Protein AF-0000000075079772 (afdb_homodimer)

pLDDT: mean 96.11, std 4.89, range [76.69, 98.94]

Structure (mmCIF, N/CA/C/O backbone):
data_AF-0000000075079772-model_v1
#
loop_
_entity.id
_entity.type
_entity.pdbx_description
1 polymer 'Antitermination protein NusG'
#
loop_
_atom_site.group_PDB
_atom_site.id
_atom_site.type_symbol
_atom_site.label_atom_id
_atom_site.label_alt_id
_atom_site.label_comp_id
_atom_site.label_asym_id
_atom_site.label_entity_id
_atom_site.label_seq_id
_atom_site.pdbx_PDB_ins_code
_atom_site.Cartn_x
_atom_site.Cartn_y
_atom_site.Cartn_z
_atom_site.occupancy
_atom_site.B_iso_or_equiv
_atom_site.auth_seq_id
_atom_site.auth_comp_id
_atom_site.auth_asym_id
_atom_site.auth_atom_id
_atom_site.pdbx_PDB_model_num
ATOM 1 N N . MET A 1 1 ? -3.547 -28.547 11.742 1 81.62 1 MET A N 1
ATOM 2 C CA . MET A 1 1 ? -4.156 -28.109 10.492 1 81.62 1 MET A CA 1
ATOM 3 C C . MET A 1 1 ? -3.104 -27.969 9.398 1 81.62 1 MET A C 1
ATOM 5 O O . MET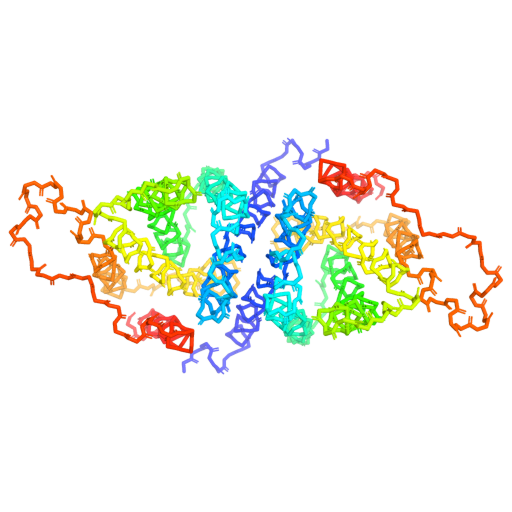 A 1 1 ? -1.965 -27.578 9.672 1 81.62 1 MET A O 1
ATOM 9 N N . ASP A 1 2 ? -3.373 -28.391 8.273 1 88.69 2 ASP A N 1
ATOM 10 C CA . ASP A 1 2 ? -2.441 -28.531 7.156 1 88.69 2 ASP A CA 1
ATOM 11 C C . ASP A 1 2 ? -1.688 -27.234 6.902 1 88.69 2 ASP A C 1
ATOM 13 O O . ASP A 1 2 ? -0.53 -27.25 6.48 1 88.69 2 ASP A O 1
ATOM 17 N N . ILE A 1 3 ? -2.318 -26.141 7.266 1 91.88 3 ILE A N 1
ATOM 18 C CA . ILE A 1 3 ? -1.712 -24.844 7 1 91.88 3 ILE A CA 1
ATOM 19 C C . ILE A 1 3 ? -0.481 -24.656 7.883 1 91.88 3 ILE A C 1
ATOM 21 O O . ILE A 1 3 ? 0.476 -23.984 7.492 1 91.88 3 ILE A O 1
ATOM 25 N N . PHE A 1 4 ? -0.404 -25.359 9.055 1 92 4 PHE A N 1
ATOM 26 C CA . PHE A 1 4 ? 0.695 -25.156 9.992 1 92 4 PHE A CA 1
ATOM 27 C C . PHE A 1 4 ? 1.66 -26.344 9.961 1 92 4 PHE A C 1
ATOM 29 O O . PHE A 1 4 ? 2.793 -26.234 10.43 1 92 4 PHE A O 1
ATOM 36 N N . TH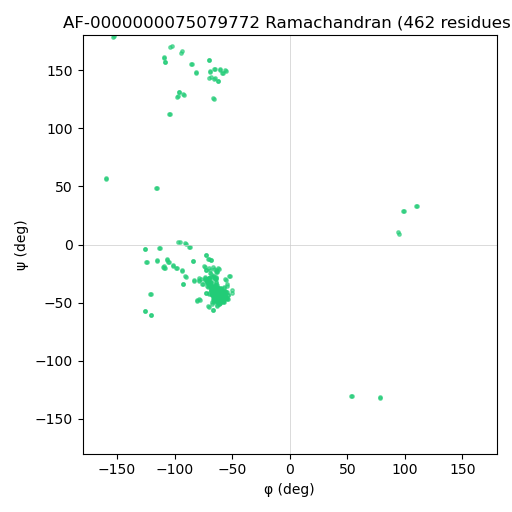R A 1 5 ? 1.259 -27.406 9.344 1 92.75 5 THR A N 1
ATOM 37 C CA . THR A 1 5 ? 2.031 -28.625 9.547 1 92.75 5 THR A CA 1
ATOM 38 C C . THR A 1 5 ? 2.68 -29.078 8.234 1 92.75 5 THR A C 1
ATOM 40 O O . THR A 1 5 ? 3.518 -29.969 8.234 1 92.75 5 THR A O 1
ATOM 43 N N . THR A 1 6 ? 2.252 -28.531 7.176 1 94.19 6 THR A N 1
ATOM 44 C CA . THR A 1 6 ? 2.789 -28.953 5.891 1 94.19 6 THR A CA 1
ATOM 45 C C . THR A 1 6 ? 3.68 -27.875 5.285 1 94.19 6 THR A C 1
ATOM 47 O O . THR A 1 6 ? 3.561 -26.703 5.633 1 94.19 6 THR A O 1
ATOM 50 N N . GLN A 1 7 ? 4.508 -28.266 4.367 1 94.56 7 GLN A N 1
ATOM 51 C CA . GLN A 1 7 ? 5.414 -27.344 3.693 1 94.56 7 GLN A CA 1
ATOM 52 C C . GLN A 1 7 ? 4.641 -26.344 2.85 1 94.56 7 GLN A C 1
ATOM 54 O O . GLN A 1 7 ? 4.891 -25.141 2.926 1 94.56 7 GLN A O 1
ATOM 59 N N . PRO A 1 8 ? 3.662 -26.734 2.057 1 94.31 8 PRO A N 1
ATOM 60 C CA . PRO A 1 8 ? 2.885 -25.75 1.307 1 94.31 8 PRO A CA 1
ATOM 61 C C . PRO A 1 8 ? 2.152 -24.75 2.215 1 94.31 8 PRO A C 1
ATOM 63 O O . PRO A 1 8 ? 2.027 -23.578 1.876 1 94.31 8 PRO A O 1
ATOM 66 N N . GLY A 1 9 ? 1.674 -25.328 3.293 1 95.62 9 GLY A N 1
ATOM 67 C CA . GLY A 1 9 ? 1.011 -24.469 4.254 1 95.62 9 GLY A CA 1
ATOM 68 C C . GLY A 1 9 ? 1.932 -23.422 4.848 1 95.62 9 GLY A C 1
ATOM 69 O O . GLY A 1 9 ? 1.586 -22.234 4.887 1 95.62 9 GLY A O 1
ATOM 70 N N . LEU A 1 10 ? 3.076 -23.812 5.262 1 96.25 10 LEU A N 1
ATOM 71 C CA . LEU A 1 10 ? 4.059 -22.891 5.816 1 96.25 10 LEU A CA 1
ATOM 72 C C . LEU A 1 10 ? 4.488 -21.859 4.773 1 96.25 10 LEU A C 1
ATOM 74 O O . LEU A 1 10 ? 4.641 -20.688 5.09 1 96.25 10 LEU A O 1
ATOM 78 N N . GLU A 1 11 ? 4.703 -22.297 3.594 1 97.12 11 GLU A N 1
ATOM 79 C CA . GLU A 1 11 ? 5.059 -21.375 2.516 1 97.12 11 GLU A CA 1
ATOM 80 C C . GLU A 1 11 ? 3.975 -20.328 2.305 1 97.12 11 GLU A C 1
ATOM 82 O O . GLU A 1 11 ? 4.277 -19.156 2.084 1 97.12 11 GLU A O 1
ATOM 87 N N . MET A 1 12 ? 2.748 -20.781 2.379 1 97.56 12 MET A N 1
ATOM 88 C CA . MET A 1 12 ? 1.642 -19.844 2.189 1 97.56 12 MET A CA 1
ATOM 89 C C . MET A 1 12 ? 1.602 -18.812 3.311 1 97.56 12 MET A C 1
ATOM 91 O O . MET A 1 12 ? 1.306 -17.641 3.07 1 97.56 12 MET A O 1
ATOM 95 N N . LEU A 1 13 ? 1.901 -19.25 4.508 1 98.06 13 LEU A N 1
ATOM 96 C CA . LEU A 1 13 ? 1.926 -18.312 5.621 1 98.06 13 LEU A CA 1
ATOM 97 C C . LEU A 1 13 ? 3.01 -17.266 5.422 1 98.06 13 LEU A C 1
ATOM 99 O O . LEU A 1 13 ? 2.785 -16.078 5.688 1 98.06 13 LEU A O 1
ATOM 103 N N . PHE A 1 14 ? 4.16 -17.656 4.941 1 98.38 14 PHE A N 1
ATOM 104 C CA . PHE A 1 14 ? 5.215 -16.703 4.641 1 98.38 14 PHE A CA 1
ATOM 105 C C . PHE A 1 14 ? 4.809 -15.781 3.49 1 98.38 14 PHE A C 1
ATOM 107 O O . PHE A 1 14 ? 5.086 -14.586 3.516 1 98.38 14 PHE A O 1
ATOM 114 N N . ARG A 1 15 ? 4.18 -16.328 2.496 1 98.44 15 ARG A N 1
ATOM 115 C CA . ARG A 1 15 ? 3.715 -15.547 1.361 1 98.44 15 ARG A CA 1
ATOM 116 C C . ARG A 1 15 ? 2.688 -14.508 1.802 1 98.44 15 ARG A C 1
ATOM 118 O O . ARG A 1 15 ? 2.746 -13.352 1.383 1 98.44 15 ARG A O 1
ATOM 125 N N . TRP A 1 16 ? 1.778 -14.961 2.602 1 98.69 16 TRP A N 1
ATOM 126 C CA . TRP A 1 16 ? 0.76 -14.062 3.133 1 98.69 16 TRP A CA 1
ATOM 127 C C . TRP A 1 16 ? 1.396 -12.938 3.943 1 98.69 16 TRP A C 1
ATOM 129 O O . TRP A 1 16 ? 1.045 -11.773 3.777 1 98.69 16 TRP A O 1
ATOM 139 N N . GLY A 1 17 ? 2.324 -13.32 4.875 1 98.75 17 GLY A N 1
ATOM 140 C CA . GLY A 1 17 ? 3.074 -12.305 5.594 1 98.75 17 GLY A CA 1
ATOM 141 C C . GLY A 1 17 ? 3.824 -11.359 4.68 1 98.75 17 GLY A C 1
ATOM 142 O O . GLY A 1 17 ? 3.875 -10.148 4.934 1 98.75 17 GLY A O 1
ATOM 143 N N . HIS A 1 18 ? 4.414 -11.938 3.619 1 98.88 18 HIS A N 1
ATOM 144 C CA . HIS A 1 18 ? 5.125 -11.141 2.627 1 98.88 18 HIS A CA 1
ATOM 145 C C . HIS A 1 18 ? 4.191 -10.148 1.945 1 98.88 18 HIS A C 1
ATOM 147 O O . HIS A 1 18 ? 4.555 -8.992 1.743 1 98.88 18 HIS A O 1
ATOM 153 N N . PHE A 1 19 ? 2.965 -10.523 1.628 1 98.75 19 PHE A N 1
ATOM 154 C CA . PHE A 1 19 ? 1.987 -9.641 0.995 1 98.75 19 PHE A CA 1
ATOM 155 C C . PHE A 1 19 ? 1.587 -8.516 1.934 1 98.75 19 PHE A C 1
ATOM 157 O O . PHE A 1 19 ? 1.589 -7.344 1.542 1 98.75 19 PHE A O 1
ATOM 164 N N . LEU A 1 20 ? 1.271 -8.836 3.184 1 98.88 20 LEU A N 1
ATOM 165 C CA . LEU A 1 20 ? 0.837 -7.848 4.164 1 98.88 20 LEU A CA 1
ATOM 166 C C . LEU A 1 20 ? 1.932 -6.816 4.414 1 98.88 20 LEU A C 1
ATOM 168 O O . LEU A 1 20 ? 1.674 -5.609 4.387 1 98.88 20 LEU A O 1
ATOM 172 N N . ALA A 1 21 ? 3.123 -7.328 4.605 1 98.94 21 ALA A N 1
ATOM 173 C CA . ALA A 1 21 ? 4.254 -6.438 4.863 1 98.94 21 ALA A CA 1
ATOM 174 C C . ALA A 1 21 ? 4.59 -5.609 3.625 1 98.94 21 ALA A C 1
ATOM 176 O O . ALA A 1 21 ? 4.848 -4.406 3.727 1 98.94 21 ALA A O 1
ATOM 177 N N . GLY A 1 22 ? 4.586 -6.273 2.5 1 98.88 22 GLY A N 1
ATOM 178 C CA . GLY A 1 22 ? 4.93 -5.602 1.257 1 98.88 22 GLY A CA 1
ATOM 179 C C . GLY A 1 22 ? 3.957 -4.496 0.888 1 98.88 22 GLY A C 1
ATOM 180 O O . GLY A 1 22 ? 4.367 -3.428 0.431 1 98.88 22 GLY A O 1
ATOM 181 N N . ILE A 1 23 ? 2.701 -4.746 1.067 1 98.88 23 ILE A N 1
ATOM 182 C CA . ILE A 1 23 ? 1.691 -3.75 0.732 1 98.88 23 ILE A CA 1
ATOM 183 C C . ILE A 1 23 ? 1.799 -2.564 1.689 1 98.88 23 ILE A C 1
ATOM 185 O O . ILE A 1 23 ? 1.603 -1.416 1.289 1 98.88 23 ILE A O 1
ATOM 189 N N . THR A 1 24 ? 2.076 -2.852 2.965 1 98.94 24 THR A N 1
ATOM 190 C CA . THR A 1 24 ? 2.32 -1.775 3.918 1 98.94 24 THR A CA 1
ATOM 191 C C . THR A 1 24 ? 3.52 -0.935 3.49 1 98.94 24 THR A C 1
ATOM 193 O O . THR A 1 24 ? 3.439 0.294 3.445 1 98.94 24 THR A O 1
ATOM 196 N N . TRP A 1 25 ? 4.578 -1.629 3.09 1 98.94 25 TRP A N 1
ATOM 197 C CA . TRP A 1 25 ? 5.836 -1 2.701 1 98.94 25 TRP A CA 1
ATOM 198 C C . TRP A 1 25 ? 5.66 -0.178 1.428 1 98.94 25 TRP A C 1
ATOM 200 O O . TRP A 1 25 ? 5.828 1.043 1.442 1 98.94 25 TRP A O 1
ATOM 210 N N . ILE A 1 26 ? 5.207 -0.737 0.39 1 98.94 26 ILE A N 1
ATOM 211 C CA . ILE A 1 26 ? 5.129 -0.089 -0.915 1 98.94 26 ILE A CA 1
ATOM 212 C C . ILE A 1 26 ? 3.963 0.896 -0.933 1 98.94 26 ILE A C 1
ATOM 214 O O . ILE A 1 26 ? 4.043 1.952 -1.565 1 98.94 26 ILE A O 1
ATOM 218 N N . GLY A 1 27 ? 2.922 0.523 -0.215 1 98.88 27 GLY A N 1
ATOM 219 C CA . GLY A 1 27 ? 1.828 1.474 -0.084 1 98.88 27 GLY A CA 1
ATOM 220 C C . GLY A 1 27 ? 2.258 2.795 0.526 1 98.88 27 GLY A C 1
ATOM 221 O O . GLY A 1 27 ? 1.892 3.861 0.028 1 98.88 27 GLY A O 1
ATOM 222 N N . LEU A 1 28 ? 2.998 2.742 1.599 1 98.94 28 LEU A N 1
ATOM 223 C CA . LEU A 1 28 ? 3.479 3.961 2.24 1 98.94 28 LEU A CA 1
ATOM 224 C C . LEU A 1 28 ? 4.539 4.645 1.383 1 98.94 28 LEU A C 1
ATOM 226 O O . LEU A 1 28 ? 4.645 5.875 1.382 1 98.94 28 LEU A O 1
ATOM 230 N N . LEU A 1 29 ? 5.273 3.832 0.592 1 98.94 29 LEU A N 1
ATOM 231 C CA . LEU A 1 29 ? 6.16 4.426 -0.405 1 98.94 29 LEU A CA 1
ATOM 232 C C . LEU A 1 29 ? 5.375 5.316 -1.366 1 98.94 29 LEU A C 1
ATOM 234 O O . LEU A 1 29 ? 5.781 6.445 -1.646 1 98.94 29 LEU A O 1
ATOM 238 N N . TYR A 1 30 ? 4.285 4.812 -1.814 1 98.94 30 TYR A N 1
ATOM 239 C CA . TYR A 1 30 ? 3.455 5.578 -2.738 1 98.94 30 TYR A CA 1
ATOM 240 C C . TYR A 1 30 ? 2.82 6.773 -2.041 1 98.94 30 TYR A C 1
ATOM 242 O O . TYR A 1 30 ? 2.699 7.852 -2.627 1 98.94 30 TYR A O 1
ATOM 250 N N . TYR A 1 31 ? 2.438 6.609 -0.787 1 98.94 31 TYR A N 1
ATOM 251 C CA . TYR A 1 31 ? 1.919 7.738 -0.02 1 98.94 31 TYR A CA 1
ATOM 252 C C . TYR A 1 31 ? 2.943 8.867 0.051 1 98.94 31 TYR A C 1
ATOM 254 O O . TYR A 1 31 ? 2.617 10.023 -0.201 1 98.94 31 TYR A O 1
ATOM 262 N N . PHE A 1 32 ? 4.176 8.547 0.397 1 98.94 32 PHE A N 1
ATOM 263 C CA . PHE A 1 32 ? 5.211 9.555 0.547 1 98.94 32 PHE A CA 1
ATOM 264 C C . PHE A 1 32 ? 5.422 10.312 -0.759 1 98.94 32 PHE A C 1
ATOM 266 O O . PHE A 1 32 ? 5.57 11.539 -0.757 1 98.94 32 PHE A O 1
ATOM 273 N N . ASN A 1 33 ? 5.383 9.578 -1.837 1 98.88 33 ASN A N 1
ATOM 274 C CA . ASN A 1 33 ? 5.832 10.156 -3.1 1 98.88 33 ASN A CA 1
ATOM 275 C C . ASN A 1 33 ? 4.676 10.773 -3.875 1 98.88 33 ASN A C 1
ATOM 277 O O . ASN A 1 33 ? 4.844 11.805 -4.531 1 98.88 33 ASN A O 1
ATOM 281 N N . PHE A 1 34 ? 3.508 10.203 -3.773 1 98.88 34 PHE A N 1
ATOM 282 C CA . PHE A 1 34 ? 2.4 10.648 -4.609 1 98.88 34 PHE A CA 1
ATOM 283 C C . PHE A 1 34 ? 1.493 11.602 -3.838 1 98.88 34 PHE A C 1
ATOM 285 O O . PHE A 1 34 ? 0.729 12.359 -4.438 1 98.88 34 PHE A O 1
ATOM 292 N N . VAL A 1 35 ? 1.572 11.562 -2.5 1 98.94 35 VAL A N 1
ATOM 293 C CA . VAL A 1 35 ? 0.606 12.312 -1.704 1 98.94 35 VAL A CA 1
ATOM 294 C C . VAL A 1 35 ? 1.337 13.328 -0.825 1 98.94 35 VAL A C 1
ATOM 296 O O . VAL A 1 35 ? 1.203 14.539 -1.018 1 98.94 35 VAL A O 1
ATOM 299 N N . GLN A 1 36 ? 2.186 12.891 0.051 1 98.88 36 GLN A N 1
ATOM 300 C CA . GLN A 1 36 ? 2.832 13.758 1.025 1 98.88 36 GLN A CA 1
ATOM 301 C C . GLN A 1 36 ? 3.738 14.781 0.338 1 98.88 36 GLN A C 1
ATOM 303 O O . GLN A 1 36 ? 3.719 15.961 0.676 1 98.88 36 GLN A O 1
ATOM 308 N N . GLY A 1 37 ? 4.559 14.266 -0.603 1 98.5 37 GLY A N 1
ATOM 309 C CA . GLY A 1 37 ? 5.449 15.172 -1.304 1 98.5 37 GLY A CA 1
ATOM 310 C C . GLY A 1 37 ? 4.719 16.312 -1.98 1 98.5 37 GLY A C 1
ATOM 311 O O . GLY A 1 37 ? 5.152 17.469 -1.901 1 98.5 37 GLY A O 1
ATOM 312 N N . GLU A 1 38 ? 3.646 15.992 -2.621 1 98.69 38 GLU A N 1
ATOM 313 C CA . GLU A 1 38 ? 2.85 17.016 -3.301 1 98.69 38 GLU A CA 1
ATOM 314 C C . GLU A 1 38 ? 2.184 17.953 -2.299 1 98.69 38 GLU A C 1
ATOM 316 O O . GLU A 1 38 ? 2.117 19.156 -2.521 1 98.69 38 GLU A O 1
ATOM 321 N N . TYR A 1 39 ? 1.707 17.438 -1.216 1 98.88 39 TYR A N 1
ATOM 322 C CA . TYR A 1 39 ? 1.107 18.234 -0.153 1 98.88 39 TYR A CA 1
ATOM 323 C C . TYR A 1 39 ? 2.111 19.234 0.41 1 98.88 39 TYR A C 1
ATOM 325 O O . TYR A 1 39 ? 1.769 20.391 0.667 1 98.88 39 TYR A O 1
ATOM 333 N N . PHE A 1 40 ? 3.326 18.844 0.613 1 98.56 40 PHE A N 1
ATOM 334 C CA . PHE A 1 40 ? 4.344 19.688 1.229 1 98.56 40 PHE A CA 1
ATOM 335 C C . PHE A 1 40 ? 4.609 20.922 0.381 1 98.56 40 PHE A C 1
ATOM 337 O O . PHE A 1 40 ? 5.109 21.922 0.884 1 98.56 40 PHE A O 1
ATOM 344 N N . LYS A 1 41 ? 4.262 20.875 -0.897 1 97.94 41 LYS A N 1
ATOM 345 C CA . LYS A 1 41 ? 4.461 22.016 -1.778 1 97.94 41 LYS A CA 1
ATOM 346 C C . LYS A 1 41 ? 3.441 23.125 -1.491 1 97.94 41 LYS A C 1
ATOM 348 O O . LYS A 1 41 ? 3.646 24.281 -1.861 1 97.94 41 LYS A O 1
ATOM 353 N N . GLU A 1 42 ? 2.35 22.75 -0.837 1 98.12 42 GLU A N 1
ATOM 354 C CA . GLU A 1 42 ? 1.292 23.75 -0.673 1 98.12 42 GLU A CA 1
ATOM 355 C C . GLU A 1 42 ? 0.911 23.906 0.796 1 98.12 42 GLU A C 1
ATOM 357 O O . GLU A 1 42 ? 0.09 24.766 1.139 1 98.12 42 GLU A O 1
ATOM 362 N N . ALA A 1 43 ? 1.497 23.109 1.683 1 98.56 43 ALA A N 1
ATOM 363 C CA . ALA A 1 43 ? 1.176 23.141 3.107 1 98.56 43 ALA A CA 1
ATOM 364 C C . ALA A 1 43 ? 1.586 24.469 3.727 1 98.56 43 ALA A C 1
ATOM 366 O O . ALA A 1 43 ? 2.617 25.047 3.363 1 98.56 43 ALA A O 1
ATOM 367 N N . GLU A 1 44 ? 0.769 24.922 4.633 1 98.38 44 GLU A N 1
ATOM 368 C CA . GLU A 1 44 ? 1.241 26.016 5.469 1 98.38 44 GLU A CA 1
ATOM 369 C C . GLU A 1 44 ? 2.484 25.625 6.258 1 98.38 44 GLU A C 1
ATOM 371 O O . GLU A 1 44 ? 2.609 24.469 6.688 1 98.38 44 GLU A O 1
ATOM 376 N N . ALA A 1 45 ? 3.309 26.562 6.543 1 97.69 45 ALA A N 1
ATOM 377 C CA . ALA A 1 45 ? 4.602 26.281 7.164 1 97.69 45 ALA A CA 1
ATOM 378 C C . ALA A 1 45 ? 4.418 25.594 8.508 1 97.69 45 ALA A C 1
ATOM 380 O O . ALA A 1 45 ? 5.105 24.609 8.812 1 97.69 45 ALA A O 1
ATOM 381 N N . SER A 1 46 ? 3.564 26.109 9.312 1 97.94 46 SER A N 1
ATOM 382 C CA . SER A 1 46 ? 3.355 25.531 10.633 1 97.94 46 SER A CA 1
ATOM 383 C C . SER A 1 46 ? 2.754 24.141 10.539 1 97.94 46 SER A C 1
ATOM 385 O O . SER A 1 46 ? 3.072 23.266 11.352 1 97.94 46 SER A O 1
ATOM 387 N N . ALA A 1 47 ? 1.838 23.938 9.594 1 98.75 47 ALA A N 1
ATOM 388 C CA . ALA A 1 47 ? 1.24 22.625 9.391 1 98.75 47 ALA A CA 1
ATOM 389 C C . ALA A 1 47 ? 2.287 21.609 8.93 1 98.75 47 ALA A C 1
ATOM 391 O O . ALA A 1 47 ? 2.326 20.484 9.422 1 98.75 47 ALA A O 1
ATOM 392 N N . LYS A 1 48 ? 3.115 22.047 7.965 1 98.62 48 LYS A N 1
ATOM 393 C CA . LYS A 1 48 ? 4.191 21.172 7.508 1 98.62 48 LYS A CA 1
ATOM 394 C C . LYS A 1 48 ? 5.105 20.766 8.664 1 98.62 48 LYS A C 1
ATOM 396 O O . LYS A 1 48 ? 5.512 19.609 8.766 1 98.62 48 LYS A O 1
ATOM 401 N N . SER A 1 49 ? 5.445 21.734 9.477 1 98.75 49 SER A N 1
ATOM 402 C CA . SER A 1 49 ? 6.285 21.469 10.641 1 98.75 49 SER A CA 1
ATOM 403 C C . SER A 1 49 ? 5.641 20.422 11.555 1 98.75 49 SER A C 1
ATOM 405 O O . SER A 1 49 ? 6.309 19.484 12 1 98.75 49 SER A O 1
ATOM 407 N N . ASP A 1 50 ? 4.332 20.594 11.844 1 98.88 50 ASP A N 1
ATOM 408 C CA . ASP A 1 50 ? 3.598 19.656 12.68 1 98.88 50 ASP A CA 1
ATOM 409 C C . ASP A 1 50 ? 3.584 18.25 12.062 1 98.88 50 ASP A C 1
ATOM 411 O O . ASP A 1 50 ? 3.779 17.25 12.766 1 98.88 50 ASP A O 1
ATOM 415 N N . VAL A 1 51 ? 3.385 18.188 10.773 1 98.94 51 VAL A N 1
ATOM 416 C CA . VAL A 1 51 ? 3.318 16.938 10.039 1 98.94 51 VAL A CA 1
ATOM 417 C C . VAL A 1 51 ? 4.68 16.25 10.078 1 98.94 51 VAL A C 1
ATOM 419 O O . VAL A 1 51 ? 4.766 15.039 10.344 1 98.94 51 VAL A O 1
ATOM 422 N N . VAL A 1 52 ? 5.738 16.938 9.844 1 98.88 52 VAL A N 1
ATOM 423 C CA . VAL A 1 52 ? 7.082 16.375 9.812 1 98.88 52 VAL A CA 1
ATOM 424 C C . VAL A 1 52 ? 7.445 15.836 11.195 1 98.88 52 VAL A C 1
ATOM 426 O O . VAL A 1 52 ? 8.117 14.812 11.312 1 98.88 52 VAL A O 1
ATOM 429 N N . GLN A 1 53 ? 6.953 16.484 12.219 1 98.75 53 GLN A N 1
ATOM 430 C CA . GLN A 1 53 ? 7.336 16.125 13.578 1 98.75 53 GLN A CA 1
ATOM 431 C C . GLN A 1 53 ? 6.508 14.945 14.086 1 98.75 53 GLN A C 1
ATOM 433 O O . GLN A 1 53 ? 6.988 14.141 14.891 1 98.75 53 GLN A O 1
ATOM 438 N N . LYS A 1 54 ? 5.266 14.836 13.617 1 98.81 54 LYS A N 1
ATOM 439 C CA . LYS A 1 54 ? 4.34 13.938 14.305 1 98.81 54 LYS A CA 1
ATOM 440 C C . LYS A 1 54 ? 3.809 12.867 13.352 1 98.81 54 LYS A C 1
ATOM 442 O O . LYS A 1 54 ? 3.756 11.688 13.703 1 98.81 54 LYS A O 1
ATOM 447 N N . LEU A 1 55 ? 3.453 13.234 12.133 1 98.94 55 LEU A N 1
ATOM 448 C CA . LEU A 1 55 ? 2.885 12.289 11.18 1 98.94 55 LEU A CA 1
ATOM 449 C C . LEU A 1 55 ? 3.982 11.469 10.508 1 98.94 55 LEU A C 1
ATOM 451 O O . LEU A 1 55 ? 3.879 10.242 10.422 1 98.94 55 LEU A O 1
ATOM 455 N N . VAL A 1 56 ? 5.051 12.156 10.023 1 98.94 56 VAL A N 1
ATOM 456 C CA . VAL A 1 56 ? 6.09 11.531 9.211 1 98.94 56 VAL A CA 1
ATOM 457 C C . VAL A 1 56 ? 6.773 10.422 10.008 1 98.94 56 VAL A C 1
ATOM 459 O O . VAL A 1 56 ? 6.957 9.305 9.5 1 98.94 56 VAL A O 1
ATOM 462 N N . PRO A 1 57 ? 7.105 10.609 11.305 1 98.75 57 PRO A N 1
ATOM 463 C CA . PRO A 1 57 ? 7.754 9.523 12.055 1 98.75 57 PRO A CA 1
ATOM 464 C C . PRO A 1 57 ? 6.875 8.281 12.18 1 98.75 57 PRO A C 1
ATOM 466 O O . PRO A 1 57 ? 7.375 7.156 12.133 1 98.75 57 PRO A O 1
ATOM 469 N N . ARG A 1 58 ? 5.59 8.492 12.344 1 98.75 58 ARG A N 1
ATOM 470 C CA . ARG A 1 58 ? 4.664 7.363 12.414 1 98.75 58 ARG A CA 1
ATOM 471 C C . ARG A 1 58 ? 4.633 6.598 11.094 1 98.75 58 ARG A C 1
ATOM 473 O O . ARG A 1 58 ? 4.668 5.363 11.086 1 98.75 58 ARG A O 1
ATOM 480 N N . ALA A 1 59 ? 4.512 7.355 10 1 98.94 59 ALA A N 1
ATOM 481 C CA . ALA A 1 59 ? 4.504 6.734 8.672 1 98.94 59 ALA A CA 1
ATOM 482 C C . ALA A 1 59 ? 5.805 5.98 8.414 1 98.94 59 ALA A C 1
ATOM 484 O O . ALA A 1 59 ? 5.785 4.863 7.895 1 98.94 59 ALA A O 1
ATOM 485 N N . LEU A 1 60 ? 6.906 6.57 8.828 1 98.94 60 LEU A N 1
ATOM 486 C CA . LEU A 1 60 ? 8.211 5.961 8.594 1 98.94 60 LEU A CA 1
ATOM 487 C C . LEU A 1 60 ? 8.375 4.688 9.422 1 98.94 60 LEU A C 1
ATOM 489 O O . LEU A 1 60 ? 9.047 3.748 8.984 1 98.94 60 LEU A O 1
ATOM 493 N N . TRP A 1 61 ? 7.781 4.629 10.586 1 98.94 61 TRP A N 1
ATOM 494 C CA . TRP A 1 61 ? 7.855 3.404 11.375 1 98.94 61 TRP A CA 1
ATOM 495 C C . TRP A 1 61 ? 7.219 2.234 10.633 1 98.94 61 TRP A C 1
ATOM 497 O O . TRP A 1 61 ? 7.848 1.188 10.461 1 98.94 61 TRP A O 1
ATOM 507 N N . TRP A 1 62 ? 6.008 2.383 10.156 1 98.94 62 TRP A N 1
ATOM 508 C CA . TRP A 1 62 ? 5.316 1.34 9.406 1 98.94 62 TRP A CA 1
ATOM 509 C C . TRP A 1 62 ? 6.055 1.021 8.109 1 98.94 62 TRP A C 1
ATOM 511 O O . TRP A 1 62 ? 6.125 -0.139 7.695 1 98.94 62 TRP A O 1
ATOM 521 N N . PHE A 1 63 ? 6.59 2.105 7.531 1 98.94 63 PHE A N 1
ATOM 522 C CA . PHE A 1 63 ? 7.32 1.98 6.277 1 98.94 63 PHE A CA 1
ATOM 523 C C . PHE A 1 63 ? 8.555 1.106 6.453 1 98.94 63 PHE A C 1
ATOM 525 O O . PHE A 1 63 ? 8.727 0.109 5.75 1 98.94 63 PHE A O 1
ATOM 532 N N . ARG A 1 64 ? 9.383 1.353 7.355 1 98.81 64 ARG A N 1
ATOM 533 C CA . ARG A 1 64 ? 10.656 0.668 7.539 1 98.81 64 ARG A CA 1
ATOM 534 C C . ARG A 1 64 ? 10.445 -0.765 8.016 1 98.81 64 ARG A C 1
ATOM 536 O O . ARG A 1 64 ? 11.094 -1.69 7.531 1 98.81 64 ARG A O 1
ATOM 543 N N . TRP A 1 65 ? 9.531 -0.888 8.922 1 98.88 65 TRP A N 1
ATOM 544 C CA . TRP A 1 65 ? 9.32 -2.234 9.445 1 98.88 65 TRP A CA 1
ATOM 545 C C . TRP A 1 65 ? 8.516 -3.082 8.469 1 98.88 65 TRP A C 1
ATOM 547 O O . TRP A 1 65 ? 8.664 -4.305 8.43 1 98.88 65 TRP A O 1
ATOM 557 N N . GLY A 1 66 ? 7.629 -2.449 7.656 1 98.94 66 GLY A N 1
ATOM 558 C CA . GLY A 1 66 ? 7.07 -3.154 6.512 1 98.94 66 GLY A CA 1
ATOM 559 C C . GLY A 1 66 ? 8.125 -3.678 5.559 1 98.94 66 GLY A C 1
ATOM 560 O O . GLY A 1 66 ? 8.055 -4.824 5.109 1 98.94 66 GLY A O 1
ATOM 561 N N . ALA A 1 67 ? 9.086 -2.83 5.355 1 98.94 67 ALA A N 1
ATOM 562 C CA . ALA A 1 67 ? 10.18 -3.229 4.477 1 98.94 67 ALA A CA 1
ATOM 563 C C . ALA A 1 67 ? 10.969 -4.391 5.078 1 98.94 67 ALA A C 1
ATOM 565 O O . ALA A 1 67 ? 11.297 -5.355 4.379 1 98.94 67 ALA A O 1
ATOM 566 N N . MET A 1 68 ? 11.234 -4.305 6.348 1 98.94 68 MET A N 1
ATOM 567 C CA . MET A 1 68 ? 12.008 -5.336 7.031 1 98.94 68 MET A CA 1
ATOM 568 C C . MET A 1 68 ? 11.289 -6.68 6.992 1 98.94 68 MET A C 1
ATOM 570 O O . MET A 1 68 ? 11.875 -7.688 6.594 1 98.94 68 MET A O 1
ATOM 574 N N . LEU A 1 69 ? 10.047 -6.645 7.34 1 98.88 69 LEU A N 1
ATOM 575 C CA . LEU A 1 69 ? 9.289 -7.891 7.375 1 98.88 69 LEU A CA 1
ATOM 576 C C . LEU A 1 69 ? 9.094 -8.445 5.969 1 98.88 69 LEU A C 1
ATOM 578 O O . LEU A 1 69 ? 9.062 -9.664 5.773 1 98.88 69 LEU A O 1
ATOM 582 N N . THR A 1 70 ? 8.914 -7.566 4.969 1 98.94 70 THR A N 1
ATOM 583 C CA . THR A 1 70 ? 8.836 -8.023 3.586 1 98.94 70 THR A CA 1
ATOM 584 C C . THR A 1 70 ? 10.102 -8.789 3.195 1 98.94 70 THR A C 1
ATOM 586 O O . THR A 1 70 ? 10.023 -9.883 2.645 1 98.94 70 THR A O 1
ATOM 589 N N . PHE A 1 71 ? 11.219 -8.18 3.514 1 98.88 71 PHE A N 1
ATOM 590 C CA . PHE A 1 71 ? 12.492 -8.781 3.156 1 98.88 71 PHE A CA 1
ATOM 591 C C . PHE A 1 71 ? 12.656 -10.141 3.834 1 98.88 71 PHE A C 1
ATOM 593 O O . PHE A 1 71 ? 12.992 -11.125 3.18 1 98.88 71 PHE A O 1
ATOM 600 N N . LEU A 1 72 ? 12.359 -10.203 5.148 1 98.88 72 LEU A N 1
ATOM 601 C CA . LEU A 1 72 ? 12.562 -11.422 5.922 1 98.88 72 LEU A CA 1
ATOM 602 C C . LEU A 1 72 ? 11.609 -12.516 5.461 1 98.88 72 LEU A C 1
ATOM 604 O O . LEU A 1 72 ? 12.008 -13.68 5.34 1 98.88 72 LEU A O 1
ATOM 608 N N . THR A 1 73 ? 10.391 -12.211 5.215 1 98.75 73 THR A N 1
ATOM 609 C CA . THR A 1 73 ? 9.445 -13.219 4.754 1 98.75 73 THR A CA 1
ATOM 610 C C . THR A 1 73 ? 9.781 -13.672 3.338 1 98.75 73 THR A C 1
ATOM 612 O O . THR A 1 73 ? 9.57 -14.836 2.988 1 98.75 73 THR A O 1
ATOM 615 N N . GLY A 1 74 ? 10.289 -12.758 2.541 1 98.12 74 GLY A N 1
ATOM 616 C CA . GLY A 1 74 ? 10.781 -13.156 1.234 1 98.12 74 GLY A CA 1
ATOM 617 C C . GLY A 1 74 ? 11.906 -14.172 1.308 1 98.12 74 GLY A C 1
ATOM 618 O O . GLY A 1 74 ? 11.898 -15.164 0.578 1 98.12 74 GLY A O 1
ATOM 619 N N . LEU A 1 75 ? 12.859 -13.93 2.232 1 97.94 75 LEU A N 1
ATOM 620 C CA . LEU A 1 75 ? 13.938 -14.891 2.455 1 97.94 75 LEU A CA 1
ATOM 621 C C . LEU A 1 75 ? 13.375 -16.219 2.936 1 97.94 75 LEU A C 1
ATOM 623 O O . LEU A 1 75 ? 13.867 -17.281 2.541 1 97.94 75 LEU A O 1
ATOM 627 N N . GLY A 1 76 ? 12.375 -16.141 3.797 1 97.69 76 GLY A N 1
ATOM 628 C CA . GLY A 1 76 ? 11.727 -17.359 4.262 1 97.69 76 GLY A CA 1
ATOM 629 C C . GLY A 1 76 ? 11.102 -18.172 3.143 1 97.69 76 GLY A C 1
ATOM 630 O O . GLY A 1 76 ? 11.258 -19.391 3.094 1 97.69 76 GLY A O 1
ATOM 631 N N . ILE A 1 77 ? 10.406 -17.531 2.223 1 97.19 77 ILE A N 1
ATOM 632 C CA . ILE A 1 77 ? 9.797 -18.203 1.086 1 97.19 77 ILE A CA 1
ATOM 633 C C . ILE A 1 77 ? 10.867 -18.891 0.24 1 97.19 77 ILE A C 1
ATOM 635 O O . ILE A 1 77 ? 10.727 -20.047 -0.143 1 97.19 77 ILE A O 1
ATOM 639 N N . MET A 1 78 ? 11.938 -18.156 -0.038 1 95.31 78 MET A N 1
ATOM 640 C CA . MET A 1 78 ? 13.023 -18.703 -0.849 1 95.31 78 MET A CA 1
ATOM 641 C C . MET A 1 78 ? 13.656 -19.906 -0.166 1 95.31 78 MET A C 1
ATOM 643 O O . MET A 1 78 ? 13.992 -20.891 -0.824 1 95.31 78 MET A O 1
ATOM 647 N N . GLY A 1 79 ? 13.797 -19.828 1.118 1 95.25 79 GLY A N 1
ATOM 648 C CA . GLY A 1 79 ? 14.344 -20.953 1.871 1 95.25 79 GLY A CA 1
ATOM 649 C C . GLY A 1 79 ? 13.477 -22.188 1.819 1 95.25 79 GLY A C 1
ATOM 650 O O . GLY A 1 79 ? 13.977 -23.297 1.647 1 95.25 79 GLY A O 1
ATOM 651 N N . ILE A 1 80 ? 12.188 -22.031 1.926 1 95.12 80 ILE A N 1
ATOM 652 C CA . ILE A 1 80 ? 11.242 -23.156 1.938 1 95.12 80 ILE A CA 1
ATOM 653 C C . ILE A 1 80 ? 11.133 -23.75 0.537 1 95.12 80 ILE A C 1
ATOM 655 O O . ILE A 1 80 ? 11.102 -24.969 0.376 1 95.12 80 ILE A O 1
ATOM 659 N N . ARG A 1 81 ? 11.078 -22.906 -0.495 1 90.69 81 ARG A N 1
ATOM 660 C CA . ARG A 1 81 ? 10.867 -23.344 -1.872 1 90.69 81 ARG A CA 1
ATOM 661 C C . ARG A 1 81 ? 12.125 -24 -2.43 1 90.69 81 ARG A C 1
ATOM 663 O O . ARG A 1 81 ? 12.039 -24.922 -3.256 1 90.69 81 ARG A O 1
ATOM 670 N N . GLY A 1 82 ? 13.328 -23.562 -1.946 1 89.69 82 GLY A N 1
ATOM 671 C CA . GLY A 1 82 ? 14.57 -24.141 -2.443 1 89.69 82 GLY A CA 1
ATOM 672 C C . GLY A 1 82 ? 14.977 -23.594 -3.799 1 89.69 82 GLY A C 1
ATOM 673 O O . GLY A 1 82 ? 14.961 -22.375 -4.016 1 89.69 82 GLY A O 1
ATOM 674 N N . SER A 1 83 ? 15.344 -24.562 -4.793 1 82.44 83 SER A N 1
ATOM 675 C CA . SER A 1 83 ? 15.906 -24.156 -6.078 1 82.44 83 SER A CA 1
ATOM 676 C C . SER A 1 83 ? 14.859 -24.234 -7.184 1 82.44 83 SER A C 1
ATOM 678 O O . SER A 1 83 ? 13.688 -24.516 -6.922 1 82.44 83 SER A O 1
ATOM 680 N N . GLY A 1 84 ? 15.203 -23.688 -8.43 1 80.94 84 GLY A N 1
ATOM 681 C CA . GLY A 1 84 ? 14.352 -23.828 -9.594 1 80.94 84 GLY A CA 1
ATOM 682 C C . GLY A 1 84 ? 13.477 -22.625 -9.859 1 80.94 84 GLY A C 1
ATOM 683 O O . GLY A 1 84 ? 12.375 -22.75 -10.391 1 80.94 84 GLY A O 1
ATOM 684 N N . TRP A 1 85 ? 14.008 -21.562 -9.453 1 85.69 85 TRP A N 1
ATOM 685 C CA . TRP A 1 85 ? 13.242 -20.328 -9.641 1 85.69 85 TRP A CA 1
ATOM 686 C C . TRP A 1 85 ? 13.406 -19.797 -11.062 1 85.69 85 TRP A C 1
ATOM 688 O O . TRP A 1 85 ? 14.445 -20.016 -11.695 1 85.69 85 TRP A O 1
ATOM 698 N N . SER A 1 86 ? 12.391 -19.188 -11.516 1 91.94 86 SER A N 1
ATOM 699 C CA . SER A 1 86 ? 12.508 -18.438 -12.758 1 91.94 86 SER A CA 1
ATOM 700 C C . SER A 1 86 ? 13.375 -17.188 -12.57 1 91.94 86 SER A C 1
ATOM 702 O O . SER A 1 86 ? 13.586 -16.734 -11.438 1 91.94 86 SER A O 1
ATOM 704 N N . VAL A 1 87 ? 13.867 -16.719 -13.633 1 95.44 87 VAL A N 1
ATOM 705 C CA . VAL A 1 87 ? 14.719 -15.539 -13.547 1 95.44 87 VAL A CA 1
ATOM 706 C C . VAL A 1 87 ? 13.906 -14.352 -13.031 1 95.44 87 VAL A C 1
ATOM 708 O O . VAL A 1 87 ? 14.461 -13.438 -12.414 1 95.44 87 VAL A O 1
ATOM 711 N N . ASP A 1 88 ? 12.617 -14.422 -13.227 1 97.12 88 ASP A N 1
ATOM 712 C CA . ASP A 1 88 ? 11.719 -13.344 -12.828 1 97.12 88 ASP A CA 1
ATOM 713 C C . ASP A 1 88 ? 11.852 -13.039 -11.336 1 97.12 88 ASP A C 1
ATOM 715 O O . ASP A 1 88 ? 11.969 -11.883 -10.938 1 97.12 88 ASP A O 1
ATOM 719 N N . ILE A 1 89 ? 11.844 -14.109 -10.562 1 96.62 89 ILE A N 1
ATOM 720 C CA . ILE A 1 89 ? 11.867 -13.898 -9.117 1 96.62 89 ILE A CA 1
ATOM 721 C C . ILE A 1 89 ? 13.227 -13.359 -8.695 1 96.62 89 ILE A C 1
ATOM 723 O O . ILE A 1 89 ? 13.328 -12.602 -7.727 1 96.62 89 ILE A O 1
ATOM 727 N N . TYR A 1 90 ? 14.289 -13.664 -9.375 1 95.69 90 TYR A N 1
ATOM 728 C CA . TYR A 1 90 ? 15.602 -13.109 -9.07 1 95.69 90 TYR A CA 1
ATOM 729 C C . TYR A 1 90 ? 15.641 -11.617 -9.359 1 95.69 90 TYR A C 1
ATOM 731 O O . TYR A 1 90 ? 16.219 -10.844 -8.586 1 95.69 90 TYR A O 1
ATOM 739 N N . ILE A 1 91 ? 15.062 -11.234 -10.477 1 97.81 91 ILE A N 1
ATOM 740 C CA . ILE A 1 91 ? 15 -9.82 -10.82 1 97.81 91 ILE A CA 1
ATOM 741 C C . ILE A 1 91 ? 14.18 -9.07 -9.766 1 97.81 91 ILE A C 1
ATOM 743 O O . ILE A 1 91 ? 14.625 -8.062 -9.219 1 97.81 91 ILE A O 1
ATOM 747 N N . GLY A 1 92 ? 13 -9.609 -9.461 1 98.25 92 GLY A N 1
ATOM 748 C CA . GLY A 1 92 ? 12.164 -8.992 -8.445 1 98.25 92 GLY A CA 1
ATOM 749 C C . GLY A 1 92 ? 12.836 -8.906 -7.086 1 98.25 92 GLY A C 1
ATOM 750 O O . GLY A 1 92 ? 12.758 -7.875 -6.414 1 98.25 92 GLY A O 1
ATOM 751 N N . ALA A 1 93 ? 13.484 -9.969 -6.711 1 98 93 ALA A N 1
ATOM 752 C CA . ALA A 1 93 ? 14.156 -10.016 -5.414 1 98 93 ALA A CA 1
ATOM 753 C C . ALA A 1 93 ? 15.312 -9.023 -5.352 1 98 93 ALA A C 1
ATOM 755 O O . ALA A 1 93 ? 15.555 -8.406 -4.312 1 98 93 ALA A O 1
ATOM 756 N N . MET A 1 94 ? 16.062 -8.914 -6.402 1 98.25 94 MET A N 1
ATOM 757 C CA . MET A 1 94 ? 17.156 -7.945 -6.422 1 98.25 94 MET A CA 1
ATOM 758 C C . MET A 1 94 ? 16.625 -6.523 -6.258 1 98.25 94 MET A C 1
ATOM 760 O O . MET A 1 94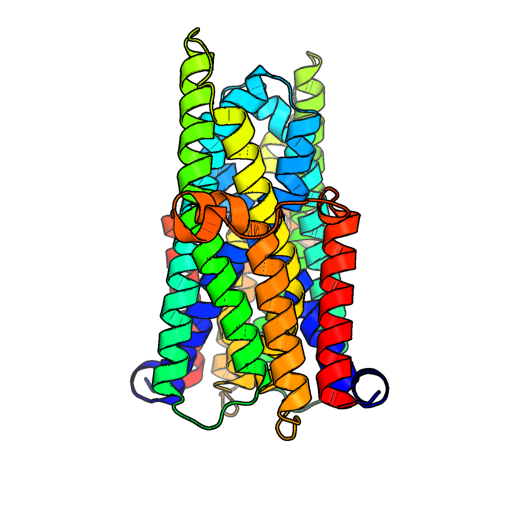 ? 17.125 -5.758 -5.438 1 98.25 94 MET A O 1
ATOM 764 N N . LEU A 1 95 ? 15.617 -6.195 -7.051 1 98.88 95 LEU A N 1
ATOM 765 C CA . LEU A 1 95 ? 15.016 -4.871 -6.953 1 98.88 95 LEU A CA 1
ATOM 766 C C . LEU A 1 95 ? 14.5 -4.609 -5.543 1 98.88 95 LEU A C 1
ATOM 768 O O . LEU A 1 95 ? 14.797 -3.572 -4.949 1 98.88 95 LEU A O 1
ATOM 772 N N . GLY A 1 96 ? 13.734 -5.59 -5.012 1 98.88 96 GLY A N 1
ATOM 773 C CA . GLY A 1 96 ? 13.195 -5.441 -3.668 1 98.88 96 GLY A CA 1
ATOM 774 C C . GLY A 1 96 ? 14.273 -5.305 -2.607 1 98.88 96 GLY A C 1
ATOM 775 O O . GLY A 1 96 ? 14.125 -4.523 -1.664 1 98.88 96 GLY A O 1
ATOM 776 N N . THR A 1 97 ? 15.336 -6.039 -2.732 1 98.88 97 THR A N 1
ATOM 777 C CA . THR A 1 97 ? 16.438 -5.992 -1.771 1 98.88 97 THR A CA 1
ATOM 778 C C . THR A 1 97 ? 17.125 -4.629 -1.796 1 98.88 97 THR A C 1
ATOM 780 O O . THR A 1 97 ? 17.422 -4.059 -0.745 1 98.88 97 THR A O 1
ATOM 783 N N . LEU A 1 98 ? 17.344 -4.117 -2.98 1 98.88 98 LEU A N 1
ATOM 784 C CA . LEU A 1 98 ? 17.969 -2.805 -3.088 1 98.88 98 LEU A CA 1
ATOM 785 C C . LEU A 1 98 ? 17.062 -1.719 -2.523 1 98.88 98 LEU A C 1
ATOM 787 O O . LEU A 1 98 ? 17.531 -0.793 -1.858 1 98.88 98 LEU A O 1
ATOM 791 N N . MET A 1 99 ? 15.812 -1.871 -2.811 1 98.94 99 MET A N 1
ATOM 792 C CA . MET A 1 99 ? 14.852 -0.934 -2.234 1 98.94 99 MET A CA 1
ATOM 793 C C . MET A 1 99 ? 14.883 -0.992 -0.711 1 98.94 99 MET A C 1
ATOM 795 O O . MET A 1 99 ? 14.812 0.042 -0.045 1 98.94 99 MET A O 1
ATOM 799 N N . PHE A 1 100 ? 14.891 -2.189 -0.208 1 98.94 100 PHE A N 1
ATOM 800 C CA . PHE A 1 100 ? 14.969 -2.412 1.23 1 98.94 100 PHE A CA 1
ATOM 801 C C . PHE A 1 100 ? 16.219 -1.754 1.813 1 98.94 100 PHE A C 1
ATOM 803 O O . PHE A 1 100 ? 16.141 -1.073 2.84 1 98.94 100 PHE A O 1
ATOM 810 N N . LEU A 1 101 ? 17.297 -1.896 1.187 1 98.81 101 LEU A N 1
ATOM 811 C CA . LEU A 1 101 ? 18.547 -1.292 1.64 1 98.81 101 LEU A CA 1
ATOM 812 C C . LEU A 1 101 ? 18.469 0.229 1.568 1 98.81 101 LEU A C 1
ATOM 814 O O . LEU A 1 101 ? 18.984 0.922 2.445 1 98.81 101 LEU A O 1
ATOM 818 N N . ASN A 1 102 ? 17.859 0.754 0.519 1 98.88 102 ASN A N 1
ATOM 819 C CA . ASN A 1 102 ? 17.641 2.195 0.443 1 98.88 102 ASN A CA 1
ATOM 820 C C . ASN A 1 102 ? 16.891 2.713 1.665 1 98.88 102 ASN A C 1
ATOM 822 O O . ASN A 1 102 ? 17.219 3.779 2.191 1 98.88 102 ASN A O 1
ATOM 826 N N . VAL A 1 103 ? 15.891 1.916 2.078 1 98.94 103 VAL A N 1
ATOM 827 C CA . VAL A 1 103 ? 15.062 2.34 3.203 1 98.94 103 VAL A CA 1
ATOM 828 C C . VAL A 1 103 ? 15.922 2.467 4.461 1 98.94 103 VAL A C 1
ATOM 830 O O . VAL A 1 103 ? 15.922 3.508 5.121 1 98.94 103 VAL A O 1
ATOM 833 N N . TRP A 1 104 ? 16.703 1.517 4.734 1 98.81 104 TRP A N 1
ATOM 834 C CA . TRP A 1 104 ? 17.344 1.427 6.047 1 98.81 104 TRP A CA 1
ATOM 835 C C . TRP A 1 104 ? 18.688 2.137 6.043 1 98.81 104 TRP A C 1
ATOM 837 O O . TRP A 1 104 ? 19.125 2.664 7.07 1 98.81 104 TRP A O 1
ATOM 847 N N . LEU A 1 105 ? 19.328 2.209 4.867 1 98.38 105 LEU A N 1
ATOM 848 C CA . LEU A 1 105 ? 20.703 2.711 4.867 1 98.38 105 LEU A CA 1
ATOM 849 C C . LEU A 1 105 ? 20.766 4.133 4.316 1 98.38 105 LEU A C 1
ATOM 851 O O . LEU A 1 105 ? 21.75 4.836 4.508 1 98.38 105 LEU A O 1
ATOM 855 N N . ILE A 1 106 ? 19.719 4.594 3.66 1 98.56 106 ILE A N 1
ATOM 856 C CA . ILE A 1 106 ? 19.766 5.926 3.07 1 98.56 106 ILE A CA 1
ATOM 857 C C . ILE A 1 106 ? 18.578 6.754 3.568 1 98.56 106 ILE A C 1
ATOM 859 O O . ILE A 1 106 ? 18.766 7.789 4.211 1 98.56 106 ILE A O 1
ATOM 863 N N . ILE A 1 107 ? 17.406 6.305 3.373 1 98.88 107 ILE A N 1
ATOM 864 C CA . ILE A 1 107 ? 16.203 7.09 3.654 1 98.88 107 ILE A CA 1
ATOM 865 C C . ILE A 1 107 ? 16.094 7.348 5.156 1 98.88 107 ILE A C 1
ATOM 867 O O . ILE A 1 107 ? 15.953 8.492 5.586 1 98.88 107 ILE A O 1
ATOM 871 N N . TRP A 1 108 ? 16.234 6.332 5.961 1 98.69 108 TRP A N 1
ATOM 872 C CA . TRP A 1 108 ? 15.977 6.445 7.391 1 98.69 108 TRP A CA 1
ATOM 873 C C . TRP A 1 108 ? 17 7.348 8.062 1 98.69 108 TRP A C 1
ATOM 875 O O . TRP A 1 108 ? 16.641 8.305 8.75 1 98.69 108 TRP A O 1
ATOM 885 N N . PRO A 1 109 ? 18.312 7.113 7.848 1 98.12 109 PRO A N 1
ATOM 886 C CA . PRO A 1 109 ? 19.281 8.008 8.492 1 98.12 109 PRO A CA 1
ATOM 887 C C . PRO A 1 109 ? 19.109 9.469 8.07 1 98.12 109 PRO A C 1
ATOM 889 O O . PRO A 1 109 ? 19.25 10.375 8.891 1 98.12 109 PRO A O 1
ATOM 892 N N . ASN A 1 110 ? 18.781 9.727 6.816 1 98.62 110 ASN A N 1
ATOM 893 C CA . ASN A 1 110 ? 18.578 11.094 6.34 1 98.62 110 ASN A CA 1
ATOM 894 C C . ASN A 1 110 ? 17.297 11.695 6.895 1 98.62 110 ASN A C 1
ATOM 896 O O . ASN A 1 110 ? 17.266 12.875 7.25 1 98.62 110 ASN A O 1
ATOM 900 N N . GLN A 1 111 ? 16.281 10.906 7.035 1 98.81 111 GLN A N 1
ATOM 901 C CA . GLN A 1 111 ? 15.023 11.406 7.566 1 98.81 111 GLN A CA 1
ATOM 902 C C . GLN A 1 111 ? 15.148 11.758 9.047 1 98.81 111 GLN A C 1
ATOM 904 O O . GLN A 1 111 ? 14.5 12.688 9.523 1 98.81 111 GLN A O 1
ATOM 909 N N . LYS A 1 112 ? 15.953 11.055 9.758 1 98.75 112 LYS A N 1
ATOM 910 C CA . LYS A 1 112 ? 16.219 11.414 11.148 1 98.75 112 LYS A CA 1
ATOM 911 C C . LYS A 1 112 ? 16.766 12.836 11.258 1 98.75 112 LYS A C 1
ATOM 913 O O . LYS A 1 112 ? 16.375 13.586 12.156 1 98.75 112 LYS A O 1
ATOM 918 N N . ILE A 1 113 ? 17.656 13.211 10.336 1 98.75 113 ILE A N 1
ATOM 919 C CA . ILE A 1 113 ? 18.234 14.547 10.32 1 98.75 113 ILE A CA 1
ATOM 920 C C . ILE A 1 113 ? 17.156 15.578 10.008 1 98.75 113 ILE A C 1
ATOM 922 O O . ILE A 1 113 ? 17.062 16.609 10.672 1 98.75 113 ILE A O 1
ATOM 926 N N . VAL A 1 114 ? 16.312 15.273 9.055 1 98.75 114 VAL A N 1
ATOM 927 C CA . VAL A 1 114 ? 15.258 16.203 8.641 1 98.75 114 VAL A CA 1
ATOM 928 C C . VAL A 1 114 ? 14.273 16.422 9.789 1 98.75 114 VAL A C 1
ATOM 930 O O . VAL A 1 114 ? 13.898 17.562 10.078 1 98.75 114 VAL A O 1
ATOM 933 N N . ILE A 1 115 ? 13.867 15.383 10.445 1 98.81 115 ILE A N 1
ATOM 934 C CA . ILE A 1 115 ? 12.922 15.461 11.555 1 98.81 115 ILE A CA 1
ATOM 935 C C . ILE A 1 115 ? 13.539 16.234 12.711 1 98.81 115 ILE A C 1
ATOM 937 O O . ILE A 1 115 ? 12.914 17.141 13.273 1 98.81 115 ILE A O 1
ATOM 941 N N . ALA A 1 116 ? 14.805 15.922 13.039 1 98.75 116 ALA A N 1
ATOM 942 C CA . ALA A 1 116 ? 15.508 16.625 14.109 1 98.75 116 ALA A CA 1
ATOM 943 C C . ALA A 1 116 ? 15.609 18.125 13.812 1 98.75 116 ALA A C 1
ATOM 945 O O . ALA A 1 116 ? 15.43 18.953 14.703 1 98.75 116 ALA A O 1
ATOM 946 N N . SER A 1 117 ? 15.984 18.438 12.602 1 98.75 117 SER A N 1
ATOM 947 C CA . SER A 1 117 ? 16.094 19.828 12.203 1 98.75 117 SER A CA 1
ATOM 948 C C . SER A 1 117 ? 14.766 20.562 12.352 1 98.75 117 SER A C 1
ATOM 950 O O . SER A 1 117 ? 14.727 21.703 12.812 1 98.75 117 SER A O 1
ATOM 952 N N . THR A 1 118 ? 13.703 19.906 11.969 1 98.56 118 THR A N 1
ATOM 953 C CA . THR A 1 118 ? 12.383 20.516 12.055 1 98.56 118 THR A CA 1
ATOM 954 C C . THR A 1 118 ? 11.984 20.734 13.516 1 98.56 118 THR A C 1
ATOM 956 O O . THR A 1 118 ? 11.383 21.75 13.852 1 98.56 118 THR A O 1
ATOM 959 N N . GLU A 1 119 ? 12.297 19.781 14.367 1 98.38 119 GLU A N 1
ATOM 960 C CA . GLU A 1 119 ? 12.023 19.906 15.797 1 98.38 119 GLU A CA 1
ATOM 961 C C . GLU A 1 119 ? 12.773 21.094 16.391 1 98.38 119 GLU A C 1
ATOM 963 O O . GLU A 1 119 ? 12.219 21.844 17.203 1 98.38 119 GLU A O 1
ATOM 968 N N . LYS A 1 120 ? 14.023 21.266 15.953 1 98.38 120 LYS A N 1
ATOM 969 C CA . LYS A 1 120 ? 14.82 22.391 16.422 1 98.38 120 LYS A CA 1
ATOM 970 C C . LYS A 1 120 ? 14.234 23.719 15.969 1 98.38 120 LYS A C 1
ATOM 972 O O . LYS A 1 120 ? 14.094 24.656 16.766 1 98.38 120 LYS A O 1
ATOM 977 N N . THR A 1 121 ? 13.898 23.766 14.766 1 98.12 121 THR A N 1
ATOM 978 C CA . THR A 1 121 ? 13.367 25 14.211 1 98.12 121 THR A CA 1
ATOM 979 C C . THR A 1 121 ? 12.031 25.344 14.859 1 98.12 121 THR A C 1
ATOM 981 O O . THR A 1 121 ? 11.711 26.531 15.039 1 98.12 121 THR A O 1
ATOM 984 N N . ALA A 1 122 ? 11.227 24.359 15.18 1 97.06 122 ALA A N 1
ATOM 985 C CA . ALA A 1 122 ? 9.945 24.578 15.852 1 97.06 122 ALA A CA 1
ATOM 986 C C . ALA A 1 122 ? 10.141 25.188 17.234 1 97.06 122 ALA A C 1
ATOM 988 O O . ALA A 1 122 ? 9.25 25.859 17.766 1 97.06 122 ALA A O 1
ATOM 989 N N . LYS A 1 123 ? 11.305 25.016 17.828 1 97.44 123 LYS A N 1
ATOM 990 C CA . LYS A 1 123 ? 11.633 25.547 19.141 1 97.44 123 LYS A CA 1
ATOM 991 C C . LYS A 1 123 ? 12.367 26.875 19.047 1 97.44 123 LYS A C 1
ATOM 993 O O . LYS A 1 123 ? 12.859 27.391 20.047 1 97.44 123 LYS A O 1
ATOM 998 N N . GLY A 1 124 ? 12.539 27.328 17.812 1 97.38 124 GLY A N 1
ATOM 999 C CA . GLY A 1 124 ? 13.148 28.625 17.625 1 97.38 124 GLY A CA 1
ATOM 1000 C C . GLY A 1 124 ? 14.648 28.562 17.406 1 97.38 124 GLY A C 1
ATOM 1001 O O . GLY A 1 124 ? 15.328 29.594 17.375 1 97.38 124 GLY A O 1
ATOM 1002 N N . GLU A 1 125 ? 15.203 27.344 17.188 1 97.94 125 GLU A N 1
ATOM 1003 C CA . GLU A 1 125 ? 16.625 27.172 16.922 1 97.94 125 GLU A CA 1
ATOM 1004 C C . GLU A 1 125 ? 16.906 27.141 15.422 1 97.94 125 GLU A C 1
ATOM 1006 O O . GLU A 1 125 ? 15.984 27.062 14.609 1 97.94 125 GLU A O 1
ATOM 1011 N N . ALA A 1 126 ? 18.141 27.297 15.172 1 97.75 126 ALA A N 1
ATOM 1012 C CA . ALA A 1 126 ? 18.547 27.234 13.773 1 97.75 126 ALA A CA 1
ATOM 1013 C C . ALA A 1 126 ? 18.406 25.828 13.211 1 97.75 126 ALA A C 1
ATOM 1015 O O . ALA A 1 126 ? 18.625 24.844 13.914 1 97.75 126 ALA A O 1
ATOM 1016 N N . ALA A 1 127 ? 18.141 25.734 11.953 1 97.44 127 ALA A N 1
ATOM 1017 C CA . ALA A 1 127 ? 18.062 24.438 11.266 1 97.44 127 ALA A CA 1
ATOM 1018 C C . ALA A 1 127 ? 19.422 23.75 11.227 1 97.44 127 ALA A C 1
ATOM 1020 O O . ALA A 1 127 ? 20.453 24.422 11.195 1 97.44 127 ALA A O 1
ATOM 1021 N N . ILE A 1 128 ? 19.391 22.438 11.203 1 98.06 128 ILE A N 1
ATOM 1022 C CA . ILE A 1 128 ? 20.609 21.672 10.992 1 98.06 128 ILE A CA 1
ATOM 1023 C C . ILE A 1 128 ? 21.141 21.922 9.578 1 98.06 128 ILE A C 1
ATOM 1025 O O . ILE A 1 128 ? 20.391 21.766 8.602 1 98.06 128 ILE A O 1
ATOM 1029 N N . PRO A 1 129 ? 22.359 22.328 9.438 1 97.94 129 PRO A N 1
ATOM 1030 C CA . PRO A 1 129 ? 22.906 22.719 8.133 1 97.94 129 PRO A CA 1
ATOM 1031 C C . PRO A 1 1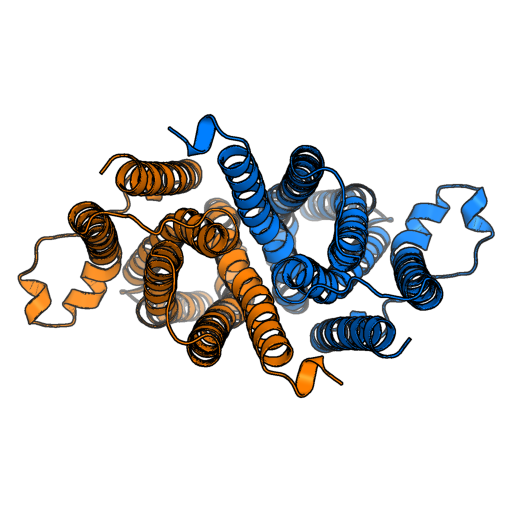29 ? 22.766 21.609 7.086 1 97.94 129 PRO A C 1
ATOM 1033 O O . PRO A 1 129 ? 22.578 21.906 5.902 1 97.94 129 PRO A O 1
ATOM 1036 N N . GLU A 1 130 ? 22.797 20.328 7.461 1 96.88 130 GLU A N 1
ATOM 1037 C CA . GLU A 1 130 ? 22.797 19.188 6.551 1 96.88 130 GLU A CA 1
ATOM 1038 C C . GLU A 1 130 ? 21.359 18.797 6.176 1 96.88 130 GLU A C 1
ATOM 1040 O O . GLU A 1 130 ? 21.172 17.891 5.352 1 96.88 130 GLU A O 1
ATOM 1045 N N . ALA A 1 131 ? 20.375 19.453 6.711 1 98.12 131 ALA A N 1
ATOM 1046 C CA . ALA A 1 131 ? 19 18.984 6.605 1 98.12 131 ALA A CA 1
ATOM 1047 C C . ALA A 1 131 ? 18.516 19 5.16 1 98.12 131 ALA A C 1
ATOM 1049 O O . ALA A 1 131 ? 17.859 18.078 4.707 1 98.12 131 ALA A O 1
ATOM 1050 N N . ALA A 1 132 ? 18.859 20.047 4.512 1 96.75 132 ALA A N 1
ATOM 1051 C CA . ALA A 1 132 ? 18.406 20.156 3.125 1 96.75 132 ALA A CA 1
ATOM 1052 C C . ALA A 1 132 ? 19.031 19.062 2.268 1 96.75 132 ALA A C 1
ATOM 1054 O O . ALA A 1 132 ? 18.328 18.453 1.447 1 96.75 132 ALA A O 1
ATOM 1055 N N . ASP A 1 133 ? 20.281 18.844 2.43 1 96.69 133 ASP A N 1
ATOM 1056 C CA . ASP A 1 133 ? 20.969 17.781 1.704 1 96.69 133 ASP A CA 1
ATOM 1057 C C . ASP A 1 133 ? 20.406 16.422 2.084 1 96.69 133 ASP A C 1
ATOM 1059 O O . ASP A 1 133 ? 20.266 15.539 1.229 1 96.69 133 ASP A O 1
ATOM 1063 N N . ALA A 1 134 ? 20.172 16.203 3.314 1 97.94 134 ALA A N 1
ATOM 1064 C CA . ALA A 1 134 ? 19.594 14.953 3.793 1 97.94 134 ALA A CA 1
ATOM 1065 C C . ALA A 1 134 ? 18.234 14.695 3.15 1 97.94 134 ALA A C 1
ATOM 1067 O O . ALA A 1 134 ? 17.953 13.578 2.711 1 97.94 134 ALA A O 1
ATOM 1068 N N . ALA A 1 135 ? 17.469 15.719 3.084 1 98.06 135 ALA A N 1
ATOM 1069 C CA . ALA A 1 135 ? 16.156 15.602 2.461 1 98.06 135 ALA A CA 1
ATOM 1070 C C . ALA A 1 135 ? 16.281 15.219 0.988 1 98.06 135 ALA A C 1
ATOM 1072 O O . ALA A 1 135 ? 15.516 14.391 0.487 1 98.06 135 ALA A O 1
ATOM 1073 N N . ALA A 1 136 ? 17.219 15.836 0.345 1 97.31 136 ALA A N 1
ATOM 1074 C CA . ALA A 1 136 ? 17.422 15.562 -1.075 1 97.31 136 ALA A CA 1
ATOM 1075 C C . ALA A 1 136 ? 17.859 14.117 -1.298 1 97.31 136 ALA A C 1
ATOM 1077 O O . ALA A 1 136 ? 17.391 13.461 -2.23 1 97.31 136 ALA A O 1
ATOM 1078 N N . GLN A 1 137 ? 18.734 13.633 -0.492 1 97.44 137 GLN A N 1
ATOM 1079 C CA . GLN A 1 137 ? 19.219 12.266 -0.604 1 97.44 137 GLN A CA 1
ATOM 1080 C C . GLN A 1 137 ? 18.094 11.266 -0.343 1 97.44 137 GLN A C 1
ATOM 1082 O O . GLN A 1 137 ? 17.938 10.297 -1.09 1 97.44 137 GLN A O 1
ATOM 1087 N N . ALA A 1 138 ? 17.359 11.5 0.729 1 98.62 138 ALA A N 1
ATOM 1088 C CA . ALA A 1 138 ? 16.234 10.625 1.036 1 98.62 138 ALA A CA 1
ATOM 1089 C C . ALA A 1 138 ? 15.211 10.625 -0.102 1 98.62 138 ALA A C 1
ATOM 1091 O O . ALA A 1 138 ? 14.672 9.57 -0.459 1 98.62 138 ALA A O 1
ATOM 1092 N N . GLY A 1 139 ? 15.016 11.789 -0.659 1 98.44 139 GLY A N 1
ATOM 1093 C CA . GLY A 1 139 ? 14.07 11.922 -1.756 1 98.44 139 GLY A CA 1
ATOM 1094 C C . GLY A 1 139 ? 14.484 11.141 -2.992 1 98.44 139 GLY A C 1
ATOM 1095 O O . GLY A 1 139 ? 13.656 10.477 -3.615 1 98.44 139 GLY A O 1
ATOM 1096 N N . LEU A 1 140 ? 15.727 11.25 -3.344 1 98.56 140 LEU A N 1
ATOM 1097 C CA . LEU A 1 140 ? 16.219 10.547 -4.527 1 98.56 140 LEU A CA 1
ATOM 1098 C C . LEU A 1 140 ? 16.109 9.031 -4.336 1 98.56 140 LEU A C 1
ATOM 1100 O O . LEU A 1 140 ? 15.695 8.312 -5.246 1 98.56 140 LEU A O 1
ATOM 1104 N N . ALA A 1 141 ? 16.531 8.57 -3.182 1 98.75 141 ALA A N 1
ATOM 1105 C CA . ALA A 1 141 ? 16.422 7.141 -2.896 1 98.75 141 ALA A CA 1
ATOM 1106 C C . ALA A 1 141 ? 14.969 6.684 -2.916 1 98.75 141 ALA A C 1
ATOM 1108 O O . ALA A 1 141 ? 14.656 5.605 -3.428 1 98.75 141 ALA A O 1
ATOM 1109 N N . SER A 1 142 ? 14.109 7.512 -2.385 1 98.88 142 SER A N 1
ATOM 1110 C CA . SER A 1 142 ? 12.688 7.199 -2.346 1 98.88 142 SER A CA 1
ATOM 1111 C C . SER A 1 142 ? 12.094 7.133 -3.75 1 98.88 142 SER A C 1
ATOM 1113 O O . SER A 1 142 ? 11.336 6.215 -4.07 1 98.88 142 SER A O 1
ATOM 1115 N N . ARG A 1 143 ? 12.43 8.031 -4.566 1 98.88 143 ARG A N 1
ATOM 1116 C CA . ARG A 1 143 ? 11.969 8.047 -5.953 1 98.88 143 ARG A CA 1
ATOM 1117 C C . ARG A 1 143 ? 12.523 6.855 -6.727 1 98.88 143 ARG A C 1
ATOM 1119 O O . ARG A 1 143 ? 11.828 6.285 -7.57 1 98.88 143 ARG A O 1
ATOM 1126 N N . THR A 1 144 ? 13.727 6.555 -6.434 1 98.88 144 THR A N 1
ATOM 1127 C CA . THR A 1 144 ? 14.305 5.359 -7.047 1 98.88 144 THR A CA 1
ATOM 1128 C C . THR A 1 144 ? 13.539 4.109 -6.625 1 98.88 144 THR A C 1
ATOM 1130 O O . THR A 1 144 ? 13.297 3.215 -7.438 1 98.88 144 THR A O 1
ATOM 1133 N N . ASN A 1 145 ? 13.172 4.09 -5.344 1 98.94 145 ASN A N 1
ATOM 1134 C CA . ASN A 1 145 ? 12.359 2.975 -4.879 1 98.94 145 ASN A CA 1
ATOM 1135 C C . ASN A 1 145 ? 11.031 2.902 -5.625 1 98.94 145 ASN A C 1
ATOM 1137 O O . ASN A 1 145 ? 10.539 1.812 -5.926 1 98.94 145 ASN A O 1
ATOM 1141 N N . VAL A 1 146 ? 10.414 4.035 -5.898 1 98.94 146 VAL A N 1
ATOM 1142 C CA . VAL A 1 146 ? 9.188 4.023 -6.688 1 98.94 146 VAL A CA 1
ATOM 1143 C C . VAL A 1 146 ? 9.477 3.463 -8.078 1 98.94 146 VAL A C 1
ATOM 1145 O O . VAL A 1 146 ? 8.766 2.58 -8.562 1 98.94 146 VAL A O 1
ATOM 1148 N N . LEU A 1 147 ? 10.523 3.936 -8.68 1 98.94 147 LEU A N 1
ATOM 1149 C CA . LEU A 1 147 ? 10.945 3.475 -9.992 1 98.94 147 LEU A CA 1
ATOM 1150 C C . LEU A 1 147 ? 11.117 1.96 -10.008 1 98.94 147 LEU A C 1
ATOM 1152 O O . LEU A 1 147 ? 10.594 1.279 -10.898 1 98.94 147 LEU A O 1
ATOM 1156 N N . PHE A 1 148 ? 11.781 1.43 -9.008 1 98.94 148 PHE A N 1
ATOM 1157 C CA . PHE A 1 148 ? 12.102 0.009 -8.914 1 98.94 148 PHE A CA 1
ATOM 1158 C C . PHE A 1 148 ? 10.844 -0.804 -8.602 1 98.94 148 PHE A C 1
ATOM 1160 O O . PHE A 1 148 ? 10.719 -1.95 -9.039 1 98.94 148 PHE A O 1
ATOM 1167 N N . SER A 1 149 ? 9.914 -0.245 -7.875 1 98.94 149 SER A N 1
ATOM 1168 C CA . SER A 1 149 ? 8.75 -0.996 -7.398 1 98.94 149 SER A CA 1
ATOM 1169 C C . SER A 1 149 ? 7.891 -1.476 -8.562 1 98.94 149 SER A C 1
ATOM 1171 O O . SER A 1 149 ? 7.234 -2.516 -8.469 1 98.94 149 SER A O 1
ATOM 1173 N N . VAL A 1 150 ? 7.91 -0.732 -9.656 1 98.94 150 VAL A N 1
ATOM 1174 C CA . VAL A 1 150 ? 7.027 -1.016 -10.781 1 98.94 150 VAL A CA 1
ATOM 1175 C C . VAL A 1 150 ? 7.48 -2.295 -11.484 1 98.94 150 VAL A C 1
ATOM 1177 O O . VAL A 1 150 ? 6.715 -3.258 -11.586 1 98.94 150 VAL A O 1
ATOM 1180 N N . PRO A 1 151 ? 8.742 -2.455 -11.906 1 98.94 151 PRO A N 1
ATOM 1181 C CA . PRO A 1 151 ? 9.164 -3.738 -12.477 1 98.94 151 PRO A CA 1
ATOM 1182 C C . PRO A 1 151 ? 9.273 -4.84 -11.422 1 98.94 151 PRO A C 1
ATOM 1184 O O . PRO A 1 151 ? 9.062 -6.016 -11.734 1 98.94 151 PRO A O 1
ATOM 1187 N N . MET A 1 152 ? 9.625 -4.445 -10.156 1 98.94 152 MET A N 1
ATOM 1188 C CA . MET A 1 152 ? 9.688 -5.441 -9.094 1 98.94 152 MET A CA 1
ATOM 1189 C C . MET A 1 152 ? 8.375 -6.211 -8.984 1 98.94 152 MET A C 1
ATOM 1191 O O . MET A 1 152 ? 8.375 -7.441 -8.984 1 98.94 152 MET A O 1
ATOM 1195 N N . LEU A 1 153 ? 7.277 -5.48 -9 1 98.88 153 LEU A N 1
ATOM 1196 C CA . LEU A 1 153 ? 5.973 -6.109 -8.852 1 98.88 153 LEU A CA 1
ATOM 1197 C C . LEU A 1 153 ? 5.633 -6.961 -10.07 1 98.88 153 LEU A C 1
ATOM 1199 O O . LEU A 1 153 ? 5.012 -8.016 -9.938 1 98.88 153 LEU A O 1
ATOM 1203 N N . PHE A 1 154 ? 6.031 -6.516 -11.266 1 98.81 154 PHE A N 1
ATOM 1204 C CA . PHE A 1 154 ? 5.797 -7.316 -12.453 1 98.81 154 PHE A CA 1
ATOM 1205 C C . PHE A 1 154 ? 6.504 -8.664 -12.352 1 98.81 154 PHE A C 1
ATOM 1207 O O . PHE A 1 154 ? 5.883 -9.711 -12.516 1 98.81 154 PHE A O 1
ATOM 1214 N N . PHE A 1 155 ? 7.734 -8.633 -12 1 98.38 155 PHE A N 1
ATOM 1215 C CA . PHE A 1 155 ? 8.539 -9.844 -12.102 1 98.38 155 PHE A CA 1
ATOM 1216 C C . PHE A 1 155 ? 8.258 -10.773 -10.93 1 98.38 155 PHE A C 1
ATOM 1218 O O . PHE A 1 155 ? 8.336 -12 -11.062 1 98.38 155 PHE A O 1
ATOM 1225 N N . MET A 1 156 ? 7.922 -10.188 -9.789 1 97.88 156 MET A N 1
ATOM 1226 C CA . MET A 1 156 ? 7.473 -11.055 -8.703 1 97.88 156 MET A CA 1
ATOM 1227 C C . MET A 1 156 ? 6.199 -11.797 -9.094 1 97.88 156 MET A C 1
ATOM 1229 O O . MET A 1 156 ? 6.07 -12.992 -8.828 1 97.88 156 MET A O 1
ATOM 1233 N N . GLY A 1 157 ? 5.293 -11.102 -9.688 1 96.81 157 GLY A N 1
ATOM 1234 C CA . GLY A 1 157 ? 4.07 -11.742 -10.148 1 96.81 157 GLY A CA 1
ATOM 1235 C C . GLY A 1 157 ? 4.301 -12.719 -11.281 1 96.81 157 GLY A C 1
ATOM 1236 O O . GLY A 1 157 ? 3.686 -13.789 -11.32 1 96.81 157 GLY A O 1
ATOM 1237 N N . ALA A 1 158 ? 5.211 -12.344 -12.18 1 97.19 158 ALA A N 1
ATOM 1238 C CA . ALA A 1 158 ? 5.465 -13.156 -13.367 1 97.19 158 ALA A CA 1
ATOM 1239 C C . ALA A 1 158 ? 6.059 -14.508 -12.977 1 97.19 158 ALA A C 1
ATOM 1241 O O . ALA A 1 158 ? 5.832 -15.508 -13.664 1 97.19 158 ALA A O 1
ATOM 1242 N N . SER A 1 159 ? 6.75 -14.539 -11.938 1 95.38 159 SER A N 1
ATOM 1243 C CA . SER A 1 159 ? 7.383 -15.789 -11.516 1 95.38 159 SER A CA 1
ATOM 1244 C C . SER A 1 159 ? 6.363 -16.922 -11.391 1 95.38 159 SER A C 1
ATOM 1246 O O . SER A 1 159 ? 6.668 -18.062 -11.695 1 95.38 159 SER A O 1
ATOM 1248 N N . ALA A 1 160 ? 5.18 -16.578 -10.992 1 93.12 160 ALA A N 1
ATOM 1249 C CA . ALA A 1 160 ? 4.148 -17.594 -10.789 1 93.12 160 ALA A CA 1
ATOM 1250 C C . ALA A 1 160 ? 3.168 -17.625 -11.953 1 93.12 160 ALA A C 1
ATOM 1252 O O . ALA A 1 160 ? 2.523 -18.641 -12.203 1 93.12 160 ALA A O 1
ATOM 1253 N N . HIS A 1 161 ? 3.135 -16.547 -12.734 1 94.19 161 HIS A N 1
ATOM 1254 C CA . HIS A 1 161 ? 1.988 -16.453 -13.633 1 94.19 161 HIS A CA 1
ATOM 1255 C C . HIS A 1 161 ? 2.434 -16.312 -15.086 1 94.19 161 HIS A C 1
ATOM 1257 O O . HIS A 1 161 ? 1.637 -16.5 -16 1 94.19 161 HIS A O 1
ATOM 1263 N N . TYR A 1 162 ? 3.658 -16 -15.305 1 95.31 162 TYR A N 1
ATOM 1264 C CA . TYR A 1 162 ? 4.234 -15.781 -16.625 1 95.31 162 TYR A CA 1
ATOM 1265 C C . TYR A 1 162 ? 5.75 -15.93 -16.594 1 95.31 162 TYR A C 1
ATOM 1267 O O . TYR A 1 162 ? 6.477 -15.023 -17.016 1 95.31 162 TYR A O 1
ATOM 1275 N N . PRO A 1 163 ? 6.195 -17.109 -16.141 1 94.69 163 PRO A N 1
ATOM 1276 C CA . PRO A 1 163 ? 7.621 -17.281 -15.859 1 94.69 163 PRO A CA 1
ATOM 1277 C C . PRO A 1 163 ? 8.484 -17.297 -17.109 1 94.69 163 PRO A C 1
ATOM 1279 O O . PRO A 1 163 ? 8.062 -17.812 -18.156 1 94.69 163 PRO A O 1
ATOM 1282 N N . HIS A 1 164 ? 9.648 -16.734 -17.016 1 92.5 164 HIS A N 1
ATOM 1283 C CA . HIS A 1 164 ? 10.688 -16.781 -18.031 1 92.5 164 HIS A CA 1
ATOM 1284 C C . HIS A 1 164 ? 11.797 -17.766 -17.641 1 92.5 164 HIS A C 1
ATOM 1286 O O . HIS A 1 164 ? 12.547 -17.5 -16.688 1 92.5 164 HIS A O 1
ATOM 1292 N N . TYR A 1 165 ? 11.977 -18.906 -18.344 1 84.44 165 TYR A N 1
ATOM 1293 C CA . TYR A 1 165 ? 12.961 -19.922 -17.969 1 84.44 165 TYR A CA 1
ATOM 1294 C C . TYR A 1 165 ? 14.109 -19.938 -18.969 1 84.44 165 TYR A C 1
ATOM 1296 O O . TYR A 1 165 ? 15.203 -20.406 -18.656 1 84.44 165 TYR A O 1
ATOM 1304 N N . ASP A 1 166 ? 13.961 -19.469 -20.062 1 76.88 166 ASP A N 1
ATOM 1305 C CA . ASP A 1 166 ? 14.969 -19.594 -21.109 1 76.88 166 ASP A CA 1
ATOM 1306 C C . ASP A 1 166 ? 15.539 -18.234 -21.5 1 76.88 166 ASP A C 1
ATOM 1308 O O . ASP A 1 166 ? 15.664 -17.922 -22.688 1 76.88 166 ASP A O 1
ATOM 1312 N N . SER A 1 167 ? 15.852 -17.641 -20.406 1 77.81 167 SER A N 1
ATOM 1313 C CA . SER A 1 167 ? 16.391 -16.328 -20.766 1 77.81 167 SER A CA 1
ATOM 1314 C C . SER A 1 167 ? 17.906 -16.375 -20.906 1 77.81 167 SER A C 1
ATOM 1316 O O . SER A 1 167 ? 18.578 -17.125 -20.203 1 77.81 167 SER A O 1
ATOM 1318 N N . GLY A 1 168 ? 18.469 -15.883 -21.984 1 84.56 168 GLY A N 1
ATOM 1319 C CA . GLY A 1 168 ? 19.891 -15.859 -22.25 1 84.56 168 GLY A CA 1
ATOM 1320 C C . GLY A 1 168 ? 20.672 -15.117 -21.172 1 84.56 168 GLY A C 1
ATOM 1321 O O . GLY A 1 168 ? 20.172 -14.164 -20.578 1 84.56 168 GLY A O 1
ATOM 1322 N N . THR A 1 169 ? 21.844 -15.531 -20.922 1 90.81 169 THR A N 1
ATOM 1323 C CA . THR A 1 169 ? 22.734 -14.945 -19.922 1 90.81 169 THR A CA 1
ATOM 1324 C C . THR A 1 169 ? 22.953 -13.461 -20.203 1 90.81 169 THR A C 1
ATOM 1326 O O . THR A 1 169 ? 23 -12.648 -19.281 1 90.81 169 THR A O 1
ATOM 1329 N N . LEU A 1 170 ? 23.031 -13.164 -21.453 1 93.44 170 LEU A N 1
ATOM 1330 C CA . LEU A 1 170 ? 23.281 -11.773 -21.812 1 93.44 170 LEU A CA 1
ATOM 1331 C C . LEU A 1 170 ? 22.141 -10.867 -21.359 1 93.44 170 LEU A C 1
ATOM 1333 O O . LEU A 1 170 ? 22.375 -9.797 -20.797 1 93.44 170 LEU A O 1
ATOM 1337 N N . GLY A 1 171 ? 20.953 -11.273 -21.609 1 93.94 171 GLY A N 1
ATOM 1338 C CA . GLY A 1 171 ? 19.797 -10.484 -21.203 1 93.94 171 GLY A CA 1
ATOM 1339 C C . GLY A 1 171 ? 19.734 -10.258 -19.703 1 93.94 171 GLY A C 1
ATOM 1340 O O . GLY A 1 171 ? 19.484 -9.141 -19.25 1 93.94 171 GLY A O 1
ATOM 1341 N N . ILE A 1 172 ? 20.016 -11.242 -19 1 94.69 172 ILE A N 1
ATOM 1342 C CA . ILE A 1 172 ? 19.984 -11.18 -17.547 1 94.69 172 ILE A CA 1
ATOM 1343 C C . ILE A 1 172 ? 21.062 -10.211 -17.047 1 94.69 172 ILE A C 1
ATOM 1345 O O . ILE A 1 172 ? 20.797 -9.383 -16.172 1 94.69 172 ILE A O 1
ATOM 1349 N N . LEU A 1 173 ? 22.219 -10.312 -17.609 1 96.19 173 LEU A N 1
ATOM 1350 C CA . LEU A 1 173 ? 23.328 -9.445 -17.219 1 96.19 173 LEU A CA 1
ATOM 1351 C C . LEU A 1 173 ? 23.016 -7.984 -17.531 1 96.19 173 LEU A C 1
ATOM 1353 O O . LEU A 1 173 ? 23.359 -7.09 -16.766 1 96.19 173 LEU A O 1
ATOM 1357 N N . LEU A 1 174 ? 22.344 -7.75 -18.672 1 96.81 174 LEU A N 1
ATOM 1358 C CA . LEU A 1 174 ? 21.969 -6.391 -19.047 1 96.81 174 LEU A CA 1
ATOM 1359 C C . LEU A 1 174 ? 20.984 -5.809 -18.031 1 96.81 174 LEU A C 1
ATOM 1361 O O . LEU A 1 174 ? 21.094 -4.645 -17.656 1 96.81 174 LEU A O 1
ATOM 1365 N N . ILE A 1 175 ? 20.062 -6.629 -17.625 1 98.12 175 ILE A N 1
ATOM 1366 C CA . ILE A 1 175 ? 19.047 -6.188 -16.656 1 98.12 175 ILE A CA 1
ATOM 1367 C C . ILE A 1 175 ? 19.719 -5.879 -15.32 1 98.12 175 ILE A C 1
ATOM 1369 O O . ILE A 1 175 ? 19.484 -4.812 -14.742 1 98.12 175 ILE A O 1
ATOM 1373 N N . PHE A 1 176 ? 20.578 -6.699 -14.844 1 98 176 PHE A N 1
ATOM 1374 C CA . PHE A 1 176 ? 21.25 -6.488 -13.562 1 98 176 PHE A CA 1
ATOM 1375 C C . PHE A 1 176 ? 22.156 -5.273 -13.617 1 98 176 PHE A C 1
ATOM 1377 O O . PHE A 1 176 ? 22.25 -4.512 -12.656 1 98 176 PHE A O 1
ATOM 1384 N N . ALA A 1 177 ? 22.797 -5.109 -14.773 1 98.06 177 ALA A N 1
ATOM 1385 C CA . ALA A 1 177 ? 23.656 -3.936 -14.945 1 98.06 177 ALA A CA 1
ATOM 1386 C C . ALA A 1 177 ? 22.828 -2.648 -14.891 1 98.06 177 ALA A C 1
ATOM 1388 O O . ALA A 1 177 ? 23.25 -1.659 -14.289 1 98.06 177 ALA A O 1
ATOM 1389 N N . ALA A 1 178 ? 21.703 -2.682 -15.547 1 98.44 178 ALA A N 1
ATOM 1390 C CA . ALA A 1 178 ? 20.828 -1.514 -15.531 1 98.44 178 ALA A CA 1
ATOM 1391 C C . ALA A 1 178 ? 20.359 -1.202 -14.117 1 98.44 178 ALA A C 1
ATOM 1393 O O . ALA A 1 178 ? 20.344 -0.042 -13.703 1 98.44 178 ALA A O 1
ATOM 1394 N N . ILE A 1 179 ? 19.984 -2.219 -13.352 1 98.81 179 ILE A N 1
ATOM 1395 C CA . ILE A 1 179 ? 19.516 -2.057 -11.984 1 98.81 179 ILE A CA 1
ATOM 1396 C C . ILE A 1 179 ? 20.625 -1.459 -11.117 1 98.81 179 ILE A C 1
ATOM 1398 O O . ILE A 1 179 ? 20.391 -0.5 -10.383 1 98.81 179 ILE A O 1
ATOM 1402 N N . LEU A 1 180 ? 21.797 -1.963 -11.289 1 98.19 180 LEU A N 1
ATOM 1403 C CA . LEU A 1 180 ? 22.922 -1.501 -10.477 1 98.19 180 LEU A CA 1
ATOM 1404 C C . LEU A 1 180 ? 23.312 -0.078 -10.852 1 98.19 180 LEU A C 1
ATOM 1406 O O . LEU A 1 180 ? 23.734 0.704 -9.992 1 98.19 180 LEU A O 1
ATOM 1410 N N . GLY A 1 181 ? 23.188 0.213 -12.133 1 97.5 181 GLY A N 1
ATOM 1411 C CA . GLY A 1 181 ? 23.438 1.581 -12.555 1 97.5 181 GLY A CA 1
ATOM 1412 C C . GLY A 1 181 ? 22.469 2.58 -11.953 1 97.5 181 GLY A C 1
ATOM 1413 O O . GLY A 1 181 ? 22.891 3.637 -11.469 1 97.5 181 GLY A O 1
ATOM 1414 N N . LEU A 1 182 ? 21.234 2.25 -11.969 1 98.44 182 LEU A N 1
ATOM 1415 C CA . LEU A 1 182 ? 20.203 3.117 -11.391 1 98.44 182 LEU A CA 1
ATOM 1416 C C . LEU A 1 182 ? 20.375 3.221 -9.875 1 98.44 182 LEU A C 1
ATOM 1418 O O . LEU A 1 182 ? 20.219 4.297 -9.297 1 98.44 182 LEU A O 1
ATOM 1422 N N . GLN A 1 183 ? 20.766 2.111 -9.281 1 98.56 183 GLN A N 1
ATOM 1423 C CA . GLN A 1 183 ? 21.031 2.113 -7.848 1 98.56 183 GLN A CA 1
ATOM 1424 C C . GLN A 1 183 ? 22.234 2.986 -7.504 1 98.56 183 GLN A C 1
ATOM 1426 O O . GLN A 1 183 ? 22.25 3.645 -6.465 1 98.56 183 GLN A O 1
ATOM 1431 N N . TYR A 1 184 ? 23.188 2.895 -8.328 1 97 184 TYR A N 1
ATOM 1432 C CA . TYR A 1 184 ? 24.359 3.746 -8.125 1 97 184 TYR A CA 1
ATOM 1433 C C . TYR A 1 184 ? 23.953 5.215 -8.086 1 97 184 TYR A C 1
ATOM 1435 O O . TYR A 1 184 ? 24.438 5.973 -7.242 1 97 184 TYR A O 1
ATOM 1443 N N . ASN A 1 185 ? 23.078 5.566 -8.977 1 97.38 185 ASN A N 1
ATOM 1444 C CA . ASN A 1 185 ? 22.609 6.945 -8.977 1 97.38 185 ASN A CA 1
ATOM 1445 C C . ASN A 1 185 ? 21.953 7.316 -7.648 1 97.38 185 ASN A C 1
ATOM 1447 O O . ASN A 1 185 ? 22.188 8.398 -7.117 1 97.38 185 ASN A O 1
ATOM 1451 N N . ALA A 1 186 ? 21.219 6.461 -7.109 1 96.94 186 ALA A N 1
ATOM 1452 C CA . ALA A 1 186 ? 20.469 6.723 -5.887 1 96.94 186 ALA A CA 1
ATOM 1453 C C . ALA A 1 186 ? 21.391 6.75 -4.668 1 96.94 186 ALA A C 1
ATOM 1455 O O . ALA A 1 186 ? 21.125 7.457 -3.695 1 96.94 186 ALA A O 1
ATOM 1456 N N . SER A 1 187 ? 22.484 6.02 -4.715 1 96.25 187 SER A N 1
ATOM 1457 C CA . SER A 1 187 ? 23.25 5.77 -3.496 1 96.25 187 SER A CA 1
ATOM 1458 C C . SER A 1 187 ? 24.609 6.453 -3.547 1 96.25 187 SER A C 1
ATOM 1460 O O . SER A 1 187 ? 25.391 6.371 -2.596 1 96.25 187 SER A O 1
ATOM 1462 N N . ARG A 1 188 ? 24.922 7.086 -4.637 1 92.5 188 ARG A N 1
ATOM 1463 C CA . ARG A 1 188 ? 26.266 7.617 -4.848 1 92.5 188 ARG A CA 1
ATOM 1464 C C . ARG A 1 188 ? 26.688 8.516 -3.689 1 92.5 188 ARG A C 1
ATOM 1466 O O . ARG A 1 188 ? 27.828 8.43 -3.211 1 92.5 188 ARG A O 1
ATOM 1473 N N . LYS A 1 189 ? 25.844 9.344 -3.244 1 88.62 189 LYS A N 1
ATOM 1474 C CA . LYS A 1 189 ? 26.188 10.242 -2.148 1 88.62 189 LYS A CA 1
ATOM 1475 C C . LYS A 1 189 ? 26.422 9.469 -0.853 1 88.62 189 LYS A C 1
ATOM 1477 O O . LYS A 1 189 ? 27.359 9.75 -0.111 1 88.62 189 LYS A O 1
ATOM 1482 N N . ALA A 1 190 ? 25.578 8.562 -0.633 1 89.19 190 ALA A N 1
ATOM 1483 C CA . ALA A 1 190 ? 25.75 7.738 0.562 1 89.19 190 ALA A CA 1
ATOM 1484 C C . ALA A 1 190 ? 27.047 6.93 0.494 1 89.19 190 ALA A C 1
ATOM 1486 O O . ALA A 1 190 ? 27.703 6.719 1.513 1 89.19 190 ALA A O 1
ATOM 1487 N N . LEU A 1 191 ? 27.344 6.539 -0.665 1 88.12 191 LEU A N 1
ATOM 1488 C CA . LEU A 1 191 ? 28.531 5.73 -0.878 1 88.12 191 LEU A CA 1
ATOM 1489 C C . LEU A 1 191 ? 29.797 6.578 -0.725 1 88.12 191 LEU A C 1
ATOM 1491 O O . LEU A 1 191 ? 30.875 6.039 -0.5 1 88.12 191 LEU A O 1
ATOM 1495 N N . SER A 1 192 ? 29.688 7.844 -0.875 1 86.38 192 SER A N 1
ATOM 1496 C CA . SER A 1 192 ? 30.828 8.742 -0.828 1 86.38 192 SER A CA 1
ATOM 1497 C C . SER A 1 192 ? 31.422 8.812 0.574 1 86.38 192 SER A C 1
ATOM 1499 O O . SER A 1 192 ? 32.531 9.328 0.763 1 86.38 192 SER A O 1
ATOM 1501 N N . ARG A 1 193 ? 30.641 8.281 1.518 1 82.44 193 ARG A N 1
ATOM 1502 C CA . ARG A 1 193 ? 31.172 8.211 2.873 1 82.44 193 ARG A CA 1
ATOM 1503 C C . ARG A 1 193 ? 32.344 7.242 2.945 1 82.44 193 ARG A C 1
ATOM 1505 O O . ARG A 1 193 ? 33.188 7.332 3.855 1 82.44 193 ARG A O 1
ATOM 1512 N N . PHE A 1 194 ? 32.281 6.477 1.938 1 81.38 194 PHE A N 1
ATOM 1513 C CA . PHE A 1 194 ? 33.375 5.527 1.824 1 81.38 194 PHE A CA 1
ATOM 1514 C C . PHE A 1 194 ? 34.438 6.051 0.865 1 81.38 194 PHE A C 1
ATOM 1516 O O . PHE A 1 194 ? 34.125 6.5 -0.238 1 81.38 194 PHE A O 1
ATOM 1523 N N . GLY A 1 195 ? 35.719 6.129 1.214 1 78.38 195 GLY A N 1
ATOM 1524 C CA . GLY A 1 195 ? 36.812 6.703 0.47 1 78.38 195 GLY A CA 1
ATOM 1525 C C . GLY A 1 195 ? 36.906 6.211 -0.963 1 78.38 195 GLY A C 1
ATOM 1526 O O . GLY A 1 195 ? 37.094 7 -1.887 1 78.38 195 GLY A O 1
ATOM 1527 N N . PHE A 1 196 ? 36.656 4.938 -1.152 1 78 196 PHE A N 1
ATOM 1528 C CA . PHE A 1 196 ? 36.781 4.359 -2.484 1 78 196 PHE A CA 1
ATOM 1529 C C . PHE A 1 196 ? 35.75 4.938 -3.43 1 78 196 PHE A C 1
ATOM 1531 O O . PHE A 1 196 ? 35.969 5.012 -4.641 1 78 196 PHE A O 1
ATOM 1538 N N . ALA A 1 197 ? 34.656 5.375 -2.961 1 76.69 197 ALA A N 1
ATOM 1539 C CA . ALA A 1 197 ? 33.5 5.809 -3.777 1 76.69 197 ALA A CA 1
ATOM 1540 C C . ALA A 1 197 ? 33.688 7.262 -4.211 1 76.69 197 ALA A C 1
ATOM 1542 O O . ALA A 1 197 ? 33 7.719 -5.137 1 76.69 197 ALA A O 1
ATOM 1543 N N . GLN A 1 198 ? 34.625 7.902 -3.555 1 76.88 198 GLN A N 1
ATOM 1544 C CA . GLN A 1 198 ? 34.844 9.305 -3.887 1 76.88 198 GLN A CA 1
ATOM 1545 C C . GLN A 1 198 ? 35.469 9.445 -5.281 1 76.88 198 GLN A C 1
ATOM 1547 O O . GLN A 1 198 ? 35.312 10.5 -5.918 1 76.88 198 GLN A O 1
ATOM 1552 N N . LYS A 1 199 ? 36.062 8.375 -5.746 1 83.44 199 LYS A N 1
ATOM 1553 C CA . LYS A 1 199 ? 36.719 8.414 -7.051 1 83.44 199 LYS A CA 1
ATOM 1554 C C . LYS A 1 199 ? 35.75 8.008 -8.164 1 83.44 199 LYS A C 1
ATOM 1556 O O . LYS A 1 199 ? 36.094 8.094 -9.344 1 83.44 199 LYS A O 1
ATOM 1561 N N . LEU A 1 200 ? 34.531 7.742 -7.734 1 83.81 200 LEU A N 1
ATOM 1562 C CA . LEU A 1 200 ? 33.562 7.273 -8.727 1 83.81 200 LEU A CA 1
ATOM 1563 C C . LEU A 1 200 ? 32.906 8.453 -9.422 1 83.81 200 LEU A C 1
ATOM 1565 O O . LEU A 1 200 ? 32.875 9.562 -8.898 1 83.81 200 LEU A O 1
ATOM 1569 N N . PRO A 1 201 ? 32.438 8.172 -10.625 1 87.62 201 PRO A N 1
ATOM 1570 C CA . PRO A 1 201 ? 31.781 9.25 -11.375 1 87.62 201 PRO A CA 1
ATOM 1571 C C . PRO A 1 201 ? 30.625 9.883 -10.609 1 87.62 201 PRO A C 1
ATOM 1573 O O . PRO A 1 201 ? 29.984 9.227 -9.781 1 87.62 201 PRO A O 1
ATOM 1576 N N . SER A 1 202 ? 30.453 11.102 -10.891 1 87.56 202 SER A N 1
ATOM 1577 C CA . SER A 1 202 ? 29.359 11.828 -10.25 1 87.56 202 SER A CA 1
ATOM 1578 C C . SER A 1 202 ? 28 11.227 -10.625 1 87.56 202 SER A C 1
ATOM 1580 O O . SER A 1 202 ? 27.828 10.75 -11.742 1 87.56 202 SER A O 1
ATOM 1582 N N . ALA A 1 203 ? 27.094 11.164 -9.648 1 92.5 203 ALA A N 1
ATOM 1583 C CA . ALA A 1 203 ? 25.719 10.672 -9.789 1 92.5 203 ALA A CA 1
ATOM 1584 C C . ALA A 1 203 ? 24.797 11.32 -8.758 1 92.5 203 ALA A C 1
ATOM 1586 O O . ALA A 1 203 ? 25.172 12.312 -8.125 1 92.5 203 ALA A O 1
ATOM 1587 N N . GLY A 1 204 ? 23.562 10.945 -8.828 1 93.88 204 GLY A N 1
ATOM 1588 C CA . GLY A 1 204 ? 22.609 11.531 -7.895 1 93.88 204 GLY A CA 1
ATOM 1589 C C . GLY A 1 204 ? 21.625 12.477 -8.562 1 93.88 204 GLY A C 1
ATOM 1590 O O . GLY A 1 204 ? 21.266 13.508 -7.992 1 93.88 204 GLY A O 1
ATOM 1591 N N . PHE A 1 205 ? 21.281 12.219 -9.711 1 94 205 PHE A N 1
ATOM 1592 C CA . PHE A 1 205 ? 20.422 13.094 -10.492 1 94 205 PHE A CA 1
ATOM 1593 C C . PHE A 1 205 ? 18.969 12.641 -10.398 1 94 205 PHE A C 1
ATOM 1595 O O . PHE A 1 205 ? 18.656 11.461 -10.594 1 94 205 PHE A O 1
ATOM 1602 N N . MET A 1 206 ? 18.125 13.562 -10.125 1 95.56 206 MET A N 1
ATOM 1603 C CA . MET A 1 206 ? 16.688 13.273 -10.039 1 95.56 206 MET A CA 1
ATOM 1604 C C . MET A 1 206 ? 16.078 13.164 -11.422 1 95.56 206 MET A C 1
ATOM 1606 O O . MET A 1 206 ? 15.383 12.188 -11.727 1 95.56 206 MET A O 1
ATOM 1610 N N . GLY A 1 207 ? 16.422 14.172 -12.273 1 96.69 207 GLY A N 1
ATOM 1611 C CA . GLY A 1 207 ? 15.891 14.156 -13.625 1 96.69 207 GLY A CA 1
ATOM 1612 C C . GLY A 1 207 ? 14.383 14.023 -13.672 1 96.69 207 GLY A C 1
ATOM 1613 O O . GLY A 1 207 ? 13.664 14.773 -13 1 96.69 207 GLY A O 1
ATOM 1614 N N . PRO A 1 208 ? 13.883 13.039 -14.523 1 97.56 208 PRO A N 1
ATOM 1615 C CA . PRO A 1 208 ? 12.438 12.891 -14.672 1 97.56 208 PRO A CA 1
ATOM 1616 C C . PRO A 1 208 ? 11.773 12.32 -13.414 1 97.56 208 PRO A C 1
ATOM 1618 O O . PRO A 1 208 ? 10.547 12.383 -13.281 1 97.56 208 PRO A O 1
ATOM 1621 N N . LEU A 1 209 ? 12.531 11.805 -12.484 1 97.94 209 LEU A N 1
ATOM 1622 C CA . LEU A 1 209 ? 11.969 11.211 -11.273 1 97.94 209 LEU A CA 1
ATOM 1623 C C . LEU A 1 209 ? 11.422 12.281 -10.336 1 97.94 209 LEU A C 1
ATOM 1625 O O . LEU A 1 209 ? 10.734 11.969 -9.367 1 97.94 209 LEU A O 1
ATOM 1629 N N . ALA A 1 210 ? 11.711 13.523 -10.664 1 97.62 210 ALA A N 1
ATOM 1630 C CA . ALA A 1 210 ? 11.367 14.625 -9.773 1 97.62 210 ALA A CA 1
ATOM 1631 C C . ALA A 1 210 ? 9.859 14.797 -9.664 1 97.62 210 ALA A C 1
ATOM 1633 O O . ALA A 1 210 ? 9.352 15.289 -8.648 1 97.62 210 ALA A O 1
ATOM 1634 N N . SER A 1 211 ? 9.164 14.391 -10.711 1 98.25 211 SER A N 1
ATOM 1635 C CA . SER A 1 211 ? 7.711 14.547 -10.695 1 98.25 211 SER A CA 1
ATOM 1636 C C . SER A 1 211 ? 7.012 13.195 -10.547 1 98.25 211 SER A C 1
ATOM 1638 O O . SER A 1 211 ? 7.578 12.156 -10.883 1 98.25 211 SER A O 1
ATOM 1640 N N . VAL A 1 212 ? 5.844 13.219 -10.086 1 98.56 212 VAL A N 1
ATOM 1641 C CA . VAL A 1 212 ? 5.035 12.008 -9.945 1 98.56 212 VAL A CA 1
ATOM 1642 C C . VAL A 1 212 ? 4.832 11.359 -11.312 1 98.56 212 VAL A C 1
ATOM 1644 O O . VAL A 1 212 ? 5.059 10.164 -11.477 1 98.56 212 VAL A O 1
ATOM 1647 N N . LYS A 1 213 ? 4.391 12.164 -12.305 1 98.31 213 LYS A N 1
ATOM 1648 C CA . LYS A 1 213 ? 4.199 11.641 -13.656 1 98.31 213 LYS A CA 1
ATOM 1649 C C . LYS A 1 213 ? 5.496 11.055 -14.203 1 98.31 213 LYS A C 1
ATOM 1651 O O . LYS A 1 213 ? 5.492 9.984 -14.82 1 98.31 213 LYS A O 1
ATOM 1656 N N . GLY A 1 214 ? 6.566 11.719 -13.961 1 98.75 214 GLY A N 1
ATOM 1657 C CA . GLY A 1 214 ? 7.863 11.281 -14.461 1 98.75 214 GLY A CA 1
ATOM 1658 C C . GLY A 1 214 ? 8.289 9.938 -13.914 1 98.75 214 GLY A C 1
ATOM 1659 O O . GLY A 1 214 ? 8.727 9.062 -14.664 1 98.75 214 GLY A O 1
ATOM 1660 N N . VAL A 1 215 ? 8.188 9.773 -12.602 1 98.81 215 VAL A N 1
ATOM 1661 C CA . VAL A 1 215 ? 8.68 8.539 -11.992 1 98.81 215 VAL A CA 1
ATOM 1662 C C . VAL A 1 215 ? 7.762 7.379 -12.367 1 98.81 215 VAL A C 1
ATOM 1664 O O . VAL A 1 215 ? 8.219 6.25 -12.547 1 98.81 215 VAL A O 1
ATOM 1667 N N . ILE A 1 216 ? 6.457 7.609 -12.531 1 98.81 216 ILE A N 1
ATOM 1668 C CA . ILE A 1 216 ? 5.527 6.566 -12.945 1 98.81 216 ILE A CA 1
ATOM 1669 C C . ILE A 1 216 ? 5.863 6.121 -14.367 1 98.81 216 ILE A C 1
ATOM 1671 O O . ILE A 1 216 ? 5.973 4.922 -14.641 1 98.81 216 ILE A O 1
ATOM 1675 N N . HIS A 1 217 ? 6.094 7.086 -15.281 1 98.75 217 HIS A N 1
ATOM 1676 C CA . HIS A 1 217 ? 6.434 6.75 -16.656 1 98.75 217 HIS A CA 1
ATOM 1677 C C . HIS A 1 217 ? 7.773 6.027 -16.734 1 98.75 217 HIS A C 1
ATOM 1679 O O . HIS A 1 217 ? 7.93 5.078 -17.5 1 98.75 217 HIS A O 1
ATOM 1685 N N . CYS A 1 218 ? 8.727 6.496 -15.938 1 98.81 218 CYS A N 1
ATOM 1686 C CA . CYS A 1 218 ? 10.031 5.844 -15.914 1 98.81 218 CYS A CA 1
ATOM 1687 C C . CYS A 1 218 ? 9.922 4.418 -15.398 1 98.81 218 CYS A C 1
ATOM 1689 O O . CYS A 1 218 ? 10.57 3.51 -15.914 1 98.81 218 CYS A O 1
ATOM 1691 N N . GLY A 1 219 ? 9.148 4.191 -14.344 1 98.81 219 GLY A N 1
ATOM 1692 C CA . GLY A 1 219 ? 8.945 2.846 -13.836 1 98.81 219 GLY A CA 1
ATOM 1693 C C . GLY A 1 219 ? 8.32 1.909 -14.852 1 98.81 219 GLY A C 1
ATOM 1694 O O . GLY A 1 219 ? 8.781 0.78 -15.031 1 98.81 219 GLY A O 1
ATOM 1695 N N . LEU A 1 220 ? 7.25 2.4 -15.523 1 98.75 220 LEU A N 1
ATOM 1696 C CA . LEU A 1 220 ? 6.586 1.612 -16.562 1 98.75 220 LEU A CA 1
ATOM 1697 C C . LEU A 1 220 ? 7.539 1.324 -17.719 1 98.75 220 LEU A C 1
ATOM 1699 O O . LEU A 1 220 ? 7.57 0.205 -18.234 1 98.75 220 LEU A O 1
ATOM 1703 N N . GLY A 1 221 ? 8.273 2.348 -18.094 1 98.62 221 GLY A N 1
ATOM 1704 C CA . GLY A 1 221 ? 9.258 2.168 -19.156 1 98.62 221 GLY A CA 1
ATOM 1705 C C . GLY A 1 221 ? 10.328 1.151 -18.797 1 98.62 221 GLY A C 1
ATOM 1706 O O . GLY A 1 221 ? 10.719 0.333 -19.641 1 98.62 221 GLY A O 1
ATOM 1707 N N . LEU A 1 222 ? 10.812 1.195 -17.578 1 98.75 222 LEU A N 1
ATOM 1708 C CA . LEU A 1 222 ? 11.836 0.256 -17.125 1 98.75 222 LEU A CA 1
ATOM 1709 C C . LEU A 1 222 ? 11.312 -1.176 -17.156 1 98.75 222 LEU A C 1
ATOM 1711 O O . LEU A 1 222 ? 12.008 -2.086 -17.609 1 98.75 222 LEU A O 1
ATOM 1715 N N . ALA A 1 223 ? 10.102 -1.381 -16.719 1 98.62 223 ALA A N 1
ATOM 1716 C CA . ALA A 1 223 ? 9.484 -2.703 -16.766 1 98.62 223 ALA A CA 1
ATOM 1717 C C . ALA A 1 223 ? 9.406 -3.215 -18.203 1 98.62 223 ALA A C 1
ATOM 1719 O O . ALA A 1 223 ? 9.727 -4.371 -18.484 1 98.62 223 ALA A O 1
ATOM 1720 N N . LEU A 1 224 ? 8.984 -2.303 -19.078 1 97.75 224 LEU A N 1
ATOM 1721 C CA . LEU A 1 224 ? 8.852 -2.682 -20.484 1 97.75 224 LEU A CA 1
ATOM 1722 C C . LEU A 1 224 ? 10.203 -3.086 -21.062 1 97.75 224 LEU A C 1
ATOM 1724 O O . LEU A 1 224 ? 10.305 -4.098 -21.766 1 97.75 224 LEU A O 1
ATOM 1728 N N . VAL A 1 225 ? 11.18 -2.346 -20.781 1 97.88 225 VAL A N 1
ATOM 1729 C CA . VAL A 1 225 ? 12.516 -2.627 -21.297 1 97.88 225 VAL A CA 1
ATOM 1730 C C . VAL A 1 225 ? 12.992 -3.982 -20.781 1 97.88 225 VAL A C 1
ATOM 1732 O O . VAL A 1 225 ? 13.531 -4.789 -21.547 1 97.88 225 VAL A O 1
ATOM 1735 N N . PHE A 1 226 ? 12.797 -4.289 -19.484 1 98.06 226 PHE A N 1
ATOM 1736 C CA . PHE A 1 226 ? 13.227 -5.555 -18.906 1 98.06 226 PHE A CA 1
ATOM 1737 C C . PHE A 1 226 ? 12.484 -6.723 -19.547 1 98.06 226 PHE A C 1
ATOM 1739 O O . PHE A 1 226 ? 13.094 -7.746 -19.875 1 98.06 226 PHE A O 1
ATOM 1746 N N . VAL A 1 227 ? 11.188 -6.555 -19.75 1 96.62 227 VAL A N 1
ATOM 1747 C CA . VAL A 1 227 ? 10.391 -7.625 -20.344 1 96.62 227 VAL A CA 1
ATOM 1748 C C . VAL A 1 227 ? 10.859 -7.871 -21.781 1 96.62 227 VAL A C 1
ATOM 1750 O O . VAL A 1 227 ? 11.016 -9.023 -22.203 1 96.62 227 VAL A O 1
ATOM 1753 N N . LEU A 1 228 ? 11.141 -6.801 -22.5 1 94.44 228 LEU A N 1
ATOM 1754 C CA . LEU A 1 228 ? 11.578 -6.93 -23.891 1 94.44 228 LEU A CA 1
ATOM 1755 C C . LEU A 1 228 ? 12.945 -7.59 -23.969 1 94.44 228 LEU A C 1
ATOM 1757 O O . LEU A 1 228 ? 13.203 -8.398 -24.875 1 94.44 228 LEU A O 1
ATOM 1761 N N . ILE A 1 229 ? 13.805 -7.262 -23.062 1 95.62 229 ILE A N 1
ATOM 1762 C CA . ILE A 1 229 ? 15.125 -7.883 -23.031 1 95.62 229 ILE A CA 1
ATOM 1763 C C . ILE A 1 229 ? 14.984 -9.391 -22.812 1 95.62 229 ILE A C 1
ATOM 1765 O O . ILE A 1 229 ? 15.617 -10.188 -23.516 1 95.62 229 ILE A O 1
ATOM 1769 N N . LEU A 1 230 ? 14.117 -9.82 -21.922 1 94.12 230 LEU A N 1
ATOM 1770 C CA . LEU A 1 230 ? 13.961 -11.234 -21.609 1 94.12 230 LEU A CA 1
ATOM 1771 C C . LEU A 1 230 ? 13.297 -11.977 -22.766 1 94.12 230 LEU A C 1
ATOM 1773 O O . LEU A 1 230 ? 13.578 -13.156 -23 1 94.12 230 LEU A O 1
ATOM 1777 N N . GLU A 1 231 ? 12.461 -11.297 -23.531 1 92.19 231 GLU A N 1
ATOM 1778 C CA . GLU A 1 231 ? 11.688 -11.977 -24.562 1 92.19 231 GLU A CA 1
ATOM 1779 C C . GLU A 1 231 ? 12.406 -11.93 -25.922 1 92.19 231 GLU A C 1
ATOM 1781 O O . GLU A 1 231 ? 12.125 -12.734 -26.797 1 92.19 231 GLU A O 1
ATOM 1786 N N . LEU A 1 232 ? 13.273 -10.969 -26.062 1 87.88 232 LEU A N 1
ATOM 1787 C CA . LEU A 1 232 ? 13.867 -10.781 -27.391 1 87.88 232 LEU A CA 1
ATOM 1788 C C . LEU A 1 232 ? 15.32 -11.227 -27.391 1 87.88 232 LEU A C 1
ATOM 1790 O O . LEU A 1 232 ? 15.906 -11.445 -28.469 1 87.88 232 LEU A O 1
ATOM 1794 N N . ILE A 1 233 ? 15.906 -11.305 -26.281 1 83.69 233 ILE A N 1
ATOM 1795 C CA . ILE A 1 233 ? 17.312 -11.688 -26.203 1 83.69 233 ILE A CA 1
ATOM 1796 C C . ILE A 1 233 ? 17.438 -13.086 -25.625 1 83.69 233 ILE A C 1
ATOM 1798 O O . ILE A 1 233 ? 16.891 -13.375 -24.547 1 83.69 233 ILE A O 1
ATOM 1802 N N . MET B 1 1 ? 5.32 -9.023 -29.391 1 81.06 1 MET B N 1
ATOM 1803 C CA . MET B 1 1 ? 5.93 -9.664 -28.234 1 81.06 1 MET B CA 1
ATOM 1804 C C . MET B 1 1 ? 4.895 -10.461 -27.453 1 81.06 1 MET B C 1
ATOM 1806 O O . MET B 1 1 ? 3.736 -10.062 -27.359 1 81.06 1 MET B O 1
ATOM 1810 N N . ASP B 1 2 ? 5.223 -11.602 -27.031 1 88.62 2 ASP B N 1
ATOM 1811 C CA . ASP B 1 2 ? 4.32 -12.586 -26.453 1 88.62 2 ASP B CA 1
ATOM 1812 C C . ASP B 1 2 ? 3.506 -11.984 -25.312 1 88.62 2 ASP B C 1
ATOM 1814 O O . ASP B 1 2 ? 2.359 -12.375 -25.078 1 88.62 2 ASP B O 1
ATOM 1818 N N . ILE B 1 3 ? 4.07 -10.977 -24.688 1 91.88 3 ILE B N 1
ATOM 1819 C CA . ILE B 1 3 ? 3.402 -10.367 -23.547 1 91.88 3 ILE B CA 1
ATOM 1820 C C . ILE B 1 3 ? 2.143 -9.641 -24 1 91.88 3 ILE B C 1
ATOM 1822 O O . ILE B 1 3 ? 1.163 -9.547 -23.266 1 91.88 3 ILE B O 1
ATOM 1826 N N . PHE B 1 4 ? 2.07 -9.195 -25.297 1 91.81 4 PHE B N 1
ATOM 1827 C CA . PHE B 1 4 ? 0.938 -8.414 -25.781 1 91.81 4 PHE B CA 1
ATOM 1828 C C . PHE B 1 4 ? 0.043 -9.25 -26.688 1 91.81 4 PHE B C 1
ATOM 1830 O O . PHE B 1 4 ? -1.105 -8.883 -26.938 1 91.81 4 PHE B O 1
ATOM 1837 N N . THR B 1 5 ? 0.514 -10.375 -27.109 1 92.75 5 THR B N 1
ATOM 1838 C CA . THR B 1 5 ? -0.193 -11.047 -28.188 1 92.75 5 THR B CA 1
ATOM 1839 C C . THR B 1 5 ? -0.783 -12.375 -27.719 1 92.75 5 THR B C 1
ATOM 1841 O O . THR B 1 5 ? -1.566 -13 -28.422 1 92.75 5 THR B O 1
ATOM 1844 N N . THR B 1 6 ? -0.374 -12.805 -26.609 1 94.19 6 THR B N 1
ATOM 1845 C CA . THR B 1 6 ? -0.853 -14.094 -26.125 1 94.19 6 THR B CA 1
ATOM 1846 C C . THR B 1 6 ? -1.789 -13.922 -24.938 1 94.19 6 THR B C 1
ATOM 1848 O O . THR B 1 6 ? -1.749 -12.891 -24.25 1 94.19 6 THR B O 1
ATOM 1851 N N . GLN B 1 7 ? -2.557 -14.93 -24.672 1 94.44 7 GLN B N 1
ATOM 1852 C CA . GLN B 1 7 ? -3.494 -14.914 -23.547 1 94.44 7 GLN B CA 1
ATOM 1853 C C . GLN B 1 7 ? -2.756 -14.867 -22.219 1 94.44 7 GLN B C 1
ATOM 1855 O O . GLN B 1 7 ? -3.078 -14.055 -21.344 1 94.44 7 GLN B O 1
ATOM 1860 N N . PRO B 1 8 ? -1.742 -15.672 -21.984 1 94.31 8 PRO B N 1
ATOM 1861 C CA . PRO B 1 8 ? -1 -15.57 -20.719 1 94.31 8 PRO B CA 1
ATOM 1862 C C . PRO B 1 8 ? -0.354 -14.203 -20.531 1 94.31 8 PRO B C 1
ATOM 1864 O O . PRO B 1 8 ? -0.288 -13.703 -19.406 1 94.31 8 PRO B O 1
ATOM 1867 N N . GLY B 1 9 ? 0.131 -13.711 -21.656 1 95.56 9 GLY B N 1
ATOM 1868 C CA . GLY B 1 9 ? 0.713 -12.375 -21.578 1 95.56 9 GLY B CA 1
ATOM 1869 C C . GLY B 1 9 ? -0.286 -11.312 -21.188 1 95.56 9 GLY B C 1
ATOM 1870 O O . GLY B 1 9 ? -0.013 -10.5 -20.297 1 95.56 9 GLY B O 1
ATOM 1871 N N . LEU B 1 10 ? -1.413 -11.32 -21.797 1 96.25 10 LEU B N 1
ATOM 1872 C CA . LEU B 1 10 ? -2.467 -10.367 -21.469 1 96.25 10 LEU B CA 1
ATOM 1873 C C . LEU B 1 10 ? -2.922 -10.531 -20.016 1 96.25 10 LEU B C 1
ATOM 1875 O O . LEU B 1 10 ? -3.146 -9.547 -19.312 1 96.25 10 LEU B O 1
ATOM 1879 N N . GLU B 1 11 ? -3.08 -11.727 -19.594 1 97.12 11 GLU B N 1
ATOM 1880 C CA . GLU B 1 11 ? -3.459 -11.992 -18.219 1 97.12 11 GLU B CA 1
ATOM 1881 C C . GLU B 1 11 ? -2.432 -11.414 -17.234 1 97.12 11 GLU B C 1
ATOM 1883 O O . GLU B 1 11 ? -2.797 -10.852 -16.203 1 97.12 11 GLU B O 1
ATOM 1888 N N . MET B 1 12 ? -1.182 -11.578 -17.609 1 97.56 12 MET B N 1
ATOM 1889 C CA . MET B 1 12 ? -0.127 -11.062 -16.734 1 97.56 12 MET B CA 1
ATOM 1890 C C . MET B 1 12 ? -0.18 -9.539 -16.656 1 97.56 12 MET B C 1
ATOM 1892 O O . MET B 1 12 ? 0.05 -8.961 -15.602 1 97.56 12 MET B O 1
ATOM 1896 N N . LEU B 1 13 ? -0.481 -8.922 -17.781 1 98.06 13 LEU B N 1
ATOM 1897 C CA . LEU B 1 13 ? -0.591 -7.465 -17.766 1 98.06 13 LEU B CA 1
ATOM 1898 C C . LEU B 1 13 ? -1.73 -7.008 -16.859 1 98.06 13 LEU B C 1
ATOM 1900 O O . LEU B 1 13 ? -1.586 -6.039 -16.125 1 98.06 13 LEU B O 1
ATOM 1904 N N . PHE B 1 14 ? -2.84 -7.703 -16.891 1 98.38 14 PHE B N 1
ATOM 1905 C CA . PHE B 1 14 ? -3.941 -7.387 -15.992 1 98.38 14 PHE B CA 1
ATOM 1906 C C . PHE B 1 14 ? -3.557 -7.66 -14.539 1 98.38 14 PHE B C 1
ATOM 1908 O O . PHE B 1 14 ? -3.908 -6.891 -13.641 1 98.38 14 PHE B O 1
ATOM 1915 N N . ARG B 1 15 ? -2.879 -8.734 -14.305 1 98.44 15 ARG B N 1
ATOM 1916 C CA . ARG B 1 15 ? -2.428 -9.07 -12.961 1 98.44 15 ARG B CA 1
ATOM 1917 C C . ARG B 1 15 ? -1.479 -8.008 -12.422 1 98.44 15 ARG B C 1
ATOM 1919 O O . ARG B 1 15 ? -1.6 -7.586 -11.266 1 98.44 15 ARG B O 1
ATOM 1926 N N . TRP B 1 16 ? -0.568 -7.629 -13.258 1 98.69 16 TRP B N 1
ATOM 1927 C CA . TRP B 1 16 ? 0.377 -6.586 -12.875 1 98.69 16 TRP B CA 1
ATOM 1928 C C . TRP B 1 16 ? -0.349 -5.281 -12.555 1 98.69 16 TRP B C 1
ATOM 1930 O O . TRP B 1 16 ? -0.063 -4.637 -11.547 1 98.69 16 TRP B O 1
ATOM 1940 N N . GLY B 1 17 ? -1.276 -4.871 -13.477 1 98.75 17 GLY B N 1
ATOM 1941 C CA . GLY B 1 17 ? -2.107 -3.715 -13.172 1 98.75 17 GLY B CA 1
ATOM 1942 C C . GLY B 1 17 ? -2.883 -3.855 -11.883 1 98.75 17 GLY B C 1
ATOM 1943 O O . GLY B 1 17 ? -3.012 -2.895 -11.117 1 98.75 17 GLY B O 1
ATOM 1944 N N . HIS B 1 18 ? -3.402 -5.07 -11.664 1 98.88 18 HIS B N 1
ATOM 1945 C CA . HIS B 1 18 ? -4.129 -5.367 -10.43 1 98.88 18 HIS B CA 1
ATOM 1946 C C . HIS B 1 18 ? -3.236 -5.195 -9.211 1 98.88 18 HIS B C 1
ATOM 1948 O O . HIS B 1 18 ? -3.66 -4.629 -8.195 1 98.88 18 HIS B O 1
ATOM 1954 N N . PHE B 1 19 ? -1.978 -5.609 -9.258 1 98.75 19 PHE B N 1
ATOM 1955 C CA . PHE B 1 19 ? -1.034 -5.477 -8.156 1 98.75 19 PHE B CA 1
ATOM 1956 C C . PHE B 1 19 ? -0.729 -4.012 -7.875 1 98.75 19 PHE B C 1
ATOM 1958 O O . PHE B 1 19 ? -0.785 -3.566 -6.727 1 98.75 19 PHE B O 1
ATOM 1965 N N . LEU B 1 20 ? -0.44 -3.242 -8.922 1 98.88 20 LEU B N 1
ATOM 1966 C CA . LEU B 1 20 ? -0.093 -1.832 -8.773 1 98.88 20 LEU B CA 1
ATOM 1967 C C . LEU B 1 20 ? -1.253 -1.046 -8.172 1 98.88 20 LEU B C 1
ATOM 1969 O O . LEU B 1 20 ? -1.065 -0.281 -7.223 1 98.88 20 LEU B O 1
ATOM 1973 N N . ALA B 1 21 ? -2.42 -1.29 -8.727 1 98.94 21 ALA B N 1
ATOM 1974 C CA . ALA B 1 21 ? -3.605 -0.593 -8.234 1 98.94 21 ALA B CA 1
ATOM 1975 C C . ALA B 1 21 ? -3.949 -1.031 -6.812 1 98.94 21 ALA B C 1
ATOM 1977 O O . ALA B 1 21 ? -4.277 -0.2 -5.961 1 98.94 21 ALA B O 1
ATOM 1978 N N . GLY B 1 22 ? -3.871 -2.32 -6.602 1 98.88 22 GLY B N 1
ATOM 1979 C CA . GLY B 1 22 ? -4.219 -2.861 -5.297 1 98.88 22 GLY B CA 1
ATOM 1980 C C . GLY B 1 22 ? -3.303 -2.381 -4.188 1 98.88 22 GLY B C 1
ATOM 1981 O O . GLY B 1 22 ? -3.762 -2.072 -3.088 1 98.88 22 GLY B O 1
ATOM 1982 N N . ILE B 1 23 ? -2.047 -2.33 -4.461 1 98.88 23 ILE B N 1
ATOM 1983 C CA . ILE B 1 23 ? -1.091 -1.893 -3.451 1 98.88 23 ILE B CA 1
ATOM 1984 C C . ILE B 1 23 ? -1.294 -0.408 -3.156 1 98.88 23 ILE B C 1
ATOM 1986 O O . ILE B 1 23 ? -1.154 0.03 -2.012 1 98.88 23 ILE B O 1
ATOM 1990 N N . THR B 1 24 ? -1.577 0.373 -4.203 1 98.94 24 THR B N 1
ATOM 1991 C CA . THR B 1 24 ? -1.906 1.778 -3.994 1 98.94 24 THR B CA 1
ATOM 1992 C C . THR B 1 24 ? -3.143 1.918 -3.109 1 98.94 24 THR B C 1
ATOM 1994 O O . THR B 1 24 ? -3.131 2.672 -2.135 1 98.94 24 THR B O 1
ATOM 1997 N N . TRP B 1 25 ? -4.152 1.106 -3.414 1 98.94 25 TRP B N 1
ATOM 1998 C CA . TRP B 1 25 ? -5.434 1.14 -2.715 1 98.94 25 TRP B CA 1
ATOM 1999 C C . TRP B 1 25 ? -5.273 0.697 -1.265 1 98.94 25 TRP B C 1
ATOM 2001 O O . TRP B 1 25 ? -5.512 1.479 -0.341 1 98.94 25 TRP B O 1
ATOM 2011 N N . ILE B 1 26 ? -4.762 -0.436 -1.02 1 98.94 26 ILE B N 1
ATOM 2012 C CA . ILE B 1 26 ? -4.684 -1.019 0.316 1 98.94 26 ILE B CA 1
A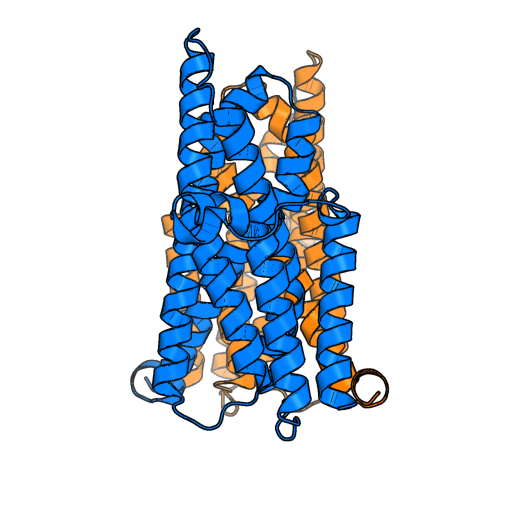TOM 2013 C C . ILE B 1 26 ? -3.576 -0.335 1.113 1 98.94 26 ILE B C 1
ATOM 2015 O O . ILE B 1 26 ? -3.699 -0.152 2.328 1 98.94 26 ILE B O 1
ATOM 2019 N N . GLY B 1 27 ? -2.535 0.042 0.393 1 98.88 27 GLY B N 1
ATOM 2020 C CA . GLY B 1 27 ? -1.503 0.811 1.069 1 98.88 27 GLY B CA 1
ATOM 2021 C C . GLY B 1 27 ? -2.023 2.098 1.683 1 98.88 27 GLY B C 1
ATOM 2022 O O . GLY B 1 27 ? -1.705 2.416 2.83 1 98.88 27 GLY B O 1
ATOM 2023 N N . LEU B 1 28 ? -2.787 2.846 0.932 1 98.94 28 LEU B N 1
ATOM 2024 C CA . LEU B 1 28 ? -3.354 4.09 1.445 1 98.94 28 LEU B CA 1
ATOM 2025 C C . LEU B 1 28 ? -4.426 3.805 2.492 1 98.94 28 LEU B C 1
ATOM 2027 O O . LEU B 1 28 ? -4.602 4.582 3.434 1 98.94 28 LEU B O 1
ATOM 2031 N N . LEU B 1 29 ? -5.098 2.637 2.355 1 98.94 29 LEU B N 1
ATOM 2032 C CA . LEU B 1 29 ? -5.984 2.199 3.428 1 98.94 29 LEU B CA 1
ATOM 2033 C C . LEU B 1 29 ? -5.227 2.076 4.746 1 98.94 29 LEU B C 1
ATOM 2035 O O . LEU B 1 29 ? -5.691 2.559 5.781 1 98.94 29 LEU B O 1
ATOM 2039 N N . TYR B 1 30 ? -4.098 1.475 4.68 1 98.94 30 TYR B N 1
ATOM 2040 C CA . TYR B 1 30 ? -3.289 1.302 5.879 1 98.94 30 TYR B CA 1
ATOM 2041 C C . TYR B 1 30 ? -2.744 2.639 6.367 1 98.94 30 TYR B C 1
ATOM 2043 O O . TYR B 1 30 ? -2.672 2.885 7.574 1 98.94 30 TYR B O 1
ATOM 2051 N N . TYR B 1 31 ? -2.385 3.516 5.441 1 98.94 31 TYR B N 1
ATOM 2052 C CA . TYR B 1 31 ? -1.956 4.855 5.828 1 98.94 31 TYR B CA 1
ATOM 2053 C C . TYR B 1 31 ? -3.045 5.57 6.617 1 98.94 31 TYR B C 1
ATOM 2055 O O . TYR B 1 31 ? -2.777 6.141 7.68 1 98.94 31 TYR B O 1
ATOM 2063 N N . PHE B 1 32 ? -4.273 5.555 6.117 1 98.94 32 PHE B N 1
ATOM 2064 C CA . PHE B 1 32 ? -5.371 6.258 6.773 1 98.94 32 PHE B CA 1
ATOM 2065 C C . PHE B 1 32 ? -5.586 5.73 8.188 1 98.94 32 PHE B C 1
ATOM 2067 O O . PHE B 1 32 ? -5.801 6.508 9.117 1 98.94 32 PHE B O 1
ATOM 2074 N N . ASN B 1 33 ? -5.473 4.445 8.32 1 98.88 33 ASN B N 1
ATOM 2075 C CA . ASN B 1 33 ? -5.914 3.818 9.562 1 98.88 33 ASN B CA 1
ATOM 2076 C C . ASN B 1 33 ? -4.77 3.691 10.562 1 98.88 33 ASN B C 1
ATOM 2078 O O . ASN B 1 33 ? -4.977 3.84 11.766 1 98.88 33 ASN B O 1
ATOM 2082 N N . PHE B 1 34 ? -3.574 3.467 10.086 1 98.88 34 PHE B N 1
ATOM 2083 C CA . PHE B 1 34 ? -2.469 3.182 11 1 98.88 34 PHE B CA 1
ATOM 2084 C C . PHE B 1 34 ? -1.645 4.438 11.258 1 98.88 34 PHE B C 1
ATOM 2086 O O . PHE B 1 34 ? -0.913 4.512 12.25 1 98.88 34 PHE B O 1
ATOM 2093 N N . VAL B 1 35 ? -1.762 5.43 10.359 1 98.94 35 VAL B N 1
ATOM 2094 C CA . VAL B 1 35 ? -0.863 6.578 10.453 1 98.94 35 VAL B CA 1
ATOM 2095 C C . VAL B 1 35 ? -1.675 7.855 10.641 1 98.94 35 VAL B C 1
ATOM 2097 O O . VAL B 1 35 ? -1.606 8.492 11.695 1 98.94 35 VAL B O 1
ATOM 2100 N N . GLN B 1 36 ? -2.523 8.195 9.727 1 98.88 36 GLN B N 1
ATOM 2101 C CA . GLN B 1 36 ? -3.248 9.461 9.75 1 98.88 36 GLN B CA 1
ATOM 2102 C C . GLN B 1 36 ? -4.191 9.531 10.945 1 98.88 36 GLN B C 1
ATOM 2104 O O . GLN B 1 36 ? -4.246 10.555 11.641 1 98.88 36 GLN B O 1
ATOM 2109 N N . GLY B 1 37 ? -4.957 8.438 11.125 1 98.5 37 GLY B N 1
ATOM 2110 C CA . GLY B 1 37 ? -5.879 8.438 12.25 1 98.5 37 GLY B CA 1
ATOM 2111 C C . GLY B 1 37 ? -5.195 8.688 13.586 1 98.5 37 GLY B C 1
ATOM 2112 O O . GLY B 1 37 ? -5.695 9.461 14.406 1 98.5 37 GLY B O 1
ATOM 2113 N N . GLU B 1 38 ? -4.082 8.055 13.781 1 98.69 38 GLU B N 1
ATOM 2114 C CA . GLU B 1 38 ? -3.328 8.227 15.016 1 98.69 38 GLU B CA 1
ATOM 2115 C C . GLU B 1 38 ? -2.744 9.633 15.109 1 98.69 38 GLU B C 1
ATOM 2117 O O . GLU B 1 38 ? -2.74 10.242 16.188 1 98.69 38 GLU B O 1
ATOM 2122 N N . TYR B 1 39 ? -2.271 10.172 14.039 1 98.88 39 TYR B N 1
ATOM 2123 C CA . TYR B 1 39 ? -1.75 11.531 13.984 1 98.88 39 TYR B CA 1
ATOM 2124 C C . TYR B 1 39 ? -2.824 12.539 14.359 1 98.88 39 TYR B C 1
ATOM 2126 O O . TYR B 1 39 ? -2.555 13.5 15.094 1 98.88 39 TYR B O 1
ATOM 2134 N N . PHE B 1 40 ? -4.016 12.375 13.891 1 98.56 40 PHE B N 1
ATOM 2135 C CA . PHE B 1 40 ? -5.098 13.328 14.117 1 98.56 40 PHE B CA 1
ATOM 2136 C C . PHE B 1 40 ? -5.41 13.453 15.602 1 98.56 40 PHE B C 1
ATOM 2138 O O . PHE B 1 40 ? -5.988 14.453 16.031 1 98.56 40 PHE B O 1
ATOM 2145 N N . LYS B 1 41 ? -5.027 12.461 16.406 1 97.94 41 LYS B N 1
ATOM 2146 C CA . LYS B 1 41 ? -5.27 12.516 17.844 1 97.94 41 LYS B CA 1
ATOM 2147 C C . LYS B 1 41 ? -4.324 13.492 18.531 1 97.94 41 LYS B C 1
ATOM 2149 O O . LYS B 1 41 ? -4.582 13.938 19.641 1 97.94 41 LYS B O 1
ATOM 2154 N N . GLU B 1 42 ? -3.23 13.828 17.859 1 98.12 42 GLU B N 1
ATOM 2155 C CA . GLU B 1 42 ? -2.236 14.656 18.531 1 98.12 42 GLU B CA 1
ATOM 2156 C C . GLU B 1 42 ? -1.906 15.906 17.719 1 98.12 42 GLU B C 1
ATOM 2158 O O . GLU B 1 42 ? -1.147 16.766 18.188 1 98.12 42 GLU B O 1
ATOM 2163 N N . ALA B 1 43 ? -2.467 16.031 16.531 1 98.56 43 ALA B N 1
ATOM 2164 C CA . ALA B 1 43 ? -2.186 17.172 15.648 1 98.56 43 ALA B CA 1
ATOM 2165 C C . ALA B 1 43 ? -2.688 18.469 16.266 1 98.56 43 ALA B C 1
ATOM 2167 O O . ALA B 1 43 ? -3.736 18.5 16.906 1 98.56 43 ALA B O 1
ATOM 2168 N N . GLU B 1 44 ? -1.932 19.5 16.047 1 98.38 44 GLU B N 1
ATOM 2169 C CA . GLU B 1 44 ? -2.49 20.812 16.328 1 98.38 44 GLU B CA 1
ATOM 2170 C C . GLU B 1 44 ? -3.73 21.094 15.492 1 98.38 44 GLU B C 1
ATOM 2172 O O . GLU B 1 44 ? -3.801 20.672 14.328 1 98.38 44 GLU B O 1
ATOM 2177 N N . ALA B 1 45 ? -4.609 21.875 16 1 97.69 45 ALA B N 1
ATOM 2178 C CA . ALA B 1 45 ? -5.895 22.094 15.352 1 97.69 45 ALA B CA 1
ATOM 2179 C C . ALA B 1 45 ? -5.711 22.688 13.961 1 97.69 45 ALA B C 1
ATOM 2181 O O . ALA B 1 45 ? -6.344 22.25 13 1 97.69 45 ALA B O 1
ATOM 2182 N N . SER B 1 46 ? -4.91 23.672 13.859 1 97.94 46 SER B N 1
ATOM 2183 C CA . SER B 1 46 ? -4.699 24.344 12.578 1 97.94 46 SER B CA 1
ATOM 2184 C C . SER B 1 46 ? -4.016 23.406 11.586 1 97.94 46 SER B C 1
ATOM 2186 O O . SER B 1 46 ? -4.305 23.453 10.383 1 97.94 46 SER B O 1
ATOM 2188 N N . ALA B 1 47 ? -3.066 22.609 12.078 1 98.75 47 ALA B N 1
ATOM 2189 C CA . ALA B 1 47 ? -2.389 21.641 11.219 1 98.75 47 ALA B CA 1
ATOM 2190 C C . ALA B 1 47 ? -3.363 20.578 10.711 1 98.75 47 ALA B C 1
ATOM 2192 O O . ALA B 1 47 ? -3.352 20.234 9.523 1 98.75 47 ALA B O 1
ATOM 2193 N N . LYS B 1 48 ? -4.188 20.078 11.633 1 98.62 48 LYS B N 1
ATOM 2194 C CA . LYS B 1 48 ? -5.203 19.094 11.227 1 98.62 48 LYS B CA 1
ATOM 2195 C C . LYS B 1 48 ? -6.121 19.672 10.156 1 98.62 48 LYS B C 1
ATOM 2197 O O . LYS B 1 48 ? -6.461 18.984 9.188 1 98.62 48 LYS B O 1
ATOM 2202 N N . SER B 1 49 ? -6.539 20.906 10.359 1 98.75 49 SER B N 1
ATOM 2203 C CA . SER B 1 49 ? -7.391 21.562 9.375 1 98.75 49 SER B CA 1
ATOM 2204 C C . SER B 1 49 ? -6.715 21.641 8.016 1 98.75 49 SER B C 1
ATOM 2206 O O . SER B 1 49 ? -7.34 21.344 6.988 1 98.75 49 SER B O 1
ATOM 2208 N N . ASP B 1 50 ? -5.43 22.047 7.992 1 98.88 50 ASP B N 1
ATOM 2209 C CA . ASP B 1 50 ? -4.664 22.125 6.754 1 98.88 50 ASP B CA 1
ATOM 2210 C C . ASP B 1 50 ? -4.555 20.766 6.078 1 98.88 50 ASP B C 1
ATOM 2212 O O . ASP B 1 50 ? -4.715 20.656 4.863 1 98.88 50 ASP B O 1
ATOM 2216 N N . VAL B 1 51 ? -4.312 19.75 6.871 1 98.94 51 VAL B N 1
ATOM 2217 C CA . VAL B 1 51 ? -4.148 18.391 6.379 1 98.94 51 VAL B CA 1
ATOM 2218 C C . VAL B 1 51 ? -5.469 17.891 5.785 1 98.94 51 VAL B C 1
ATOM 2220 O O . VAL B 1 51 ? -5.492 17.312 4.695 1 98.94 51 VAL B O 1
ATOM 2223 N N . VAL B 1 52 ? -6.555 18.094 6.449 1 98.88 52 VAL B N 1
ATOM 2224 C CA . VAL B 1 52 ? -7.859 17.625 5.992 1 98.88 52 VAL B CA 1
ATOM 2225 C C . VAL B 1 52 ? -8.234 18.328 4.688 1 98.88 52 VAL B C 1
ATOM 2227 O O . VAL B 1 52 ? -8.844 17.719 3.805 1 98.88 52 VAL B O 1
ATOM 2230 N N . GLN B 1 53 ? -7.812 19.547 4.539 1 98.75 53 GLN B N 1
ATOM 2231 C CA . GLN B 1 53 ? -8.211 20.328 3.375 1 98.75 53 GLN B CA 1
ATOM 2232 C C . GLN B 1 53 ? -7.332 20.016 2.17 1 98.75 53 GLN B C 1
ATOM 2234 O O . GLN B 1 53 ? -7.785 20.094 1.025 1 98.75 53 GLN B O 1
ATOM 2239 N N . LYS B 1 54 ? -6.07 19.672 2.418 1 98.81 54 LYS B N 1
ATOM 2240 C CA . LYS B 1 54 ? -5.117 19.672 1.312 1 98.81 54 LYS B CA 1
ATOM 2241 C C . LYS B 1 54 ? -4.5 18.281 1.119 1 98.81 54 LYS B C 1
ATOM 2243 O O . LYS B 1 54 ? -4.383 17.797 -0.01 1 98.81 54 LYS B O 1
ATOM 2248 N N . LEU B 1 55 ? -4.133 17.609 2.195 1 98.94 55 LEU B N 1
ATOM 2249 C CA . LEU B 1 55 ? -3.486 16.312 2.102 1 98.94 55 LEU B CA 1
ATOM 2250 C C . LEU B 1 55 ? -4.516 15.203 1.871 1 98.94 55 LEU B C 1
ATOM 2252 O O . LEU B 1 55 ? -4.34 14.359 0.99 1 98.94 55 LEU B O 1
ATOM 2256 N N . VAL B 1 56 ? -5.605 15.203 2.682 1 98.94 56 VAL B N 1
ATOM 2257 C CA . VAL B 1 56 ? -6.582 14.117 2.699 1 98.94 56 VAL B CA 1
ATOM 2258 C C . VAL B 1 56 ? -7.223 13.977 1.319 1 98.94 56 VAL B C 1
ATOM 2260 O O . VAL B 1 56 ? -7.328 12.875 0.786 1 98.94 56 VAL B O 1
ATOM 2263 N N . PRO B 1 57 ? -7.609 15.078 0.618 1 98.75 57 PRO B N 1
ATOM 2264 C CA . PRO B 1 57 ? -8.219 14.922 -0.706 1 98.75 57 PRO B CA 1
ATOM 2265 C C . PRO B 1 57 ? -7.27 14.273 -1.716 1 98.75 57 PRO B C 1
ATOM 2267 O O . PRO B 1 57 ? -7.703 13.492 -2.562 1 98.75 57 PRO B O 1
ATOM 2270 N N . ARG B 1 58 ? -6.004 14.609 -1.634 1 98.75 58 ARG B N 1
ATOM 2271 C CA . ARG B 1 58 ? -5.016 14 -2.518 1 98.75 58 ARG B CA 1
ATOM 2272 C C . ARG B 1 58 ? -4.902 12.5 -2.256 1 98.75 58 ARG B C 1
ATOM 2274 O O . ARG B 1 58 ? -4.867 11.703 -3.195 1 98.75 58 ARG B O 1
ATOM 2281 N N . ALA B 1 59 ? -4.797 12.148 -0.958 1 98.94 59 ALA B N 1
ATOM 2282 C CA . ALA B 1 59 ? -4.715 10.742 -0.582 1 98.94 59 ALA B CA 1
ATOM 2283 C C . ALA B 1 59 ? -5.961 9.984 -1.025 1 98.94 59 ALA B C 1
ATOM 2285 O O . ALA B 1 59 ? -5.863 8.875 -1.551 1 98.94 59 ALA B O 1
ATOM 2286 N N . LEU B 1 60 ? -7.105 10.617 -0.876 1 98.94 60 LEU B N 1
ATOM 2287 C CA . LEU B 1 60 ? -8.367 9.969 -1.224 1 98.94 60 LEU B CA 1
ATOM 2288 C C . LEU B 1 60 ? -8.484 9.773 -2.732 1 98.94 60 LEU B C 1
ATOM 2290 O O . LEU B 1 60 ? -9.086 8.805 -3.193 1 98.94 60 LEU B O 1
ATOM 2294 N N . TRP B 1 61 ? -7.914 10.672 -3.512 1 98.94 61 TRP B N 1
ATOM 2295 C CA . TRP B 1 61 ? -7.938 10.492 -4.961 1 98.94 61 TRP B CA 1
ATOM 2296 C C . TRP B 1 61 ? -7.215 9.211 -5.363 1 98.94 61 TRP B C 1
ATOM 2298 O O . TRP B 1 61 ? -7.777 8.367 -6.074 1 98.94 61 TRP B O 1
ATOM 2308 N N . TRP B 1 62 ? -6.004 9 -4.91 1 98.94 62 TRP B N 1
ATOM 2309 C CA . TRP B 1 62 ? -5.234 7.797 -5.211 1 98.94 62 TRP B CA 1
ATOM 2310 C C . TRP B 1 62 ? -5.918 6.559 -4.645 1 98.94 62 TRP B C 1
ATOM 2312 O O . TRP B 1 62 ? -5.91 5.496 -5.27 1 98.94 62 TRP B O 1
ATOM 2322 N N . PHE B 1 63 ? -6.504 6.781 -3.457 1 98.94 63 PHE B N 1
ATOM 2323 C CA . PHE B 1 63 ? -7.191 5.695 -2.768 1 98.94 63 PHE B CA 1
ATOM 2324 C C . PHE B 1 63 ? -8.383 5.203 -3.586 1 98.94 63 PHE B C 1
ATOM 2326 O O . PHE B 1 63 ? -8.477 4.016 -3.9 1 98.94 63 PHE B O 1
ATOM 2333 N N . ARG B 1 64 ? -9.242 6.004 -4.004 1 98.81 64 ARG B N 1
ATOM 2334 C CA . ARG B 1 64 ? -10.477 5.637 -4.684 1 98.81 64 ARG B CA 1
ATOM 2335 C C . ARG B 1 64 ? -10.203 5.098 -6.082 1 98.81 64 ARG B C 1
ATOM 2337 O O . ARG B 1 64 ? -10.781 4.094 -6.496 1 98.81 64 ARG B O 1
ATOM 2344 N N . TRP B 1 65 ? -9.297 5.758 -6.73 1 98.88 65 TRP B N 1
ATOM 2345 C CA . TRP B 1 65 ? -9.031 5.312 -8.094 1 98.88 65 TRP B CA 1
ATOM 2346 C C . TRP B 1 65 ? -8.148 4.066 -8.094 1 98.88 65 TRP B C 1
ATOM 2348 O O . TRP B 1 65 ? -8.227 3.246 -9.016 1 98.88 65 TRP B O 1
ATOM 2358 N N . GLY B 1 66 ? -7.277 3.906 -7.059 1 98.94 66 GLY B N 1
ATOM 2359 C CA . GLY B 1 66 ? -6.648 2.611 -6.852 1 98.94 66 GLY B CA 1
ATOM 2360 C C . GLY B 1 66 ? -7.645 1.484 -6.664 1 98.94 66 GLY B C 1
ATOM 2361 O O . GLY B 1 66 ? -7.496 0.412 -7.254 1 98.94 66 GLY B O 1
ATOM 2362 N N . ALA B 1 67 ? -8.641 1.81 -5.91 1 98.94 67 ALA B N 1
ATOM 2363 C CA . ALA B 1 67 ? -9.688 0.816 -5.68 1 98.94 67 ALA B CA 1
ATOM 2364 C C . ALA B 1 67 ? -10.422 0.486 -6.977 1 98.94 67 ALA B C 1
ATOM 2366 O O . ALA B 1 67 ? -10.672 -0.684 -7.273 1 98.94 67 ALA B O 1
ATOM 2367 N N . MET B 1 68 ? -10.734 1.494 -7.734 1 98.94 68 MET B N 1
ATOM 2368 C CA . MET B 1 68 ? -11.469 1.316 -8.984 1 98.94 68 MET B CA 1
ATOM 2369 C C . MET B 1 68 ? -10.672 0.466 -9.969 1 98.94 68 MET B C 1
ATOM 2371 O O . MET B 1 68 ? -11.18 -0.521 -10.5 1 98.94 68 MET B O 1
ATOM 2375 N N . LEU B 1 69 ? -9.445 0.834 -10.141 1 98.94 69 LEU B N 1
ATOM 2376 C CA . LEU B 1 69 ? -8.617 0.108 -11.094 1 98.94 69 LEU B CA 1
ATOM 2377 C C . LEU B 1 69 ? -8.344 -1.312 -10.617 1 98.94 69 LEU B C 1
ATOM 2379 O O . LEU B 1 69 ? -8.242 -2.238 -11.422 1 98.94 69 LEU B O 1
ATOM 2383 N N . THR B 1 70 ? -8.195 -1.51 -9.289 1 98.94 70 THR B N 1
ATOM 2384 C CA . THR B 1 70 ? -8.047 -2.857 -8.75 1 98.94 70 THR B CA 1
ATOM 2385 C C . THR B 1 70 ? -9.258 -3.719 -9.117 1 98.94 70 THR B C 1
ATOM 2387 O O . THR B 1 70 ? -9.102 -4.84 -9.602 1 98.94 70 THR B O 1
ATOM 2390 N N . PHE B 1 71 ? -10.414 -3.152 -8.883 1 98.88 71 PHE B N 1
ATOM 2391 C CA . PHE B 1 71 ? -11.641 -3.893 -9.156 1 98.88 71 PHE B CA 1
ATOM 2392 C C . PHE B 1 71 ? -11.742 -4.25 -10.633 1 98.88 71 PHE B C 1
ATOM 2394 O O . PHE B 1 71 ? -12 -5.402 -10.984 1 98.88 71 PHE B O 1
ATOM 2401 N N . LEU B 1 72 ? -11.484 -3.262 -11.516 1 98.88 72 LEU B N 1
ATOM 2402 C CA . LEU B 1 72 ? -11.633 -3.459 -12.953 1 98.88 72 LEU B CA 1
ATOM 2403 C C . LEU B 1 72 ? -10.609 -4.453 -13.477 1 98.88 72 LEU B C 1
ATOM 2405 O O . LEU B 1 72 ? -10.93 -5.309 -14.305 1 98.88 72 LEU B O 1
ATOM 2409 N N . THR B 1 73 ? -9.398 -4.371 -13.047 1 98.75 73 THR B N 1
ATOM 2410 C CA . THR B 1 73 ? -8.383 -5.309 -13.5 1 98.75 73 THR B CA 1
ATOM 2411 C C . THR B 1 73 ? -8.648 -6.707 -12.953 1 98.75 73 THR B C 1
ATOM 2413 O O . THR B 1 73 ? -8.359 -7.707 -13.617 1 98.75 73 THR B O 1
ATOM 2416 N N . GLY B 1 74 ? -9.188 -6.77 -11.75 1 98.19 74 GLY B N 1
ATOM 2417 C CA . GLY B 1 74 ? -9.617 -8.055 -11.234 1 98.19 74 GLY B CA 1
ATOM 2418 C C . GLY B 1 74 ? -10.68 -8.719 -12.086 1 98.19 74 GLY B C 1
ATOM 2419 O O . GLY B 1 74 ? -10.602 -9.914 -12.383 1 98.19 74 GLY B O 1
ATOM 2420 N N . LEU B 1 75 ? -11.672 -7.914 -12.516 1 97.94 75 LEU B N 1
ATOM 2421 C CA . LEU B 1 75 ? -12.695 -8.422 -13.422 1 97.94 75 LEU B CA 1
ATOM 2422 C C . LEU B 1 75 ? -12.07 -8.875 -14.742 1 97.94 75 LEU B C 1
ATOM 2424 O O . LEU B 1 75 ? -12.492 -9.883 -15.312 1 97.94 75 LEU B O 1
ATOM 2428 N N . GLY B 1 76 ? -11.109 -8.094 -15.203 1 97.75 76 GLY B N 1
ATOM 2429 C CA . GLY B 1 76 ? -10.398 -8.469 -16.422 1 97.75 76 GLY B CA 1
ATOM 2430 C C . GLY B 1 76 ? -9.695 -9.812 -16.312 1 97.75 76 GLY B C 1
ATOM 2431 O O . GLY B 1 76 ? -9.781 -10.633 -17.219 1 97.75 76 GLY B O 1
ATOM 2432 N N . ILE B 1 77 ? -9.016 -10.062 -15.219 1 97.25 77 ILE B N 1
ATOM 2433 C CA . ILE B 1 77 ? -8.328 -11.328 -14.992 1 97.25 77 ILE B CA 1
ATOM 2434 C C . ILE B 1 77 ? -9.336 -12.477 -15 1 97.25 77 ILE B C 1
ATOM 2436 O O . ILE B 1 77 ? -9.117 -13.5 -15.648 1 97.25 77 ILE B O 1
ATOM 2440 N N . MET B 1 78 ? -10.438 -12.297 -14.297 1 95.31 78 MET B N 1
ATOM 2441 C CA . MET B 1 78 ? -11.461 -13.336 -14.227 1 95.31 78 MET B CA 1
ATOM 2442 C C . MET B 1 78 ? -12.047 -13.617 -15.609 1 95.31 78 MET B C 1
ATOM 2444 O O . MET B 1 78 ? -12.305 -14.766 -15.953 1 95.31 78 MET B O 1
ATOM 2448 N N . GLY B 1 79 ? -12.227 -12.578 -16.375 1 95.38 79 GLY B N 1
ATOM 2449 C CA . GLY B 1 79 ? -12.727 -12.742 -17.734 1 95.38 79 GLY B CA 1
ATOM 2450 C C . GLY B 1 79 ? -11.773 -13.516 -18.625 1 95.38 79 GLY B C 1
ATOM 2451 O O . GLY B 1 79 ? -12.203 -14.391 -19.391 1 95.38 79 GLY B O 1
ATOM 2452 N N . ILE B 1 80 ? -10.5 -13.258 -18.547 1 95.19 80 ILE B N 1
ATOM 2453 C CA . ILE B 1 80 ? -9.492 -13.898 -19.391 1 95.19 80 ILE B CA 1
ATOM 2454 C C . ILE B 1 80 ? -9.305 -15.352 -18.938 1 95.19 80 ILE B C 1
ATOM 2456 O O . ILE B 1 80 ? -9.195 -16.25 -19.781 1 95.19 80 ILE B O 1
ATOM 2460 N N . ARG B 1 81 ? -9.266 -15.602 -17.625 1 90.62 81 ARG B N 1
ATOM 2461 C CA . ARG B 1 81 ? -8.984 -16.922 -17.078 1 90.62 81 ARG B CA 1
ATOM 2462 C C . ARG B 1 81 ? -10.18 -17.859 -17.266 1 90.62 81 ARG B C 1
ATOM 2464 O O . ARG B 1 81 ? -10.008 -19.062 -17.438 1 90.62 81 ARG B O 1
ATOM 2471 N N . GLY B 1 82 ? -11.438 -17.281 -17.266 1 89.81 82 GLY B N 1
ATOM 2472 C CA . GLY B 1 82 ? -12.617 -18.109 -17.422 1 89.81 82 GLY B CA 1
ATOM 2473 C C . GLY B 1 82 ? -13.023 -18.828 -16.156 1 89.81 82 GLY B C 1
ATOM 2474 O O . GLY B 1 82 ? -13.086 -18.219 -15.086 1 89.81 82 GLY B O 1
ATOM 2475 N N . SER B 1 83 ? -13.281 -20.234 -16.266 1 82.5 83 SER B N 1
ATOM 2476 C CA . SER B 1 83 ? -13.828 -21 -15.148 1 82.5 83 SER B CA 1
ATOM 2477 C C . SER B 1 83 ? -12.75 -21.844 -14.469 1 82.5 83 SER B C 1
ATOM 2479 O O . SER B 1 83 ? -11.57 -21.734 -14.812 1 82.5 83 SER B O 1
ATOM 2481 N N . GLY B 1 84 ? -13.102 -22.453 -13.25 1 80.94 84 GLY B N 1
ATOM 2482 C CA . GLY B 1 84 ? -12.203 -23.391 -12.586 1 80.94 84 GLY B CA 1
ATOM 2483 C C . GLY B 1 84 ? -11.406 -22.766 -11.461 1 80.94 84 GLY B C 1
ATOM 2484 O O . GLY B 1 84 ? -10.281 -23.188 -11.18 1 80.94 84 GLY B O 1
ATOM 2485 N N . TRP B 1 85 ? -12.023 -21.812 -10.922 1 85.94 85 TRP B N 1
ATOM 2486 C CA . TRP B 1 85 ? -11.344 -21.125 -9.836 1 85.94 85 TRP B CA 1
ATOM 2487 C C . TRP B 1 85 ? -11.492 -21.891 -8.523 1 85.94 85 TRP B C 1
ATOM 2489 O O . TRP B 1 85 ? -12.492 -22.578 -8.312 1 85.94 85 TRP B O 1
ATOM 2499 N N . SER B 1 86 ? -10.492 -21.781 -7.73 1 91.94 86 SER B N 1
ATOM 2500 C CA . SER B 1 86 ? -10.625 -22.266 -6.355 1 91.94 86 SER B CA 1
ATOM 2501 C C . SER B 1 86 ? -11.57 -21.375 -5.551 1 91.94 86 SER B C 1
ATOM 2503 O O . SER B 1 86 ? -11.836 -20.234 -5.934 1 91.94 86 SER B O 1
ATOM 2505 N N . VAL B 1 87 ? -12.07 -21.922 -4.523 1 95.5 87 VAL B N 1
ATOM 2506 C CA . VAL B 1 87 ? -13 -21.156 -3.697 1 95.5 87 VAL B CA 1
ATOM 2507 C C . VAL B 1 87 ? -12.273 -19.953 -3.094 1 95.5 87 VAL B C 1
ATOM 2509 O O . VAL B 1 87 ? -12.898 -18.922 -2.795 1 95.5 87 VAL B O 1
ATOM 2512 N N . ASP B 1 88 ? -10.984 -20.062 -2.986 1 97.19 88 ASP B N 1
ATOM 2513 C CA . ASP B 1 88 ? -10.156 -19.016 -2.395 1 97.19 88 ASP B CA 1
ATOM 2514 C C . ASP B 1 88 ? -10.352 -17.688 -3.119 1 97.19 88 ASP B C 1
ATOM 2516 O O . ASP B 1 88 ? -10.547 -16.656 -2.482 1 97.19 88 ASP B O 1
ATOM 2520 N N . ILE B 1 89 ? -10.305 -17.781 -4.438 1 96.62 89 ILE B N 1
ATOM 2521 C CA . ILE B 1 89 ? -10.375 -16.531 -5.195 1 96.62 89 ILE B CA 1
ATOM 2522 C C . ILE B 1 89 ? -11.781 -15.945 -5.094 1 96.62 89 ILE B C 1
ATOM 2524 O O . ILE B 1 89 ? -11.953 -14.727 -5.137 1 96.62 89 ILE B O 1
ATOM 2528 N N . TYR B 1 90 ? -12.797 -16.734 -4.926 1 95.75 90 TYR B N 1
ATOM 2529 C CA . TYR B 1 90 ? -14.156 -16.219 -4.73 1 95.75 90 TYR B CA 1
ATOM 2530 C C . TYR B 1 90 ? -14.273 -15.492 -3.398 1 95.75 90 TYR B C 1
ATOM 2532 O O . TYR B 1 90 ? -14.922 -14.445 -3.314 1 95.75 90 TYR B O 1
ATOM 2540 N N . ILE B 1 91 ? -13.688 -16.062 -2.373 1 97.81 91 ILE B N 1
ATOM 2541 C CA . ILE B 1 91 ? -13.695 -15.422 -1.065 1 97.81 91 ILE B CA 1
ATOM 2542 C C . ILE B 1 91 ? -12.945 -14.086 -1.146 1 97.81 91 ILE B C 1
ATOM 2544 O O . ILE B 1 91 ? -13.469 -13.055 -0.729 1 97.81 91 ILE B O 1
ATOM 2548 N N . GLY B 1 92 ? -11.75 -14.133 -1.729 1 98.25 92 GLY B N 1
ATOM 2549 C CA . GLY B 1 92 ? -10.977 -12.914 -1.882 1 98.25 92 GLY B CA 1
ATOM 2550 C C . GLY B 1 92 ? -11.688 -11.852 -2.705 1 98.25 92 GLY B C 1
ATOM 2551 O O . GLY B 1 92 ? -11.688 -10.672 -2.34 1 98.25 92 GLY B O 1
ATOM 2552 N N . ALA B 1 93 ? -12.289 -12.281 -3.764 1 98 93 ALA B N 1
ATOM 2553 C CA . ALA B 1 93 ? -12.984 -11.352 -4.652 1 98 93 ALA B CA 1
ATOM 2554 C C . ALA B 1 93 ? -14.195 -10.742 -3.961 1 98 93 ALA B C 1
ATOM 2556 O O . ALA B 1 93 ? -14.508 -9.562 -4.164 1 98 93 ALA B O 1
ATOM 2557 N N . MET B 1 94 ? -14.922 -11.516 -3.225 1 98.31 94 MET B N 1
ATOM 2558 C CA . MET B 1 94 ? -16.062 -10.977 -2.496 1 98.31 94 MET B CA 1
ATOM 2559 C C . MET B 1 94 ? -15.62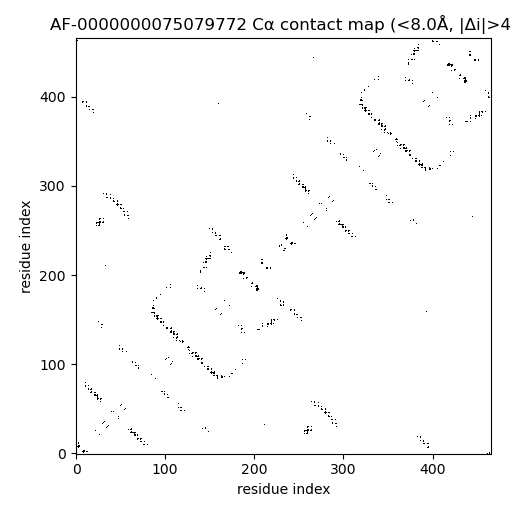5 -9.914 -1.498 1 98.31 94 MET B C 1
ATOM 2561 O O . MET B 1 94 ? -16.203 -8.82 -1.452 1 98.31 94 MET B O 1
ATOM 2565 N N . LEU B 1 95 ? -14.617 -10.25 -0.713 1 98.88 95 LEU B N 1
ATOM 2566 C CA . LEU B 1 95 ? -14.094 -9.297 0.258 1 98.88 95 LEU B CA 1
ATOM 2567 C C . LEU B 1 95 ? -13.641 -8.016 -0.432 1 98.88 95 LEU B C 1
ATOM 2569 O O . LEU B 1 95 ? -14.016 -6.914 -0.025 1 98.88 95 LEU B O 1
ATOM 2573 N N . GLY B 1 96 ? -12.836 -8.188 -1.502 1 98.88 96 GLY B N 1
ATOM 2574 C CA . GLY B 1 96 ? -12.344 -7.031 -2.234 1 98.88 96 GLY B CA 1
ATOM 2575 C C . GLY B 1 96 ? -13.453 -6.191 -2.836 1 98.88 96 GLY B C 1
ATOM 2576 O O . GLY B 1 96 ? -13.375 -4.961 -2.838 1 98.88 96 GLY B O 1
ATOM 2577 N N . THR B 1 97 ? -14.469 -6.812 -3.355 1 98.88 97 THR B N 1
ATOM 2578 C CA . THR B 1 97 ? -15.594 -6.109 -3.969 1 98.88 97 THR B CA 1
ATOM 2579 C C . THR B 1 97 ? -16.359 -5.301 -2.926 1 98.88 97 THR B C 1
ATOM 2581 O O . THR B 1 97 ? -16.719 -4.145 -3.168 1 98.88 97 THR B O 1
ATOM 2584 N N . LEU B 1 98 ? -16.578 -5.898 -1.78 1 98.88 98 LEU B N 1
ATOM 2585 C CA . LEU B 1 98 ? -17.281 -5.176 -0.723 1 98.88 98 LEU B CA 1
ATOM 2586 C C . LEU B 1 98 ? -16.438 -3.998 -0.225 1 98.88 98 LEU B C 1
ATOM 2588 O O . LEU B 1 98 ? -16.984 -2.924 0.047 1 98.88 98 LEU B O 1
ATOM 2592 N N . MET B 1 99 ? -15.18 -4.242 -0.119 1 98.94 99 MET B N 1
ATOM 2593 C CA . MET B 1 99 ? -14.297 -3.146 0.257 1 98.94 99 MET B CA 1
ATOM 2594 C C . MET B 1 99 ? -14.359 -2.016 -0.764 1 98.94 99 MET B C 1
ATOM 2596 O O . MET B 1 99 ? -14.375 -0.84 -0.395 1 98.94 99 MET B O 1
ATOM 2600 N N . PHE B 1 100 ? -14.312 -2.396 -2.01 1 98.94 100 PHE B N 1
ATOM 2601 C CA . PHE B 1 100 ? -14.422 -1.439 -3.104 1 98.94 100 PHE B CA 1
ATOM 2602 C C . PHE B 1 100 ? -15.719 -0.645 -3.006 1 98.94 100 PHE B C 1
ATOM 2604 O O . PHE B 1 100 ? -15.711 0.58 -3.143 1 98.94 100 PHE B O 1
ATOM 2611 N N . LEU B 1 101 ? -16.781 -1.277 -2.748 1 98.88 101 LEU B N 1
ATOM 2612 C CA . LEU B 1 101 ? -18.062 -0.618 -2.609 1 98.88 101 LEU B CA 1
ATOM 2613 C C . LEU B 1 101 ? -18.078 0.303 -1.395 1 98.88 101 LEU B C 1
ATOM 2615 O O . LEU B 1 101 ? -18.656 1.39 -1.44 1 98.88 101 LEU B O 1
ATOM 2619 N N . ASN B 1 102 ? -17.484 -0.134 -0.299 1 98.88 102 ASN B N 1
ATOM 2620 C CA . ASN B 1 102 ? -17.344 0.742 0.86 1 98.88 102 ASN B CA 1
ATOM 2621 C C . ASN B 1 1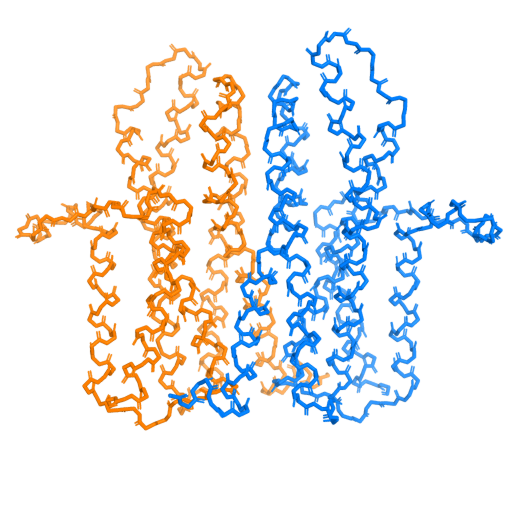02 ? -16.656 2.055 0.494 1 98.88 102 ASN B C 1
ATOM 2623 O O . ASN B 1 102 ? -17.047 3.121 0.966 1 98.88 102 ASN B O 1
ATOM 2627 N N . VAL B 1 103 ? -15.617 1.923 -0.354 1 98.94 103 VAL B N 1
ATOM 2628 C CA . VAL B 1 103 ? -14.852 3.107 -0.729 1 98.94 103 VAL B CA 1
ATOM 2629 C C . VAL B 1 103 ? -15.75 4.098 -1.457 1 98.94 103 VAL B C 1
ATOM 2631 O O . VAL B 1 103 ? -15.828 5.27 -1.079 1 98.94 103 VAL B O 1
ATOM 2634 N N . TRP B 1 104 ? -16.469 3.666 -2.383 1 98.81 104 TRP B N 1
ATOM 2635 C CA . TRP B 1 104 ? -17.141 4.574 -3.309 1 98.81 104 TRP B CA 1
ATOM 2636 C C . TRP B 1 104 ? -18.531 4.949 -2.795 1 98.81 104 TRP B C 1
ATOM 2638 O O . TRP B 1 104 ? -19.016 6.051 -3.059 1 98.81 104 TRP B O 1
ATOM 2648 N N . LEU B 1 105 ? -19.156 4.051 -2.002 1 98.38 105 LEU B N 1
ATOM 2649 C CA . LEU B 1 105 ? -20.547 4.293 -1.651 1 98.38 105 LEU B CA 1
ATOM 2650 C C . LEU B 1 105 ? -20.672 4.773 -0.209 1 98.38 105 LEU B C 1
ATOM 2652 O O . LEU B 1 105 ? -21.703 5.312 0.184 1 98.38 105 LEU B O 1
ATOM 2656 N N . ILE B 1 106 ? -19.641 4.629 0.59 1 98.62 106 ILE B N 1
ATOM 2657 C CA . ILE B 1 106 ? -19.75 5.023 1.989 1 98.62 106 ILE B CA 1
ATOM 2658 C C . ILE B 1 106 ? -18.625 6.004 2.336 1 98.62 106 ILE B C 1
ATOM 2660 O O . ILE B 1 106 ? -18.891 7.145 2.717 1 98.62 106 ILE B O 1
ATOM 2664 N N . ILE B 1 107 ? -17.422 5.633 2.146 1 98.88 107 ILE B N 1
ATOM 2665 C CA . ILE B 1 107 ? -16.281 6.422 2.602 1 98.88 107 ILE B CA 1
ATOM 2666 C C . ILE B 1 107 ? -16.234 7.742 1.841 1 98.88 107 ILE B C 1
ATOM 2668 O O . ILE B 1 107 ? -16.156 8.812 2.449 1 98.88 107 ILE B O 1
ATOM 2672 N N . TRP B 1 108 ? -16.328 7.703 0.544 1 98.75 108 TRP B N 1
ATOM 2673 C CA . TRP B 1 108 ? -16.109 8.891 -0.275 1 98.75 108 TRP B CA 1
ATOM 2674 C C . TRP B 1 108 ? -17.219 9.922 -0.044 1 98.75 108 TRP B C 1
ATOM 2676 O O . TRP B 1 108 ? -16.938 11.078 0.256 1 98.75 108 TRP B O 1
ATOM 2686 N N . PRO B 1 109 ? -18.5 9.523 -0.11 1 98.19 109 PRO B N 1
ATOM 2687 C CA . PRO B 1 109 ? -19.531 10.531 0.139 1 98.19 109 PRO B CA 1
ATOM 2688 C C . PRO B 1 109 ? -19.438 11.148 1.53 1 98.19 109 PRO B C 1
ATOM 2690 O O . PRO B 1 109 ? -19.656 12.352 1.695 1 98.19 109 PRO B O 1
ATOM 2693 N N . ASN B 1 110 ? -19.094 10.375 2.535 1 98.62 110 ASN B N 1
ATOM 2694 C CA . ASN B 1 110 ? -18.969 10.891 3.891 1 98.62 110 ASN B CA 1
ATOM 2695 C C . ASN B 1 110 ? -17.734 11.781 4.039 1 98.62 110 ASN B C 1
ATOM 2697 O O . ASN B 1 110 ? -17.781 12.812 4.715 1 98.62 110 ASN B O 1
ATOM 2701 N N . GLN B 1 111 ? -16.672 11.445 3.371 1 98.81 111 GLN B N 1
ATOM 2702 C CA . GLN B 1 111 ? -15.461 12.242 3.443 1 98.81 111 GLN B CA 1
ATOM 2703 C C . GLN B 1 111 ? -15.648 13.594 2.762 1 98.81 111 GLN B C 1
ATOM 2705 O O . GLN B 1 111 ? -15.07 14.602 3.188 1 98.81 111 GLN B O 1
ATOM 2710 N N . LYS B 1 112 ? -16.438 13.648 1.74 1 98.75 112 LYS B N 1
ATOM 2711 C CA . LYS B 1 112 ? -16.75 14.93 1.118 1 98.75 112 LYS B CA 1
ATOM 2712 C C . LYS B 1 112 ? -17.375 15.891 2.125 1 98.75 112 LYS B C 1
ATOM 2714 O O . LYS B 1 112 ? -17.062 17.078 2.139 1 98.75 112 LYS B O 1
ATOM 2719 N N . ILE B 1 113 ? -18.266 15.359 2.984 1 98.75 113 ILE B N 1
ATOM 2720 C CA . ILE B 1 113 ? -18.922 16.172 4.004 1 98.75 113 ILE B CA 1
ATOM 2721 C C . ILE B 1 113 ? -17.891 16.656 5.023 1 98.75 113 ILE B C 1
ATOM 2723 O O . ILE B 1 113 ? -17.875 17.828 5.391 1 98.75 113 ILE B O 1
ATOM 2727 N N . VAL B 1 114 ? -17.016 15.789 5.418 1 98.75 114 VAL B N 1
ATOM 2728 C CA . VAL B 1 114 ? -16 16.109 6.418 1 98.75 114 VAL B CA 1
ATOM 2729 C C . VAL B 1 114 ? -15.07 17.203 5.875 1 98.75 114 VAL B C 1
ATOM 2731 O O . VAL B 1 114 ? -14.766 18.172 6.57 1 98.75 114 VAL B O 1
ATOM 2734 N N . ILE B 1 115 ? -14.625 17.062 4.664 1 98.81 115 ILE B N 1
ATOM 2735 C CA . ILE B 1 115 ? -13.711 18.016 4.039 1 98.81 115 ILE B CA 1
ATOM 2736 C C . ILE B 1 115 ? -14.406 19.359 3.873 1 98.81 115 ILE B C 1
ATOM 2738 O O . ILE B 1 115 ? -13.852 20.406 4.223 1 98.81 115 ILE B O 1
ATOM 2742 N N . ALA B 1 116 ? -15.656 19.344 3.393 1 98.75 116 ALA B N 1
ATOM 2743 C CA . ALA B 1 116 ? -16.422 20.578 3.225 1 98.75 116 ALA B CA 1
ATOM 2744 C C . ALA B 1 116 ? -16.609 21.297 4.559 1 98.75 116 ALA B C 1
ATOM 2746 O O . ALA B 1 116 ? -16.5 22.516 4.629 1 98.75 116 ALA B O 1
ATOM 2747 N N . SER B 1 117 ? -16.969 20.547 5.562 1 98.75 117 SER B N 1
ATOM 2748 C CA . SER B 1 117 ? -17.156 21.125 6.887 1 98.75 117 SER B CA 1
ATOM 2749 C C . SER B 1 117 ? -15.867 21.797 7.387 1 98.75 117 SER B C 1
ATOM 2751 O O . SER B 1 117 ? -15.914 22.875 7.961 1 98.75 117 SER B O 1
ATOM 2753 N N . THR B 1 118 ? -14.758 21.141 7.172 1 98.56 118 THR B N 1
ATOM 2754 C CA . THR B 1 118 ? -13.469 21.672 7.605 1 98.56 118 THR B CA 1
ATOM 2755 C C . THR B 1 118 ? -13.125 22.953 6.844 1 98.56 118 THR B C 1
ATOM 2757 O O . THR B 1 118 ? -12.602 23.906 7.422 1 98.56 118 THR B O 1
ATOM 2760 N N . GLU B 1 119 ? -13.414 22.984 5.559 1 98.38 119 GLU B N 1
ATOM 2761 C CA . GLU B 1 119 ? -13.195 24.172 4.746 1 98.38 119 GLU B CA 1
ATOM 2762 C C . GLU B 1 119 ? -14.023 25.359 5.246 1 98.38 119 GLU B C 1
ATOM 2764 O O . GLU B 1 119 ? -13.539 26.484 5.32 1 98.38 119 GLU B O 1
ATOM 2769 N N . LYS B 1 120 ? -15.258 25.047 5.633 1 98.38 120 LYS B N 1
ATOM 2770 C CA . LYS B 1 120 ? -16.141 26.078 6.168 1 98.38 120 LYS B CA 1
ATOM 2771 C C . LYS B 1 120 ? -15.609 26.609 7.496 1 98.38 120 LYS B C 1
ATOM 2773 O O . LYS B 1 120 ? -15.555 27.828 7.703 1 98.38 120 LYS B O 1
ATOM 2778 N N . THR B 1 121 ? -15.25 25.734 8.305 1 98.12 121 THR B N 1
ATOM 2779 C CA . THR B 1 121 ? -14.773 26.141 9.625 1 98.12 121 THR B CA 1
ATOM 2780 C C . THR B 1 121 ? -13.484 26.938 9.508 1 98.12 121 THR B C 1
ATOM 2782 O O . THR B 1 121 ? -13.234 27.859 10.305 1 98.12 121 THR B O 1
ATOM 2785 N N . ALA B 1 122 ? -12.633 26.609 8.57 1 97.12 122 ALA B N 1
ATOM 2786 C CA . ALA B 1 122 ? -11.383 27.328 8.336 1 97.12 122 ALA B CA 1
ATOM 2787 C C . ALA B 1 122 ? -11.656 28.766 7.898 1 97.12 122 ALA B C 1
ATOM 2789 O O . ALA B 1 122 ? -10.82 29.656 8.094 1 97.12 122 ALA B O 1
ATOM 2790 N N . LYS B 1 123 ? -12.836 29.047 7.371 1 97.5 123 LYS B N 1
ATOM 2791 C CA . LYS B 1 123 ? -13.227 30.375 6.91 1 97.5 123 LYS B CA 1
ATOM 2792 C C . LYS B 1 123 ? -14.039 31.109 7.977 1 97.5 123 LYS B C 1
ATOM 2794 O O . LYS B 1 123 ? -14.602 32.156 7.711 1 97.5 123 LYS B O 1
ATOM 2799 N N . GLY B 1 124 ? -14.195 30.438 9.102 1 97.44 124 GLY B N 1
ATOM 2800 C CA . GLY B 1 124 ? -14.867 31.109 10.203 1 97.44 124 GLY B CA 1
ATOM 2801 C C . GLY B 1 124 ? -16.359 30.797 10.266 1 97.44 124 GLY B C 1
ATOM 2802 O O . GLY B 1 124 ? -17.094 31.406 11.047 1 97.44 124 GLY B O 1
ATOM 2803 N N . GLU B 1 125 ? -16.828 29.812 9.445 1 97.94 125 GLU B N 1
ATOM 2804 C CA . GLU B 1 125 ? -18.234 29.422 9.453 1 97.94 125 GLU B CA 1
ATOM 2805 C C . GLU B 1 125 ? -18.469 28.234 10.398 1 97.94 125 GLU B C 1
ATOM 2807 O O . GLU B 1 125 ? -17.516 27.625 10.875 1 97.94 125 GLU B O 1
ATOM 2812 N N . ALA B 1 126 ? -19.703 28.047 10.641 1 97.75 126 ALA B N 1
ATOM 2813 C CA . ALA B 1 126 ? -20.078 26.922 11.492 1 97.75 126 ALA B CA 1
ATOM 2814 C C . ALA B 1 126 ? -19.828 25.594 10.781 1 97.75 126 ALA B C 1
ATOM 2816 O O . ALA B 1 126 ? -20 25.5 9.562 1 97.75 126 ALA B O 1
ATOM 2817 N N . ALA B 1 127 ? -19.5 24.594 11.523 1 97.44 127 ALA B N 1
ATOM 2818 C CA . ALA B 1 127 ? -19.328 23.25 10.977 1 97.44 127 ALA B CA 1
ATOM 2819 C C . ALA B 1 127 ? -20.656 22.703 10.445 1 97.44 127 ALA B C 1
ATOM 2821 O O . ALA B 1 127 ? -21.719 23.047 10.953 1 97.44 127 ALA B O 1
ATOM 2822 N N . ILE B 1 128 ? -20.531 21.844 9.445 1 98.06 128 ILE B N 1
ATOM 2823 C CA . ILE B 1 128 ? -21.703 21.125 8.969 1 98.06 128 ILE B CA 1
ATOM 2824 C C . ILE B 1 128 ? -22.203 20.156 10.055 1 98.06 128 ILE B C 1
ATOM 2826 O O . ILE B 1 128 ? -21.422 19.359 10.586 1 98.06 128 ILE B O 1
ATOM 2830 N N . PRO B 1 129 ? -23.438 20.234 10.43 1 97.94 129 PRO B N 1
ATOM 2831 C CA . PRO B 1 129 ? -23.969 19.453 11.547 1 97.94 129 PRO B CA 1
ATOM 2832 C C . PRO B 1 129 ? -23.75 17.953 11.375 1 97.94 129 PRO B C 1
ATOM 2834 O O . PRO B 1 129 ? -23.531 17.234 12.359 1 97.94 129 PRO B O 1
ATOM 2837 N N . GLU B 1 130 ? -23.703 17.406 10.156 1 96.94 130 GLU B N 1
ATOM 2838 C CA . GLU B 1 130 ? -23.609 15.984 9.867 1 96.94 130 GLU B CA 1
ATOM 2839 C C . GLU B 1 130 ? -22.156 15.523 9.836 1 96.94 130 GLU B C 1
ATOM 2841 O O . GLU B 1 130 ? -21.875 14.336 9.68 1 96.94 130 GLU B O 1
ATOM 2846 N N . ALA B 1 131 ? -21.219 16.422 10.023 1 98.12 131 ALA B N 1
ATOM 2847 C CA . ALA B 1 131 ? -19.812 16.125 9.766 1 98.12 131 ALA B CA 1
ATOM 2848 C C . ALA B 1 131 ? -19.297 15.055 10.719 1 98.12 131 ALA B C 1
ATOM 2850 O O . ALA B 1 131 ? -18.562 14.156 10.312 1 98.12 131 ALA B O 1
ATOM 2851 N N . ALA B 1 132 ? -19.672 15.219 11.93 1 96.75 132 ALA B N 1
ATOM 2852 C CA . ALA B 1 132 ? -19.188 14.25 12.914 1 96.75 132 ALA B CA 1
ATOM 2853 C C . ALA B 1 132 ? -19.719 12.852 12.602 1 96.75 132 ALA B C 1
ATOM 2855 O O . ALA B 1 132 ? -18.969 11.867 12.672 1 96.75 132 ALA B O 1
ATOM 2856 N N . ASP B 1 133 ? -20.953 12.766 12.305 1 96.75 133 ASP B N 1
ATOM 2857 C CA . ASP B 1 133 ? -21.562 11.492 11.93 1 96.75 133 ASP B CA 1
ATOM 2858 C C . ASP B 1 133 ? -20.938 10.938 10.648 1 96.75 133 ASP B C 1
ATOM 2860 O O . ASP B 1 133 ? -20.719 9.727 10.531 1 96.75 133 ASP B O 1
ATOM 2864 N N . ALA B 1 134 ? -20.734 11.758 9.711 1 98 134 ALA B N 1
ATOM 2865 C CA . ALA B 1 134 ? -20.109 11.359 8.453 1 98 134 ALA B CA 1
ATOM 2866 C C . ALA B 1 134 ? -18.719 10.781 8.703 1 98 134 ALA B C 1
ATOM 2868 O O . ALA B 1 134 ? -18.359 9.75 8.133 1 98 134 ALA B O 1
ATOM 2869 N N . ALA B 1 135 ? -18 11.43 9.547 1 98.12 135 ALA B N 1
ATOM 2870 C CA . ALA B 1 135 ? -16.672 10.953 9.891 1 98.12 135 ALA B CA 1
ATOM 2871 C C . ALA B 1 135 ? -16.734 9.57 10.539 1 98.12 135 ALA B C 1
ATOM 2873 O O . ALA B 1 135 ? -15.898 8.703 10.242 1 98.12 135 ALA B O 1
ATOM 2874 N N . ALA B 1 136 ? -17.672 9.422 11.398 1 97.38 136 ALA B N 1
ATOM 2875 C CA . ALA B 1 136 ? -17.828 8.148 12.094 1 97.38 136 ALA B CA 1
ATOM 2876 C C . ALA B 1 136 ? -18.172 7.027 11.117 1 97.38 136 ALA B C 1
ATOM 2878 O O . ALA B 1 136 ? -17.641 5.918 11.219 1 97.38 136 ALA B O 1
ATOM 2879 N N . GLN B 1 137 ? -19.047 7.285 10.211 1 97.56 137 GLN B N 1
ATOM 2880 C CA . GLN B 1 137 ? -19.453 6.293 9.219 1 97.56 137 GLN B CA 1
ATOM 2881 C C . GLN B 1 137 ? -18.281 5.918 8.312 1 97.56 137 GLN B C 1
ATOM 2883 O O . GLN B 1 137 ? -18.047 4.738 8.055 1 97.56 137 GLN B O 1
ATOM 2888 N N . ALA B 1 138 ? -17.594 6.934 7.828 1 98.62 138 ALA B N 1
ATOM 2889 C CA . ALA B 1 138 ? -16.422 6.676 6.988 1 98.62 138 ALA B CA 1
ATOM 2890 C C . ALA B 1 138 ? -15.383 5.859 7.742 1 98.62 138 ALA B C 1
ATOM 2892 O O . ALA B 1 138 ? -14.773 4.945 7.176 1 98.62 138 ALA B O 1
ATOM 2893 N N . GLY B 1 139 ? -15.234 6.191 9 1 98.44 139 GLY B N 1
ATOM 2894 C CA . GLY B 1 139 ? -14.266 5.488 9.828 1 98.44 139 GLY B CA 1
ATOM 2895 C C . GLY B 1 139 ? -14.594 4.02 10.016 1 98.44 139 GLY B C 1
ATOM 2896 O O . GLY B 1 139 ? -13.719 3.16 9.922 1 98.44 139 GLY B O 1
ATOM 2897 N N . LEU B 1 140 ? -15.836 3.738 10.289 1 98.56 140 LEU B N 1
ATOM 2898 C CA . LEU B 1 140 ? -16.25 2.354 10.492 1 98.56 140 LEU B CA 1
ATOM 2899 C C . LEU B 1 140 ? -16.078 1.539 9.219 1 98.56 140 LEU B C 1
ATOM 2901 O O . LEU B 1 140 ? -15.586 0.407 9.258 1 98.56 140 LEU B O 1
ATOM 2905 N N . ALA B 1 141 ? -16.484 2.109 8.117 1 98.81 141 ALA B N 1
ATOM 2906 C CA . ALA B 1 141 ? -16.312 1.423 6.84 1 98.81 141 ALA B CA 1
ATOM 2907 C C . ALA B 1 141 ? -14.828 1.2 6.539 1 98.81 141 ALA B C 1
ATOM 2909 O O . ALA B 1 141 ? -14.445 0.137 6.047 1 98.81 141 ALA B O 1
ATOM 2910 N N . SER B 1 142 ? -14.039 2.182 6.848 1 98.88 142 SER B N 1
ATOM 2911 C CA . SER B 1 142 ? -12.594 2.092 6.617 1 98.88 142 SER B CA 1
ATOM 2912 C C . SER B 1 142 ? -11.969 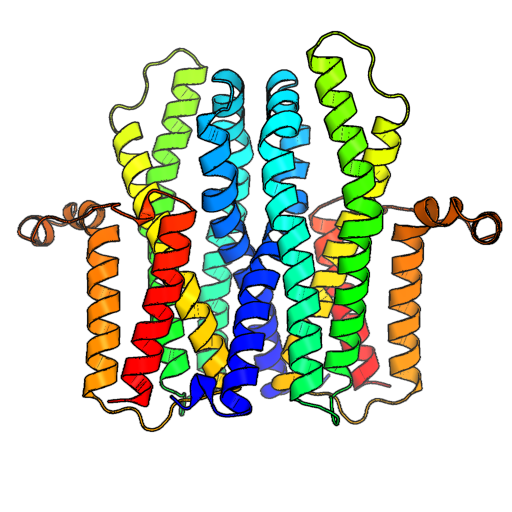1.01 7.484 1 98.88 142 SER B C 1
ATOM 2914 O O . SER B 1 142 ? -11.148 0.219 7.004 1 98.88 142 SER B O 1
ATOM 2916 N N . ARG B 1 143 ? -12.328 0.939 8.695 1 98.88 143 ARG B N 1
ATOM 2917 C CA . ARG B 1 143 ? -11.836 -0.086 9.609 1 98.88 143 ARG B CA 1
ATOM 2918 C C . ARG B 1 143 ? -12.297 -1.474 9.172 1 98.88 143 ARG B C 1
ATOM 2920 O O . ARG B 1 143 ? -11.547 -2.445 9.289 1 98.88 143 ARG B O 1
ATOM 2927 N N . THR B 1 144 ? -13.484 -1.513 8.719 1 98.94 144 THR B N 1
ATOM 2928 C CA . THR B 1 144 ? -13.969 -2.779 8.188 1 98.94 144 THR B CA 1
ATOM 2929 C C . THR B 1 144 ? -13.148 -3.209 6.977 1 98.94 144 THR B C 1
ATOM 2931 O O . THR B 1 144 ? -12.836 -4.391 6.816 1 98.94 144 THR B O 1
ATOM 2934 N N . ASN B 1 145 ? -12.828 -2.219 6.145 1 98.94 145 ASN B N 1
ATOM 2935 C CA . ASN B 1 145 ? -11.961 -2.529 5.012 1 98.94 145 ASN B CA 1
ATOM 2936 C C . ASN B 1 145 ? -10.609 -3.07 5.469 1 98.94 145 ASN B C 1
ATOM 2938 O O . ASN B 1 145 ? -10.047 -3.969 4.836 1 98.94 145 ASN B O 1
ATOM 2942 N N . VAL B 1 146 ? -10.047 -2.52 6.531 1 98.94 146 VAL B N 1
ATOM 2943 C CA . VAL B 1 146 ? -8.805 -3.064 7.062 1 98.94 146 VAL B CA 1
ATOM 2944 C C . VAL B 1 146 ? -9.023 -4.504 7.516 1 98.94 146 VAL B C 1
ATOM 2946 O O . VAL B 1 146 ? -8.242 -5.398 7.164 1 98.94 146 VAL B O 1
ATOM 2949 N N . LEU B 1 147 ? -10.078 -4.715 8.227 1 98.94 147 LEU B N 1
ATOM 2950 C CA . LEU B 1 147 ? -10.43 -6.047 8.703 1 98.94 147 LEU B CA 1
ATOM 2951 C C . LEU B 1 147 ? -10.523 -7.035 7.551 1 98.94 147 LEU B C 1
ATOM 2953 O O . LEU B 1 147 ? -9.938 -8.125 7.609 1 98.94 147 LEU B O 1
ATOM 2957 N N . PHE B 1 148 ? -11.188 -6.645 6.484 1 98.94 148 PHE B N 1
ATOM 2958 C CA . PHE B 1 148 ? -11.422 -7.5 5.328 1 98.94 148 PHE B CA 1
ATOM 2959 C C . PHE B 1 148 ? -10.133 -7.711 4.535 1 98.94 148 PHE B C 1
ATOM 2961 O O . PHE B 1 148 ? -9.93 -8.766 3.939 1 98.94 148 PHE B O 1
ATOM 2968 N N . SER B 1 149 ? -9.258 -6.738 4.516 1 98.94 149 SER B N 1
ATOM 2969 C CA . SER B 1 149 ? -8.07 -6.789 3.668 1 98.94 149 SER B CA 1
ATOM 2970 C C . SER B 1 149 ? -7.152 -7.934 4.07 1 98.94 149 SER B C 1
ATOM 2972 O O . SER B 1 149 ? -6.441 -8.492 3.23 1 98.94 149 SER B O 1
ATOM 2974 N N . VAL B 1 150 ? -7.176 -8.289 5.344 1 98.94 150 VAL B N 1
ATOM 2975 C CA . VAL B 1 150 ? -6.246 -9.281 5.875 1 98.94 150 VAL B CA 1
ATOM 2976 C C . VAL B 1 150 ? -6.605 -10.664 5.336 1 98.94 150 VAL B C 1
ATOM 2978 O O . VAL B 1 150 ? -5.789 -11.312 4.68 1 98.94 150 VAL B O 1
ATOM 2981 N N . PRO B 1 151 ? -7.844 -11.18 5.453 1 98.94 151 PRO B N 1
ATOM 2982 C CA . PRO B 1 151 ? -8.18 -12.453 4.82 1 98.94 151 PRO B CA 1
ATOM 2983 C C . PRO B 1 151 ? -8.25 -12.359 3.299 1 98.94 151 PRO B C 1
ATOM 2985 O O . PRO B 1 151 ? -7.961 -13.336 2.602 1 98.94 151 PRO B O 1
ATOM 2988 N N . MET B 1 152 ? -8.656 -11.164 2.775 1 98.94 152 MET B N 1
ATOM 2989 C CA . MET B 1 152 ? -8.688 -10.984 1.327 1 98.94 152 MET B CA 1
ATOM 2990 C C . MET B 1 152 ? -7.336 -11.32 0.707 1 98.94 152 MET B C 1
ATOM 2992 O O . MET B 1 152 ? -7.262 -12.109 -0.237 1 98.94 152 MET B O 1
ATOM 2996 N N . LEU B 1 153 ? -6.289 -10.797 1.304 1 98.88 153 LEU B N 1
ATOM 2997 C CA . LEU B 1 153 ? -4.953 -11.008 0.76 1 98.88 153 LEU B CA 1
ATOM 2998 C C . LEU B 1 153 ? -4.531 -12.469 0.9 1 98.88 153 LEU B C 1
ATOM 3000 O O . LEU B 1 153 ? -3.857 -13.008 0.022 1 98.88 153 LEU B O 1
ATOM 3004 N N . PHE B 1 154 ? -4.914 -13.117 1.998 1 98.75 154 PHE B N 1
ATOM 3005 C CA . PHE B 1 154 ? -4.602 -14.531 2.154 1 98.75 154 PHE B CA 1
ATOM 3006 C C . PHE B 1 154 ? -5.23 -15.352 1.036 1 98.75 154 PHE B C 1
ATOM 3008 O O . PHE B 1 154 ? -4.543 -16.125 0.357 1 98.75 154 PHE B O 1
ATOM 3015 N N . PHE B 1 155 ? -6.469 -15.141 0.8 1 98.38 155 PHE B N 1
ATOM 3016 C CA . PHE B 1 155 ? -7.199 -16.031 -0.092 1 98.38 155 PHE B CA 1
ATOM 3017 C C . PHE B 1 155 ? -6.891 -15.711 -1.55 1 98.38 155 PHE B C 1
ATOM 3019 O O . PHE B 1 155 ? -6.883 -16.609 -2.4 1 98.38 155 PHE B O 1
ATOM 3026 N N . MET B 1 156 ? -6.621 -14.445 -1.811 1 97.88 156 MET B N 1
ATOM 3027 C CA . MET B 1 156 ? -6.148 -14.133 -3.156 1 97.88 156 MET B CA 1
ATOM 3028 C C . MET B 1 156 ? -4.824 -14.828 -3.443 1 97.88 156 MET B C 1
ATOM 3030 O O . MET B 1 156 ? -4.629 -15.383 -4.527 1 97.88 156 MET B O 1
ATOM 3034 N N . GLY B 1 157 ? -3.945 -14.797 -2.5 1 96.81 157 GLY B N 1
ATOM 3035 C CA . GLY B 1 157 ? -2.676 -15.492 -2.662 1 96.81 157 GLY B CA 1
ATOM 3036 C C . GLY B 1 157 ? -2.82 -17 -2.699 1 96.81 157 GLY B C 1
ATOM 3037 O O . GLY B 1 157 ? -2.15 -17.672 -3.484 1 96.81 157 GLY B O 1
ATOM 3038 N N . ALA B 1 158 ? -3.734 -17.5 -1.862 1 97.19 158 ALA B N 1
ATOM 3039 C CA . ALA B 1 158 ? -3.91 -18.938 -1.739 1 97.19 158 ALA B CA 1
ATOM 3040 C C . ALA B 1 158 ? -4.434 -19.547 -3.041 1 97.19 158 ALA B C 1
ATOM 3042 O O . ALA B 1 158 ? -4.133 -20.688 -3.367 1 97.19 158 ALA B O 1
ATOM 3043 N N . SER B 1 159 ? -5.137 -18.812 -3.754 1 95.44 159 SER B N 1
ATOM 3044 C CA . SER B 1 159 ? -5.711 -19.312 -4.996 1 95.44 159 SER B CA 1
ATOM 3045 C C . SER B 1 159 ? -4.629 -19.891 -5.91 1 95.44 159 SER B C 1
ATOM 3047 O O . SER B 1 159 ? -4.855 -20.875 -6.613 1 95.44 159 SER B O 1
ATOM 3049 N N . ALA B 1 160 ? -3.477 -19.281 -5.879 1 93.19 160 ALA B N 1
ATOM 3050 C CA . ALA B 1 160 ? -2.396 -19.719 -6.762 1 93.19 160 ALA B CA 1
ATOM 3051 C C . ALA B 1 160 ? -1.382 -20.578 -6.008 1 93.19 160 ALA B C 1
ATOM 3053 O O . ALA B 1 160 ? -0.673 -21.391 -6.609 1 93.19 160 ALA B O 1
ATOM 3054 N N . HIS B 1 161 ? -1.393 -20.5 -4.684 1 94.19 161 HIS B N 1
ATOM 3055 C CA . HIS B 1 161 ? -0.228 -21.047 -4.004 1 94.19 161 HIS B CA 1
ATOM 3056 C C . HIS B 1 161 ? -0.641 -22.094 -2.969 1 94.19 161 HIS B C 1
ATOM 3058 O O . HIS B 1 161 ? 0.193 -22.859 -2.494 1 94.19 161 HIS B O 1
ATOM 3064 N N . TYR B 1 162 ? -1.87 -22.141 -2.629 1 95.25 162 TYR B N 1
ATOM 3065 C CA . TYR B 1 162 ? -2.422 -23.047 -1.624 1 95.25 162 TYR B CA 1
ATOM 3066 C C . TYR B 1 162 ? -3.928 -23.203 -1.799 1 95.25 162 TYR B C 1
ATOM 3068 O O . TYR B 1 162 ? -4.695 -22.984 -0.856 1 95.25 162 TYR B O 1
ATOM 3076 N N . PRO B 1 163 ? -4.312 -23.625 -2.998 1 94.69 163 PRO B N 1
ATOM 3077 C CA . PRO B 1 163 ? -5.734 -23.609 -3.354 1 94.69 163 PRO B CA 1
ATOM 3078 C C . PRO B 1 163 ? -6.559 -24.625 -2.568 1 94.69 163 PRO B C 1
ATOM 3080 O O . PRO B 1 163 ? -6.082 -25.734 -2.291 1 94.69 163 PRO B O 1
ATOM 3083 N N . HIS B 1 164 ? -7.773 -24.266 -2.242 1 92.56 164 HIS B N 1
ATOM 3084 C CA . HIS B 1 164 ? -8.781 -25.141 -1.659 1 92.56 164 HIS B CA 1
ATOM 3085 C C . HIS B 1 164 ? -9.836 -25.531 -2.688 1 92.56 164 HIS B C 1
ATOM 3087 O O . HIS B 1 164 ? -10.625 -24.703 -3.123 1 92.56 164 HIS B O 1
ATOM 3093 N N . TYR B 1 165 ? -9.922 -26.812 -3.104 1 84.62 165 TYR B N 1
ATOM 3094 C CA . TYR B 1 165 ? -10.844 -27.25 -4.141 1 84.62 165 TYR B CA 1
ATOM 3095 C C . TYR B 1 165 ? -11.961 -28.109 -3.549 1 84.62 165 TYR B C 1
ATOM 3097 O O . TYR B 1 165 ? -13.031 -28.25 -4.148 1 84.62 165 TYR B O 1
ATOM 3105 N N . ASP B 1 166 ? -11.82 -28.625 -2.482 1 77.12 166 ASP B N 1
ATOM 3106 C CA . ASP B 1 166 ? -12.781 -29.578 -1.926 1 77.12 166 ASP B CA 1
ATOM 3107 C C . ASP B 1 166 ? -13.422 -29.016 -0.655 1 77.12 166 ASP B C 1
ATOM 3109 O O . ASP B 1 166 ? -13.531 -29.719 0.35 1 77.12 166 ASP B O 1
ATOM 3113 N N . SER B 1 167 ? -13.805 -27.828 -0.911 1 78.25 167 SER B N 1
ATOM 3114 C CA . SER B 1 167 ? -14.414 -27.281 0.293 1 78.25 167 SER B CA 1
ATOM 3115 C C . SER B 1 167 ? -15.914 -27.516 0.318 1 78.25 167 SER B C 1
ATOM 3117 O O . SER B 1 167 ? -16.562 -27.531 -0.729 1 78.25 167 SER B O 1
ATOM 3119 N N . GLY B 1 168 ? -16.469 -28.062 1.381 1 85.06 168 GLY B N 1
ATOM 3120 C CA . GLY B 1 168 ? -17.891 -28.328 1.525 1 85.06 168 GLY B CA 1
ATOM 3121 C C . GLY B 1 168 ? -18.75 -27.078 1.392 1 85.06 168 GLY B C 1
ATOM 3122 O O . GLY B 1 168 ? -18.312 -25.984 1.751 1 85.06 168 GLY B O 1
ATOM 3123 N N . THR B 1 169 ? -19.891 -27.219 0.884 1 91.12 169 THR B N 1
ATOM 3124 C CA . THR B 1 169 ? -20.844 -26.125 0.666 1 91.12 169 THR B CA 1
ATOM 3125 C C . THR B 1 169 ? -21.141 -25.406 1.975 1 91.12 169 THR B C 1
ATOM 3127 O O . THR B 1 169 ? -21.266 -24.188 2 1 91.12 169 THR B O 1
ATOM 3130 N N . LEU B 1 170 ? -21.188 -26.172 3.006 1 93.56 170 LEU B N 1
ATOM 3131 C CA . LEU B 1 170 ? -21.516 -25.578 4.293 1 93.56 170 LEU B CA 1
ATOM 3132 C C . LEU B 1 170 ? -20.453 -24.594 4.727 1 93.56 170 LEU B C 1
ATOM 3134 O O . LEU B 1 170 ? -20.766 -23.484 5.176 1 93.56 170 LEU B O 1
ATOM 3138 N N . GLY B 1 171 ? -19.219 -24.969 4.613 1 94 171 GLY B N 1
ATOM 3139 C CA . GLY B 1 171 ? -18.125 -24.094 4.98 1 94 171 GLY B CA 1
ATOM 3140 C C . GLY B 1 171 ? -18.125 -22.797 4.191 1 94 171 GLY B C 1
ATOM 3141 O O . GLY B 1 171 ? -17.953 -21.719 4.766 1 94 171 GLY B O 1
ATOM 3142 N N . ILE B 1 172 ? -18.375 -22.891 2.977 1 94.81 172 ILE B N 1
ATOM 3143 C CA . ILE B 1 172 ? -18.391 -21.734 2.088 1 94.81 172 ILE B CA 1
ATOM 3144 C C . ILE B 1 172 ? -19.531 -20.797 2.482 1 94.81 172 ILE B C 1
ATOM 3146 O O . ILE B 1 172 ? -19.328 -19.578 2.562 1 94.81 172 ILE B O 1
ATOM 3150 N N . LEU B 1 173 ? -20.656 -21.375 2.744 1 96.31 173 LEU B N 1
ATOM 3151 C CA . LEU B 1 173 ? -21.828 -20.578 3.119 1 96.31 173 LEU B CA 1
ATOM 3152 C C . LEU B 1 173 ? -21.594 -19.859 4.449 1 96.31 173 LEU B C 1
ATOM 3154 O O . LEU B 1 173 ? -22.016 -18.719 4.629 1 96.31 173 LEU B O 1
ATOM 3158 N N . LEU B 1 174 ? -20.922 -20.531 5.375 1 96.88 174 LEU B N 1
ATOM 3159 C CA . LEU B 1 174 ? -20.609 -19.922 6.664 1 96.88 174 LEU B CA 1
ATOM 3160 C C . LEU B 1 174 ? -19.672 -18.734 6.492 1 96.88 174 LEU B C 1
ATOM 3162 O O . LEU B 1 174 ? -19.875 -17.688 7.133 1 96.88 174 LEU B O 1
ATOM 3166 N N . ILE B 1 175 ? -18.734 -18.891 5.621 1 98.12 175 ILE B N 1
ATOM 3167 C CA . ILE B 1 175 ? -17.766 -17.828 5.367 1 98.12 175 ILE B CA 1
ATOM 3168 C C . ILE B 1 175 ? -18.484 -16.641 4.727 1 98.12 175 ILE B C 1
ATOM 3170 O O . ILE B 1 175 ? -18.344 -15.492 5.176 1 98.12 175 ILE B O 1
ATOM 3174 N N . PHE B 1 176 ? -19.312 -16.844 3.768 1 98 176 PHE B N 1
ATOM 3175 C CA . PHE B 1 176 ? -20.031 -15.766 3.086 1 98 176 PHE B CA 1
ATOM 3176 C C . PHE B 1 176 ? -21.016 -15.086 4.027 1 98 176 PHE B C 1
ATOM 3178 O O . PHE B 1 176 ? -21.172 -13.859 3.99 1 98 176 PHE B O 1
ATOM 3185 N N . ALA B 1 177 ? -21.625 -15.891 4.883 1 98.06 177 ALA B N 1
ATOM 3186 C CA . ALA B 1 177 ? -22.547 -15.32 5.867 1 98.06 177 ALA B CA 1
ATOM 3187 C C . ALA B 1 177 ? -21.797 -14.414 6.844 1 98.06 177 ALA B C 1
ATOM 3189 O O . ALA B 1 177 ? -22.297 -13.336 7.199 1 98.06 177 ALA B O 1
ATOM 3190 N N . ALA B 1 178 ? -20.656 -14.867 7.273 1 98.44 178 ALA B N 1
ATOM 3191 C CA . ALA B 1 178 ? -19.844 -14.062 8.18 1 98.44 178 ALA B CA 1
ATOM 3192 C C . ALA B 1 178 ? -19.422 -12.75 7.523 1 98.44 178 ALA B C 1
ATOM 3194 O O . ALA B 1 178 ? -19.5 -11.68 8.141 1 98.44 178 ALA B O 1
ATOM 3195 N N . ILE B 1 179 ? -19.031 -12.789 6.262 1 98.81 179 ILE B N 1
ATOM 3196 C CA . ILE B 1 179 ? -18.594 -11.609 5.52 1 98.81 179 ILE B CA 1
ATOM 3197 C C . ILE B 1 179 ? -19.766 -10.633 5.395 1 98.81 179 ILE B C 1
ATOM 3199 O O . ILE B 1 179 ? -19.609 -9.438 5.66 1 98.81 179 ILE B O 1
ATOM 3203 N N . LEU B 1 180 ? -20.906 -11.156 5.09 1 98.19 180 LEU B N 1
ATOM 3204 C CA . LEU B 1 180 ? -22.078 -10.297 4.891 1 98.19 180 LEU B CA 1
ATOM 3205 C C . LEU B 1 180 ? -22.547 -9.703 6.211 1 98.19 180 LEU B C 1
ATOM 3207 O O . LEU B 1 180 ? -23.016 -8.562 6.25 1 98.19 180 LEU B O 1
ATOM 3211 N N . GLY B 1 181 ? -22.406 -10.492 7.262 1 97.56 181 GLY B N 1
ATOM 3212 C CA . GLY B 1 181 ? -22.719 -9.953 8.57 1 97.56 181 GLY B CA 1
ATOM 3213 C C . GLY B 1 181 ? -21.828 -8.797 8.977 1 97.56 181 GLY B C 1
ATOM 3214 O O . GLY B 1 181 ? -22.312 -7.773 9.461 1 97.56 181 GLY B O 1
ATOM 3215 N N . LEU B 1 182 ? -20.562 -8.945 8.773 1 98.5 182 LEU B N 1
ATOM 3216 C CA . LEU B 1 182 ? -19.609 -7.887 9.086 1 98.5 182 LEU B CA 1
ATOM 3217 C C . LEU B 1 182 ? -19.828 -6.672 8.195 1 98.5 182 LEU B C 1
ATOM 3219 O O . LEU B 1 182 ? -19.75 -5.531 8.656 1 98.5 182 LEU B O 1
ATOM 3223 N N . GLN B 1 183 ? -20.172 -6.949 6.949 1 98.56 183 GLN B N 1
ATOM 3224 C CA . GLN B 1 183 ? -20.469 -5.863 6.023 1 98.56 183 GLN B CA 1
ATOM 3225 C C . GLN B 1 183 ? -21.734 -5.113 6.441 1 98.56 183 GLN B C 1
ATOM 3227 O O . GLN B 1 183 ? -21.812 -3.895 6.281 1 98.56 183 GLN B O 1
ATOM 3232 N N . TYR B 1 184 ? -22.656 -5.855 6.867 1 97.12 184 TYR B N 1
ATOM 3233 C CA . TYR B 1 184 ? -23.891 -5.23 7.363 1 97.12 184 TYR B CA 1
ATOM 3234 C C . TYR B 1 184 ? -23.578 -4.234 8.477 1 97.12 184 TYR B C 1
ATOM 3236 O O . TYR B 1 184 ? -24.125 -3.131 8.5 1 97.12 184 TYR B O 1
ATOM 3244 N N . ASN B 1 185 ? -22.688 -4.645 9.344 1 97.5 185 ASN B N 1
ATOM 3245 C CA . ASN B 1 185 ? -22.297 -3.734 10.414 1 97.5 185 ASN B CA 1
ATOM 3246 C C . ASN B 1 185 ? -21.703 -2.441 9.859 1 97.5 185 ASN B C 1
ATOM 3248 O O . ASN B 1 185 ? -22.016 -1.354 10.344 1 97.5 185 ASN B O 1
ATOM 3252 N N . ALA B 1 186 ? -20.938 -2.537 8.875 1 97.06 186 ALA B N 1
ATOM 3253 C CA . ALA B 1 186 ? -20.25 -1.386 8.312 1 97.06 186 ALA B CA 1
ATOM 3254 C C . ALA B 1 186 ? -21.203 -0.491 7.523 1 97.06 186 ALA B C 1
ATOM 3256 O O . ALA B 1 186 ? -21 0.723 7.449 1 97.06 186 ALA B O 1
ATOM 3257 N N . SER B 1 187 ? -22.25 -1.054 6.969 1 96.44 187 SER B N 1
ATOM 3258 C CA . SER B 1 187 ? -23.031 -0.326 5.977 1 96.44 187 SER B CA 1
ATOM 3259 C C . SER B 1 187 ? -24.438 -0.01 6.504 1 96.44 187 SER B C 1
ATOM 3261 O O . SER B 1 187 ? -25.234 0.613 5.805 1 96.44 187 SER B O 1
ATOM 3263 N N . ARG B 1 188 ? -24.75 -0.457 7.676 1 92.94 188 ARG B N 1
ATOM 3264 C CA . ARG B 1 188 ? -26.109 -0.36 8.188 1 92.94 188 ARG B CA 1
ATOM 3265 C C . ARG B 1 188 ? -26.625 1.076 8.117 1 92.94 188 ARG B C 1
ATOM 3267 O O . ARG B 1 188 ? -27.766 1.316 7.719 1 92.94 188 ARG B O 1
ATOM 3274 N N . LYS B 1 189 ? -25.828 1.992 8.484 1 89.06 189 LYS B N 1
ATOM 3275 C CA . LYS B 1 189 ? -26.266 3.387 8.461 1 89.06 189 LYS B CA 1
ATOM 3276 C C . LYS B 1 189 ? -26.484 3.869 7.031 1 89.06 189 LYS B C 1
ATOM 3278 O O . LYS B 1 189 ? -27.469 4.562 6.75 1 89.06 189 LYS B O 1
ATOM 3283 N N . ALA B 1 190 ? -25.609 3.516 6.223 1 89.81 190 ALA B N 1
ATOM 3284 C CA . ALA B 1 190 ? -25.766 3.891 4.82 1 89.81 190 ALA B CA 1
ATOM 3285 C C . ALA B 1 190 ? -27 3.236 4.215 1 89.81 190 ALA B C 1
ATOM 3287 O O . ALA B 1 190 ? -27.688 3.842 3.385 1 89.81 190 ALA B O 1
ATOM 3288 N N . LEU B 1 191 ? -27.25 2.08 4.652 1 88.75 191 LEU B N 1
ATOM 3289 C CA . LEU B 1 191 ? -28.391 1.324 4.145 1 88.75 191 LEU B CA 1
ATOM 3290 C C . LEU B 1 191 ? -29.703 1.904 4.66 1 88.75 191 LEU B C 1
ATOM 3292 O O . LEU B 1 191 ? -30.766 1.659 4.086 1 88.75 191 LEU B O 1
ATOM 3296 N N . SER B 1 192 ? -29.656 2.611 5.719 1 87 192 SER B N 1
ATOM 3297 C CA . SER B 1 192 ? -30.859 3.152 6.348 1 87 192 SER B CA 1
ATOM 3298 C C . SER B 1 192 ? -31.5 4.227 5.48 1 87 192 SER B C 1
ATOM 3300 O O . SER B 1 192 ? -32.625 4.633 5.73 1 87 192 SER B O 1
ATOM 3302 N N . ARG B 1 193 ? -30.734 4.652 4.492 1 83.06 193 ARG B N 1
ATOM 3303 C CA . ARG B 1 193 ? -31.297 5.605 3.549 1 83.06 193 ARG B CA 1
ATOM 3304 C C . ARG B 1 193 ? -32.438 4.969 2.738 1 83.06 193 ARG B C 1
ATOM 3306 O O . ARG B 1 193 ? -33.281 5.668 2.199 1 83.06 193 ARG B O 1
ATOM 3313 N N . PHE B 1 194 ? -32.281 3.699 2.799 1 82.5 194 PHE B N 1
ATOM 3314 C CA . PHE B 1 194 ? -33.312 2.934 2.125 1 82.5 194 PHE B CA 1
ATOM 3315 C C . PHE B 1 194 ? -34.375 2.465 3.119 1 82.5 194 PHE B C 1
ATOM 3317 O O . PHE B 1 194 ? -34.031 1.934 4.18 1 82.5 194 PHE B O 1
ATOM 3324 N N . GLY B 1 195 ? -35.656 2.691 2.91 1 79.31 195 GLY B N 1
ATOM 3325 C CA . GLY B 1 195 ? -36.781 2.416 3.805 1 79.31 195 GLY B CA 1
ATOM 3326 C C . GLY B 1 195 ? -36.781 0.998 4.344 1 79.31 195 GLY B C 1
ATOM 3327 O O . GLY B 1 195 ? -37 0.781 5.535 1 79.31 195 GLY B O 1
ATOM 3328 N N . PHE B 1 196 ? -36.469 0.051 3.471 1 79.12 196 PHE B N 1
ATOM 3329 C CA . PHE B 1 196 ? -36.5 -1.349 3.879 1 79.12 196 PHE B CA 1
ATOM 3330 C C . PHE B 1 196 ? -35.469 -1.633 4.953 1 79.12 196 PHE B C 1
ATOM 3332 O O . PHE B 1 196 ? -35.625 -2.531 5.777 1 79.12 196 PHE B O 1
ATOM 3339 N N . ALA B 1 197 ? -34.406 -0.921 5.016 1 77.88 197 ALA B N 1
ATOM 3340 C CA . ALA B 1 197 ? -33.25 -1.188 5.898 1 77.88 197 ALA B CA 1
ATOM 3341 C C . ALA B 1 197 ? -33.5 -0.602 7.285 1 77.88 197 ALA B C 1
ATOM 3343 O O . ALA B 1 197 ? -32.812 -0.974 8.25 1 77.88 197 ALA B O 1
ATOM 3344 N N . GLN B 1 198 ? -34.5 0.25 7.344 1 77.75 198 GLN B N 1
ATOM 3345 C CA . GLN B 1 198 ? -34.812 0.882 8.625 1 77.75 198 GLN B CA 1
ATOM 3346 C C . GLN B 1 198 ? -35.375 -0.127 9.617 1 77.75 198 GLN B C 1
ATOM 3348 O O . GLN B 1 198 ? -35.281 0.067 10.828 1 77.75 198 GLN B O 1
ATOM 3353 N N . LYS B 1 199 ? -35.906 -1.216 9.078 1 84.44 199 LYS B N 1
ATOM 3354 C CA . LYS B 1 199 ? -36.531 -2.227 9.93 1 84.44 199 LYS B CA 1
ATOM 3355 C C . LYS B 1 199 ? -35.5 -3.277 10.359 1 84.44 199 LYS B C 1
ATOM 3357 O O . LYS B 1 199 ? -35.812 -4.145 11.18 1 84.44 199 LYS B O 1
ATOM 3362 N N . LEU B 1 200 ? -34.312 -3.045 9.898 1 84.75 200 LEU B N 1
ATOM 3363 C CA . LEU B 1 200 ? -33.281 -4.039 10.203 1 84.75 200 LEU B CA 1
ATOM 3364 C C . LEU B 1 200 ? -32.656 -3.773 11.57 1 84.75 200 LEU B C 1
ATOM 3366 O O . LEU B 1 200 ? -32.719 -2.652 12.078 1 84.75 200 LEU B O 1
ATOM 3370 N N . PRO B 1 201 ? -32.125 -4.836 12.164 1 88.38 201 PRO B N 1
ATOM 3371 C CA . PRO B 1 201 ? -31.531 -4.676 13.484 1 88.38 201 PRO B CA 1
ATOM 3372 C C . PRO B 1 201 ? -30.438 -3.611 13.508 1 88.38 201 PRO B C 1
ATOM 3374 O O . PRO B 1 201 ? -29.797 -3.365 12.484 1 88.38 201 PRO B O 1
ATOM 3377 N N . SER B 1 202 ? -30.328 -3.041 14.625 1 88.25 202 SER B N 1
ATOM 3378 C CA . SER B 1 202 ? -29.297 -2.023 14.797 1 88.25 202 SER B CA 1
ATOM 3379 C C . SER B 1 202 ? -27.906 -2.613 14.609 1 88.25 202 SER B C 1
ATOM 3381 O O . SER B 1 202 ? -27.656 -3.764 14.977 1 88.25 202 SER B O 1
ATOM 3383 N N . ALA B 1 203 ? -27.016 -1.842 13.953 1 92.75 203 ALA B N 1
ATOM 3384 C CA . ALA B 1 203 ? -25.625 -2.176 13.703 1 92.75 203 ALA B CA 1
ATOM 3385 C C . ALA B 1 203 ? -24.781 -0.916 13.547 1 92.75 203 ALA B C 1
ATOM 3387 O O . ALA B 1 203 ? -25.234 0.188 13.852 1 92.75 203 ALA B O 1
ATOM 3388 N N . GLY B 1 204 ? -23.516 -1.132 13.352 1 94.19 204 GLY B N 1
ATOM 3389 C CA . GLY B 1 204 ? -22.625 0.015 13.219 1 94.19 204 GLY B CA 1
ATOM 3390 C C . GLY B 1 204 ? -21.672 0.178 14.391 1 94.19 204 GLY B C 1
ATOM 3391 O O . GLY B 1 204 ? -21.391 1.3 14.82 1 94.19 204 GLY B O 1
ATOM 3392 N N . PHE B 1 205 ? -21.281 -0.843 14.945 1 94.44 205 PHE B N 1
ATOM 3393 C CA . PHE B 1 205 ? -20.453 -0.825 16.141 1 94.44 205 PHE B CA 1
ATOM 3394 C C . PHE B 1 205 ? -18.969 -0.955 15.781 1 94.44 205 PHE B C 1
ATOM 3396 O O . PHE B 1 205 ? -18.594 -1.838 15.008 1 94.44 205 PHE B O 1
ATOM 3403 N N . MET B 1 206 ? -18.203 -0.102 16.344 1 95.81 206 MET B N 1
ATOM 3404 C CA . MET B 1 206 ? -16.766 -0.136 16.094 1 95.81 206 MET B CA 1
ATOM 3405 C C . MET B 1 206 ? -16.094 -1.234 16.922 1 95.81 206 MET B C 1
ATOM 3407 O O . MET B 1 206 ? -15.328 -2.041 16.391 1 95.81 206 MET B O 1
ATOM 3411 N N . GLY B 1 207 ? -16.469 -1.26 18.234 1 96.75 207 GLY B N 1
ATOM 3412 C CA . GLY B 1 207 ? -15.914 -2.281 19.094 1 96.75 207 GLY B CA 1
ATOM 3413 C C . GLY B 1 207 ? -14.398 -2.314 19.078 1 96.75 207 GLY B C 1
ATOM 3414 O O . GLY B 1 207 ? -13.742 -1.28 19.234 1 96.75 207 GLY B O 1
ATOM 3415 N N . PRO B 1 208 ? -13.82 -3.566 18.875 1 97.62 208 PRO B N 1
ATOM 3416 C CA . PRO B 1 208 ? -12.359 -3.689 18.906 1 97.62 208 PRO B CA 1
ATOM 3417 C C . PRO B 1 208 ? -11.703 -3.053 17.688 1 97.62 208 PRO B C 1
ATOM 3419 O O . PRO B 1 208 ? -10.484 -2.838 17.672 1 97.62 208 PRO B O 1
ATOM 3422 N N . LEU B 1 209 ? -12.453 -2.709 16.672 1 98 209 LEU B N 1
ATOM 3423 C CA . LEU B 1 209 ? -11.891 -2.135 15.453 1 98 209 LEU B CA 1
ATOM 3424 C C . LEU B 1 209 ? -11.43 -0.7 15.688 1 98 209 LEU B C 1
ATOM 3426 O O . LEU B 1 209 ? -10.758 -0.111 14.836 1 98 209 LEU B O 1
ATOM 3430 N N . ALA B 1 210 ? -11.766 -0.175 16.844 1 97.69 210 ALA B N 1
ATOM 3431 C CA . ALA B 1 210 ? -11.516 1.236 17.125 1 97.69 210 ALA B CA 1
ATOM 3432 C C . ALA B 1 210 ? -10.023 1.517 17.219 1 97.69 210 ALA B C 1
ATOM 3434 O O . ALA B 1 210 ? -9.57 2.637 16.969 1 97.69 210 ALA B O 1
ATOM 3435 N N . SER B 1 211 ? -9.266 0.494 17.609 1 98.25 211 SER B N 1
ATOM 3436 C CA . SER B 1 211 ? -7.828 0.687 17.75 1 98.25 211 SER B CA 1
ATOM 3437 C C . SER B 1 211 ? -7.059 -0.019 16.641 1 98.25 211 SER B C 1
ATOM 3439 O O . SER B 1 211 ? -7.555 -0.979 16.047 1 98.25 211 SER B O 1
ATOM 3441 N N . VAL B 1 212 ? -5.914 0.417 16.391 1 98.56 212 VAL B N 1
ATOM 3442 C CA . VAL B 1 212 ? -5.047 -0.197 15.391 1 98.56 212 VAL B CA 1
ATOM 3443 C C . VAL B 1 212 ? -4.766 -1.648 15.773 1 98.56 212 VAL B C 1
ATOM 3445 O O . VAL B 1 212 ? -4.918 -2.555 14.953 1 98.56 212 VAL B O 1
ATOM 3448 N N . LYS B 1 213 ? -4.344 -1.875 17.031 1 98.31 213 LYS B N 1
ATOM 3449 C CA . LYS B 1 213 ? -4.086 -3.234 17.5 1 98.31 213 LYS B CA 1
ATOM 3450 C C . LYS B 1 213 ? -5.332 -4.105 17.375 1 98.31 213 LYS B C 1
ATOM 3452 O O . LYS B 1 213 ? -5.246 -5.262 16.953 1 98.31 213 LYS B O 1
ATOM 3457 N N . GLY B 1 214 ? -6.438 -3.557 17.703 1 98.75 214 GLY B N 1
ATOM 3458 C CA . GLY B 1 214 ? -7.688 -4.297 17.656 1 98.75 214 GLY B CA 1
ATOM 3459 C C . GLY B 1 214 ? -8.055 -4.758 16.25 1 98.75 214 GLY B C 1
ATOM 3460 O O . GLY B 1 214 ? -8.414 -5.918 16.062 1 98.75 214 GLY B O 1
ATOM 3461 N N . VAL B 1 215 ? -7.973 -3.85 15.289 1 98.81 215 VAL B N 1
ATOM 3462 C CA . VAL B 1 215 ? -8.414 -4.203 13.945 1 98.81 215 VAL B CA 1
ATOM 3463 C C . VAL B 1 215 ? -7.418 -5.176 13.32 1 98.81 215 VAL B C 1
ATOM 3465 O O . VAL B 1 215 ? -7.805 -6.066 12.555 1 98.81 215 VAL B O 1
ATOM 3468 N N . ILE B 1 216 ? -6.125 -5.07 13.633 1 98.81 216 ILE B N 1
ATOM 3469 C CA . ILE B 1 216 ? -5.125 -6.008 13.125 1 98.81 216 ILE B CA 1
ATOM 3470 C C . ILE B 1 216 ? -5.395 -7.402 13.688 1 98.81 216 ILE B C 1
ATOM 3472 O O . ILE B 1 216 ? -5.426 -8.383 12.938 1 98.81 216 ILE B O 1
ATOM 3476 N N . HIS B 1 217 ? -5.66 -7.496 15 1 98.81 217 HIS B N 1
ATOM 3477 C CA . HIS B 1 217 ? -5.941 -8.789 15.617 1 98.81 217 HIS B CA 1
ATOM 3478 C C . HIS B 1 217 ? -7.234 -9.391 15.078 1 98.81 217 HIS B C 1
ATOM 3480 O O . HIS B 1 217 ? -7.309 -10.594 14.836 1 98.81 217 HIS B O 1
ATOM 3486 N N . CYS B 1 218 ? -8.234 -8.539 14.898 1 98.81 218 CYS B N 1
ATOM 3487 C CA . CYS B 1 218 ? -9.492 -9.016 14.352 1 98.81 218 CYS B CA 1
ATOM 3488 C C . CYS B 1 218 ? -9.312 -9.523 12.93 1 98.81 218 CYS B C 1
ATOM 3490 O O . CYS B 1 218 ? -9.898 -10.547 12.547 1 98.81 218 CYS B O 1
ATOM 3492 N N . GLY B 1 219 ? -8.562 -8.82 12.102 1 98.88 219 GLY B N 1
ATOM 3493 C CA . GLY B 1 219 ? -8.297 -9.273 10.75 1 98.88 219 GLY B CA 1
ATOM 3494 C C . GLY B 1 219 ? -7.586 -10.617 10.695 1 98.88 219 GLY B C 1
ATOM 3495 O O . GLY B 1 219 ? -7.98 -11.5 9.938 1 98.88 219 GLY B O 1
ATOM 3496 N N . LEU B 1 220 ? -6.531 -10.75 11.531 1 98.75 220 LEU B N 1
ATOM 3497 C CA . LEU B 1 220 ? -5.793 -12.008 11.609 1 98.75 220 LEU B CA 1
ATOM 3498 C C . LEU B 1 220 ? -6.695 -13.133 12.102 1 98.75 220 LEU B C 1
ATOM 3500 O O . LEU B 1 220 ? -6.648 -14.25 11.578 1 98.75 220 LEU B O 1
ATOM 3504 N N . GLY B 1 221 ? -7.477 -12.82 13.117 1 98.62 221 GLY B N 1
ATOM 3505 C CA . GLY B 1 221 ? -8.422 -13.797 13.625 1 98.62 221 GLY B CA 1
ATOM 3506 C C . GLY B 1 221 ? -9.438 -14.242 12.594 1 98.62 221 GLY B C 1
ATOM 3507 O O . GLY B 1 221 ? -9.758 -15.43 12.484 1 98.62 221 GLY B O 1
ATOM 3508 N N . LEU B 1 222 ? -9.961 -13.305 11.828 1 98.81 222 LEU B N 1
ATOM 3509 C CA . LEU B 1 222 ? -10.938 -13.617 10.789 1 98.81 222 LEU B CA 1
ATOM 3510 C C . LEU B 1 222 ? -10.328 -14.531 9.734 1 98.81 222 LEU B C 1
ATOM 3512 O O . LEU B 1 222 ? -10.961 -15.5 9.305 1 98.81 222 LEU B O 1
ATOM 3516 N N . ALA B 1 223 ? -9.125 -14.258 9.32 1 98.62 223 ALA B N 1
ATOM 3517 C CA . ALA B 1 223 ? -8.43 -15.102 8.359 1 98.62 223 ALA B CA 1
ATOM 3518 C C . ALA B 1 223 ? -8.273 -16.531 8.883 1 98.62 223 ALA B C 1
ATOM 3520 O O . ALA B 1 223 ? -8.523 -17.5 8.164 1 98.62 223 ALA B O 1
ATOM 3521 N N . LEU B 1 224 ? -7.871 -16.578 10.156 1 97.75 224 LEU B N 1
ATOM 3522 C CA . LEU B 1 224 ? -7.68 -17.891 10.773 1 97.75 224 LEU B CA 1
ATOM 3523 C C . LEU B 1 224 ? -8.984 -18.688 10.797 1 97.75 224 LEU B C 1
ATOM 3525 O O . LEU B 1 224 ? -9.008 -19.859 10.461 1 97.75 224 LEU B O 1
ATOM 3529 N N . VAL B 1 225 ? -10.016 -18.047 11.164 1 97.88 225 VAL B N 1
ATOM 3530 C CA . VAL B 1 225 ? -11.32 -18.703 11.242 1 97.88 225 VAL B CA 1
ATOM 3531 C C . VAL B 1 225 ? -11.734 -19.203 9.859 1 97.88 225 VAL B C 1
ATOM 3533 O O . VAL B 1 225 ? -12.203 -20.328 9.711 1 97.88 225 VAL B O 1
ATOM 3536 N N . PHE B 1 226 ? -11.562 -18.391 8.797 1 98.06 226 PHE B N 1
ATOM 3537 C CA . PHE B 1 226 ? -11.938 -18.781 7.438 1 98.06 226 PHE B CA 1
ATOM 3538 C C . PHE B 1 226 ? -11.109 -19.969 6.969 1 98.06 226 PHE B C 1
ATOM 3540 O O . PHE B 1 226 ? -11.648 -20.922 6.387 1 98.06 226 PHE B O 1
ATOM 3547 N N . VAL B 1 227 ? -9.812 -19.953 7.27 1 96.56 227 VAL B N 1
ATOM 3548 C CA . VAL B 1 227 ? -8.945 -21.047 6.855 1 96.56 227 VAL B CA 1
ATOM 3549 C C . VAL B 1 227 ? -9.352 -22.328 7.57 1 96.56 227 VAL B C 1
ATOM 3551 O O . VAL B 1 227 ? -9.43 -23.391 6.957 1 96.56 227 VAL B O 1
ATOM 3554 N N . LEU B 1 228 ? -9.664 -22.219 8.852 1 94.44 228 LEU B N 1
ATOM 3555 C CA . LEU B 1 228 ? -10.055 -23.391 9.633 1 94.44 228 LEU B CA 1
ATOM 3556 C C . LEU B 1 228 ? -11.383 -23.953 9.148 1 94.44 228 LEU B C 1
ATOM 3558 O O . LEU B 1 228 ? -11.57 -25.172 9.102 1 94.44 228 LEU B O 1
ATOM 3562 N N . ILE B 1 229 ? -12.289 -23.094 8.797 1 95.69 229 ILE B N 1
ATOM 3563 C CA . ILE B 1 229 ? -13.578 -23.547 8.266 1 95.69 229 ILE B CA 1
ATOM 3564 C C . ILE B 1 229 ? -13.352 -24.328 6.977 1 95.69 229 ILE B C 1
ATOM 3566 O O . ILE B 1 229 ? -13.93 -25.406 6.797 1 95.69 229 ILE B O 1
ATOM 3570 N N . LEU B 1 230 ? -12.492 -23.875 6.098 1 94.06 230 LEU B N 1
ATOM 3571 C CA . LEU B 1 230 ? -12.266 -24.531 4.816 1 94.06 230 LEU B CA 1
ATOM 3572 C C . LEU B 1 230 ? -11.531 -25.844 5.004 1 94.06 230 LEU B C 1
ATOM 3574 O O . LEU B 1 230 ? -11.75 -26.797 4.246 1 94.06 230 LEU B O 1
ATOM 3578 N N . GLU B 1 231 ? -10.711 -25.953 6.039 1 92.12 231 GLU B N 1
ATOM 3579 C CA . GLU B 1 231 ? -9.875 -27.141 6.199 1 92.12 231 GLU B CA 1
ATOM 3580 C C . GLU B 1 231 ? -10.555 -28.188 7.082 1 92.12 231 GLU B C 1
ATOM 3582 O O . GLU B 1 231 ? -10.203 -29.359 7.039 1 92.12 231 GLU B O 1
ATOM 3587 N N . LEU B 1 232 ? -11.484 -27.734 7.891 1 87.75 232 LEU B N 1
ATOM 3588 C CA . LEU B 1 232 ? -12.039 -28.672 8.859 1 87.75 232 LEU B CA 1
ATOM 3589 C C . LEU B 1 232 ? -13.477 -29.031 8.492 1 87.75 232 LEU B C 1
ATOM 3591 O O . LEU B 1 232 ? -14.016 -30.031 8.992 1 87.75 232 LEU B O 1
ATOM 3595 N N . ILE B 1 233 ? -14.078 -28.25 7.703 1 83.69 233 ILE B N 1
ATOM 3596 C CA . ILE B 1 233 ? -15.469 -28.516 7.34 1 83.69 233 ILE B CA 1
ATOM 3597 C C . ILE B 1 233 ? -15.547 -28.953 5.883 1 83.69 233 ILE B C 1
ATOM 3599 O O . ILE B 1 233 ? -15.016 -28.281 4.996 1 83.69 233 ILE B O 1
#

Secondary structure (DSSP, 8-state):
-HHHHSHHHHHHHHHHHHHHHHHHHHHHHHIIIIIIHHHHTTS-HHHHHHIIIIIHHHHHHHHHHHHHHHHHHHHHHHHHH-S---HHHHHHHHHHHHHHHHIIIIIHHHHHHHHHHHHHHHTTPPPPTTHHHHHHHHHHHHHHHHHHHHHHHHHHHHHHHS------HHHHHHHHHHHHHHHHHHHHHHHTTSGGGGGSPP----GGGGSHHHHHHHHHHHHHHHHHHHHH-/-HHHHSHHHHHHHHHHHHHHHHHHHHHHHHIIIIIIHHHHTTS-HHHHHHIIIIIHHHHHHHHHHHHHHHHHHHHHHHHHH-S---HHHHHHHHHHHHHHHHIIIIIHHHHHHHHHHHHHHHTTPPPPTTHHHHHHHHHHHHHHHHHHHHHHHHHHHHHHHS------HHHHHHHHHHHHHHHHHHHHHHHTTSGGGGGSPP----GGGGSHHHHHHHHHHHHHHHHHHHHH-

Nearest PDB structures (foldseek):
  3afe-assembly1_B  TM=4.062E-01  e=9.484E+00  Mycobacterium tuberculosis
  3afe-assembly1_B  TM=4.061E-01  e=9.484E+00  Mycobacterium tuberculosis

InterPro domains:
  IPR010389 Urate oxidase N-terminal [PF06181] (89-177)
  IPR016988 Uncharacterised conserved protein UCP032086 [PIRSF032086] (4-231)

Sequence (466 aa):
MDIFTTQPGLEMLFRWGHFLAGITWIGLLYYFNFVQGEYFKEAEASAKSDVVQKLVPRALWWFRWGAMLTFLTGLGIMGIRGSGWSVDIYIGAMLGTLMFLNVWLIIWPNQKIVIASTEKTAKGEAAIPEAADAAAQAGLASRTNVLFSVPMLFFMGASAHYPHYDSGTLGILLIFAAILGLQYNASRKALSRFGFAQKLPSAGFMGPLASVKGVIHCGLGLALVFVLILELIMDIFTTQPGLEMLFRWGHFLAGITWIGLLYYFNFVQGEYFKEAEASAKSDVVQKLVPRALWWFRWGAMLTFLTGLGIMGIRGSGWSVDIYIGAMLGTLMFLNVWLIIWPNQKIVIASTEKTAKGEAAIPEAADAAAQAGLASRTNVLFSVPMLFFMGASAHYPHYDSGTLGILLIFAAILGLQYNASRKALSRFGFAQKLPSAGFMGPLASVKGVIHCGLGLALVFVLILELI

Solvent-accessible surface area (backbone atoms only — not comparable to full-atom values): 23029 Å² total; per-residue (Å²): 107,63,55,77,74,34,70,60,25,44,41,42,53,28,47,36,48,21,49,56,20,36,29,43,17,52,9,41,52,46,41,47,58,67,25,50,52,57,30,62,76,71,47,52,69,70,32,45,49,50,38,48,62,50,37,45,56,49,44,47,50,52,26,53,49,13,34,49,46,19,51,52,24,47,53,48,35,47,63,72,67,58,78,86,71,33,55,26,40,53,54,14,48,52,40,50,49,52,38,41,46,34,42,66,72,40,30,45,62,22,44,53,44,36,36,50,20,48,54,34,38,74,72,73,43,75,63,48,86,60,23,66,59,25,45,51,48,22,48,41,32,50,40,47,36,54,28,40,48,48,33,20,51,41,23,48,52,22,39,80,61,57,57,48,79,79,53,38,71,65,32,53,50,52,50,51,49,51,53,50,52,55,46,42,28,45,38,38,69,70,42,40,77,38,74,78,43,61,77,46,79,88,62,56,75,54,73,59,43,71,39,63,69,36,24,53,51,48,9,54,50,50,32,51,51,50,52,47,35,48,75,73,64,106,62,55,78,74,34,70,59,25,43,41,43,53,29,48,38,49,20,50,57,20,36,28,43,17,52,9,41,50,46,41,48,57,66,25,49,53,59,31,62,76,70,47,53,69,69,32,44,50,51,37,46,62,53,38,45,56,50,45,47,50,50,26,52,52,13,33,49,46,20,52,52,24,48,53,50,37,46,63,72,67,58,81,87,73,33,57,26,42,54,55,14,48,51,40,48,49,50,38,43,46,37,43,66,72,42,29,47,62,20,45,53,44,35,37,50,20,48,53,35,39,76,72,73,42,74,62,48,86,59,23,64,58,24,46,51,48,23,48,41,31,50,40,46,35,54,27,40,48,48,32,21,50,40,23,48,50,21,40,80,61,56,57,48,80,80,53,38,69,66,33,53,51,52,49,52,50,51,52,50,51,54,46,42,28,44,38,37,70,69,42,40,77,38,75,79,44,60,78,47,80,90,63,55,75,54,74,60,44,72,40,62,70,35,24,53,52,49,10,54,50,50,31,50,52,50,53,48,36,49,73,73,65

Radius of gyration: 22.96 Å; Cα contacts (8 Å, |Δi|>4): 637; chains: 2; bounding box: 74×61×47 Å

Foldseek 3Di:
DCLPPDLVNVLVVLVVQLVVLQCLQVVLLCCVAVPVVVCCVPDDPVVNLVCLQPVVVVSLVSNLVSLVSNLVSLVVNCVSVDDDFFVLLVLLNVLSVLLNCCSPQQQVVLSVLLNVQSVQVVVVHHGDPCNVVSVLLNLLSSLLNLLSVLLSVVSNVCRPPPGQHDFDPVLSVVLVVVSVVSSCQSCLVVCVVPVVSVPPDDHPDCPLSNHPVSSVVSSVVSNVVSVCSRVPD/DCLPPDLVNVLVVLVVQLVVLQCLQVVLLCCVAVPVVVCCVPDDPVVNLVCLQPVVVVSLVSNLVSLVSNLVSLVVNCVSVDDDFFVLLVLLNVLSVLLNCCSPQQQVVLSVLLNVQSVQVVVVHHGDPCNVVSVLLNLLSSLLNLLSVLLSVVSNVCRPPPGQHDFDPVLSVVLVVVSVVSSCQSCLVVCVVPVVSVPPDDHPDCPLSNHPVSSVVSSVVSNVVSVCSRVPD

Organism: Methylotuvimicrobium buryatense (NCBI:txid95641)